Protein AF-0000000069440274 (afdb_homodimer)

Structure (mmCIF, N/CA/C/O backbone):
data_AF-0000000069440274-model_v1
#
loop_
_entity.id
_entity.type
_entity.pdbx_description
1 polymer 'Iron compound ABC transporter,ATP-binding protein'
#
loop_
_atom_site.group_PDB
_atom_site.id
_atom_site.type_symbol
_atom_site.label_atom_id
_atom_site.label_alt_id
_atom_site.label_comp_id
_atom_site.label_asym_id
_atom_site.label_entity_id
_atom_site.label_seq_id
_atom_site.pdbx_PDB_ins_code
_atom_site.Cartn_x
_atom_site.Cartn_y
_atom_site.Cartn_z
_atom_site.occupancy
_atom_site.B_iso_or_equiv
_atom_site.auth_seq_id
_atom_site.auth_comp_id
_atom_site.auth_asym_id
_atom_site.auth_atom_id
_atom_site.pdbx_PDB_model_num
ATOM 1 N N . MET A 1 1 ? -1.075 24.672 15.391 1 88.06 1 MET A N 1
ATOM 2 C CA . MET A 1 1 ? -2.334 25.312 15.031 1 88.06 1 MET A CA 1
ATOM 3 C C . MET A 1 1 ? -3.436 24.281 14.82 1 88.06 1 MET A C 1
ATOM 5 O O . MET A 1 1 ? -3.178 23.188 14.312 1 88.06 1 MET A O 1
ATOM 9 N N . ASP A 1 2 ? -4.586 24.734 15.258 1 93.81 2 ASP A N 1
ATOM 10 C CA . ASP A 1 2 ? -5.707 23.812 15.117 1 93.81 2 ASP A CA 1
ATOM 11 C C . ASP A 1 2 ? -6.328 23.906 13.727 1 93.81 2 ASP A C 1
ATOM 13 O O . ASP A 1 2 ? -6.117 24.875 13.008 1 93.81 2 ASP A O 1
ATOM 17 N N . VAL A 1 3 ? -6.949 22.844 13.312 1 96.56 3 VAL A N 1
ATOM 18 C CA . VAL A 1 3 ? -7.629 22.797 12.023 1 96.56 3 VAL A CA 1
ATOM 19 C C . VAL A 1 3 ? -9.086 22.391 12.227 1 96.56 3 VAL A C 1
ATOM 21 O O . VAL A 1 3 ? -9.383 21.469 12.992 1 96.56 3 VAL A O 1
ATOM 24 N N . THR A 1 4 ? -9.969 23.141 11.523 1 96.5 4 THR A N 1
ATOM 25 C CA . THR A 1 4 ? -11.391 22.812 11.641 1 96.5 4 THR A CA 1
ATOM 26 C C . THR A 1 4 ? -12.031 22.703 10.258 1 96.5 4 THR A C 1
ATOM 28 O O . THR A 1 4 ? -11.734 23.484 9.367 1 96.5 4 THR A O 1
ATOM 31 N N . PHE A 1 5 ? -12.75 21.656 10.039 1 96.56 5 PHE A N 1
ATOM 32 C CA . PHE A 1 5 ? -13.672 21.484 8.922 1 96.56 5 PHE A CA 1
ATOM 33 C C . PHE A 1 5 ? -15.117 21.641 9.375 1 96.56 5 PHE A C 1
ATOM 35 O O . PHE A 1 5 ? -15.562 20.938 10.289 1 96.56 5 PHE A O 1
ATOM 42 N N . ARG A 1 6 ? -15.789 22.562 8.773 1 96.31 6 ARG A N 1
ATOM 43 C CA . ARG A 1 6 ? -17.188 22.797 9.148 1 96.31 6 ARG A CA 1
ATOM 44 C C . ARG A 1 6 ? -18.109 22.641 7.953 1 96.31 6 ARG A C 1
ATOM 46 O O . ARG A 1 6 ? -18.094 23.453 7.027 1 96.31 6 ARG A O 1
ATOM 53 N N . ASN A 1 7 ? -18.938 21.594 8.008 1 96.69 7 ASN A N 1
ATOM 54 C CA . ASN A 1 7 ? -19.969 21.312 7.016 1 96.69 7 ASN A CA 1
ATOM 55 C C . ASN A 1 7 ? -19.406 21.328 5.598 1 96.69 7 ASN A C 1
ATOM 57 O O . ASN A 1 7 ? -20 21.922 4.695 1 96.69 7 ASN A O 1
ATOM 61 N N . VAL A 1 8 ? -18.328 20.75 5.418 1 96.19 8 VAL A N 1
ATOM 62 C CA . VAL A 1 8 ? -17.625 20.812 4.137 1 96.19 8 VAL A CA 1
ATOM 63 C C . VAL A 1 8 ? -18.219 19.781 3.182 1 96.19 8 VAL A C 1
ATOM 65 O O . VAL A 1 8 ? -18.344 18.609 3.529 1 96.19 8 VAL A O 1
ATOM 68 N N . SER A 1 9 ? -18.609 20.219 2.043 1 96.81 9 SER A N 1
ATOM 69 C CA . SER A 1 9 ? -19.125 19.344 0.999 1 96.81 9 SER A CA 1
ATOM 70 C C . SER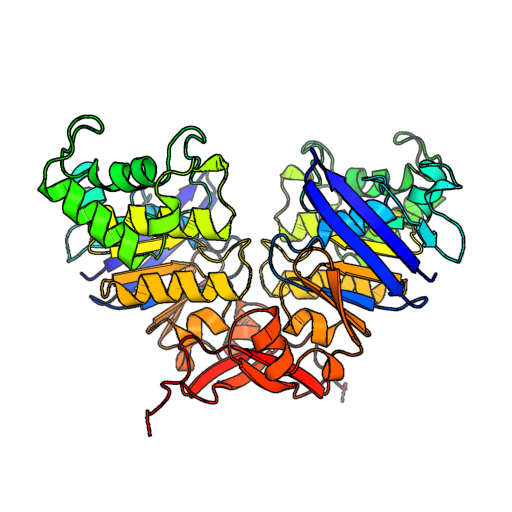 A 1 9 ? -18.438 19.594 -0.335 1 96.81 9 SER A C 1
ATOM 72 O O . SER A 1 9 ? -18.078 20.734 -0.647 1 96.81 9 SER A O 1
ATOM 74 N N . VAL A 1 10 ? -18.156 18.562 -0.993 1 94.69 10 VAL A N 1
ATOM 75 C CA . VAL A 1 10 ? -17.531 18.641 -2.305 1 94.69 10 VAL A CA 1
ATOM 76 C C . VAL A 1 10 ? -18.266 17.75 -3.293 1 94.69 10 VAL A C 1
ATOM 78 O O . VAL A 1 10 ? -18.594 16.594 -2.975 1 94.69 10 VAL A O 1
ATOM 81 N N . SER A 1 11 ? -18.516 18.297 -4.426 1 92.12 11 SER A N 1
ATOM 82 C CA . SER A 1 11 ? -19.062 17.547 -5.555 1 92.12 11 SER A CA 1
ATOM 83 C C . SER A 1 11 ? -18.156 17.656 -6.781 1 92.12 11 SER A C 1
ATOM 85 O O . SER A 1 11 ? -17.609 18.719 -7.047 1 92.12 11 SER A O 1
ATOM 87 N N . ILE A 1 12 ? -17.953 16.547 -7.414 1 85 12 ILE A N 1
ATOM 88 C CA . ILE A 1 12 ? -17.172 16.531 -8.641 1 85 12 ILE A CA 1
ATOM 89 C C . ILE A 1 12 ? -18 15.914 -9.766 1 85 12 ILE A C 1
ATOM 91 O O . ILE A 1 12 ? -18.5 14.797 -9.633 1 85 12 ILE A O 1
ATOM 95 N N . ALA A 1 13 ? -18 16.609 -10.875 1 83.69 13 ALA A N 1
ATOM 96 C CA . ALA A 1 13 ? -18.719 16.141 -12.055 1 83.69 13 ALA A CA 1
ATOM 97 C C . ALA A 1 13 ? -20.125 15.672 -11.688 1 83.69 13 ALA A C 1
ATOM 99 O O . ALA A 1 13 ? -20.547 14.586 -12.086 1 83.69 13 ALA A O 1
ATOM 100 N N . GLY A 1 14 ? -20.781 16.312 -10.734 1 82.5 14 GLY A N 1
ATOM 101 C CA . GLY A 1 14 ? -22.172 16.047 -10.375 1 82.5 14 GLY A CA 1
ATOM 102 C C . GLY A 1 14 ? -22.297 14.992 -9.281 1 82.5 14 GLY A C 1
ATOM 103 O O . GLY A 1 14 ? -23.406 14.766 -8.766 1 82.5 14 GLY A O 1
ATOM 104 N N . ALA A 1 15 ? -21.234 14.359 -8.945 1 86.06 15 ALA A N 1
ATOM 105 C CA . ALA A 1 15 ? -21.281 13.352 -7.898 1 86.06 15 ALA A CA 1
ATOM 106 C C . ALA A 1 15 ? -20.781 13.914 -6.57 1 86.06 15 ALA A C 1
ATOM 108 O O . ALA A 1 15 ? -19.719 14.531 -6.512 1 86.06 15 ALA A O 1
ATOM 109 N N . GLN A 1 16 ? -21.625 13.703 -5.59 1 90.38 16 GLN A N 1
ATOM 110 C CA . GLN A 1 16 ? -21.219 14.133 -4.254 1 90.38 16 GLN A CA 1
ATOM 111 C C . GLN A 1 16 ? -20.156 13.203 -3.682 1 90.38 16 GLN A C 1
ATOM 113 O O . GLN A 1 16 ? -20.406 12.016 -3.463 1 90.38 16 GLN A O 1
ATOM 118 N N . ILE A 1 17 ? -19 13.734 -3.428 1 91.25 17 ILE A N 1
ATOM 119 C CA . ILE A 1 17 ? -17.875 12.938 -2.961 1 91.25 17 ILE A CA 1
ATOM 120 C C . ILE A 1 17 ? -17.828 12.961 -1.434 1 91.25 17 ILE A C 1
ATOM 122 O O . ILE A 1 17 ? -17.75 11.906 -0.794 1 91.25 17 ILE A O 1
ATOM 126 N N . ILE A 1 18 ? -17.891 14.102 -0.834 1 95.25 18 ILE A N 1
ATOM 127 C CA . ILE A 1 18 ? -17.984 14.227 0.615 1 95.25 18 ILE A CA 1
ATOM 128 C C . ILE A 1 18 ? -19.156 15.156 0.97 1 95.25 18 ILE A C 1
ATOM 130 O O . ILE A 1 18 ? -19.453 16.094 0.226 1 95.25 18 ILE A O 1
ATOM 134 N N . SER A 1 19 ? -19.766 14.828 2.078 1 95.06 19 SER A N 1
ATOM 135 C CA . SER A 1 19 ? -20.969 15.547 2.48 1 95.06 19 SER A CA 1
ATOM 136 C C . SER A 1 19 ? -20.906 15.938 3.953 1 95.06 19 SER A C 1
ATOM 138 O O . SER A 1 19 ? -20.828 15.078 4.828 1 95.06 19 SER A O 1
ATOM 140 N N . ASP A 1 20 ? -20.969 17.234 4.141 1 95.38 20 ASP A N 1
ATOM 141 C CA . ASP A 1 20 ? -21.172 17.781 5.477 1 95.38 20 ASP A CA 1
ATOM 142 C C . ASP A 1 20 ? -20.125 17.25 6.453 1 95.38 20 ASP A C 1
ATOM 144 O O . ASP A 1 20 ? -20.469 16.734 7.516 1 95.38 20 ASP A O 1
ATOM 148 N N . ILE A 1 21 ? -18.922 17.359 6.047 1 95.56 21 ILE A N 1
ATOM 149 C CA . ILE A 1 21 ? -17.797 16.859 6.844 1 95.56 21 ILE A CA 1
ATOM 150 C C . ILE A 1 21 ? -17.516 17.812 8 1 95.56 21 ILE A C 1
ATOM 152 O O . ILE A 1 21 ? -17.391 19.016 7.797 1 95.56 21 ILE A O 1
ATOM 156 N N . HIS A 1 22 ? -17.5 17.297 9.18 1 94.56 22 HIS A N 1
ATOM 157 C CA . HIS A 1 22 ? -17.094 18 10.391 1 94.56 22 HIS A CA 1
ATOM 158 C C . HIS A 1 22 ? -15.898 17.312 11.047 1 94.56 22 HIS A C 1
ATOM 160 O O . HIS A 1 22 ? -15.977 16.141 11.414 1 94.56 22 HIS A O 1
ATOM 166 N N . LEU A 1 23 ? -14.852 18.062 11.125 1 94.06 23 LEU A N 1
ATOM 167 C CA . LEU A 1 23 ? -13.633 17.531 11.734 1 94.06 23 LEU A CA 1
ATOM 168 C C . LEU A 1 23 ? -12.883 18.609 12.492 1 94.06 23 LEU A C 1
ATOM 170 O O . LEU A 1 23 ? -12.828 19.766 12.047 1 94.06 23 LEU A O 1
ATOM 174 N N . ASN A 1 24 ? -12.367 18.219 13.641 1 92.81 24 ASN A N 1
ATOM 175 C CA . ASN A 1 24 ? -11.523 19.125 14.43 1 92.81 24 ASN A CA 1
ATOM 176 C C . ASN A 1 24 ? -10.172 18.484 14.75 1 92.81 24 ASN A C 1
ATOM 178 O O . ASN A 1 24 ? -10.109 17.312 15.148 1 92.81 24 ASN A O 1
ATOM 182 N N . VAL A 1 25 ? -9.172 19.219 14.539 1 94.19 25 VAL A N 1
ATOM 183 C CA . VAL A 1 25 ? -7.809 18.781 14.852 1 94.19 25 VAL A CA 1
ATOM 184 C C . VAL A 1 25 ? -7.184 19.766 15.852 1 94.19 25 VAL A C 1
ATOM 186 O O . VAL A 1 25 ? -7.051 20.953 15.562 1 94.19 25 VAL A O 1
ATOM 189 N N . ALA A 1 26 ? -6.793 19.25 16.969 1 93.69 26 ALA A N 1
ATOM 190 C CA . ALA A 1 26 ? -6.176 20.094 17.984 1 93.69 26 ALA A CA 1
ATOM 191 C C . ALA A 1 26 ? -4.77 20.516 17.578 1 93.69 26 ALA A C 1
ATOM 193 O O . ALA A 1 26 ? -4.074 19.781 16.875 1 93.69 26 ALA A O 1
ATOM 194 N N . ALA A 1 27 ? -4.391 21.656 18.109 1 94.31 27 ALA A N 1
ATOM 195 C CA . ALA A 1 27 ? -3.041 22.156 17.844 1 94.31 27 ALA A CA 1
ATOM 196 C C . ALA A 1 27 ? -1.989 21.156 18.328 1 94.31 27 ALA A C 1
ATOM 198 O O . ALA A 1 27 ? -2.062 20.656 19.453 1 94.31 27 ALA A O 1
ATOM 199 N N . GLY A 1 28 ? -1.095 20.844 17.422 1 93.62 28 GLY A N 1
ATOM 200 C CA . GLY A 1 28 ? 0.003 19.953 17.766 1 93.62 28 GLY A CA 1
ATOM 201 C C . GLY A 1 28 ? -0.392 18.5 17.781 1 93.62 28 GLY A C 1
ATOM 202 O O . GLY A 1 28 ? 0.424 17.625 18.094 1 93.62 28 GLY A O 1
ATOM 203 N N . GLY A 1 29 ? -1.561 18.234 17.422 1 94.38 29 GLY A N 1
ATOM 204 C CA . GLY A 1 29 ? -2.041 16.875 17.438 1 94.38 29 GLY A CA 1
ATOM 205 C C . GLY A 1 29 ? -1.703 16.109 16.172 1 94.38 29 GLY A C 1
ATOM 206 O O . GLY A 1 29 ? -1.372 16.703 15.148 1 94.38 29 GLY A O 1
ATOM 207 N N . PHE A 1 30 ? -1.642 14.789 16.312 1 96.19 30 PHE A N 1
ATOM 208 C CA . PHE A 1 30 ? -1.554 13.867 15.188 1 96.19 30 PHE A CA 1
ATOM 209 C C . PHE A 1 30 ? -2.893 13.18 14.938 1 96.19 30 PHE A C 1
ATOM 211 O O . PHE A 1 30 ? -3.309 12.32 15.719 1 96.19 30 PHE A O 1
ATOM 218 N N . VAL A 1 31 ? -3.502 13.562 13.859 1 97.44 31 VAL A N 1
ATOM 219 C CA . VAL A 1 31 ? -4.848 13.078 13.57 1 97.44 31 VAL A CA 1
ATOM 220 C C . VAL A 1 31 ? -4.816 12.195 12.32 1 97.44 31 VAL A C 1
ATOM 222 O O . VAL A 1 31 ? -4.129 12.5 11.352 1 97.44 31 VAL A O 1
ATOM 225 N N . GLY A 1 32 ? -5.523 11.094 12.398 1 97.62 32 GLY A N 1
ATOM 226 C CA . GLY A 1 32 ? -5.621 10.188 11.266 1 97.62 32 GLY A CA 1
ATOM 227 C C . GLY A 1 32 ? -7.02 10.117 10.68 1 97.62 32 GLY A C 1
ATOM 228 O O . GLY A 1 32 ? -8.008 10.125 11.414 1 97.62 32 GLY A O 1
ATOM 229 N N . ILE A 1 33 ? -7.07 10.211 9.406 1 97.75 33 ILE A N 1
ATOM 230 C CA . ILE A 1 33 ? -8.289 9.898 8.672 1 97.75 33 ILE A CA 1
ATOM 231 C C . ILE A 1 33 ? -8.164 8.523 8.023 1 97.75 33 ILE A C 1
ATOM 233 O O . ILE A 1 33 ? -7.262 8.281 7.219 1 97.75 33 ILE A O 1
ATOM 237 N N . VAL A 1 34 ? -9.07 7.609 8.43 1 97.31 34 VAL A N 1
ATOM 238 C CA . VAL A 1 34 ? -9.031 6.25 7.906 1 97.31 34 VAL A CA 1
ATOM 239 C C . VAL A 1 34 ? -10.375 5.898 7.281 1 97.31 34 VAL A C 1
ATOM 241 O O . VAL A 1 34 ? -11.383 6.555 7.555 1 97.31 34 VAL A O 1
ATOM 244 N N . GLY A 1 35 ? -10.398 4.938 6.43 1 94.44 35 GLY A N 1
ATOM 245 C CA . GLY A 1 35 ? -11.578 4.488 5.703 1 94.44 35 GLY A CA 1
ATOM 246 C C . GLY A 1 35 ? -11.242 3.773 4.41 1 94.44 35 GLY A C 1
ATOM 247 O O . GLY A 1 35 ? -10.094 3.777 3.969 1 94.44 35 GLY A O 1
ATOM 248 N N . PRO A 1 36 ? -12.234 3.145 3.838 1 90.25 36 PRO A N 1
ATOM 249 C CA . PRO A 1 36 ? -12.008 2.434 2.578 1 90.25 36 PRO A CA 1
ATOM 250 C C . PRO A 1 36 ? -11.641 3.371 1.43 1 90.25 36 PRO A C 1
ATOM 252 O O . PRO A 1 36 ? -11.719 4.594 1.576 1 90.25 36 PRO A O 1
ATOM 255 N N . ASN A 1 37 ? -11.125 2.758 0.398 1 84.88 37 ASN A N 1
ATOM 256 C CA . ASN A 1 37 ? -10.844 3.547 -0.798 1 84.88 37 ASN A CA 1
ATOM 257 C C . ASN A 1 37 ? -12.102 4.238 -1.319 1 84.88 37 ASN A C 1
ATOM 259 O O . ASN A 1 37 ? -13.18 3.646 -1.332 1 84.88 37 ASN A O 1
ATOM 263 N N . GLY A 1 38 ? -11.977 5.445 -1.659 1 85.31 38 GLY A N 1
ATOM 264 C CA . GLY A 1 38 ? -13.102 6.191 -2.205 1 85.31 38 GLY A CA 1
ATOM 265 C C . GLY A 1 38 ? -13.953 6.848 -1.14 1 85.31 38 GLY A C 1
ATOM 266 O O . GLY A 1 38 ? -14.992 7.434 -1.445 1 85.31 38 GLY A O 1
ATOM 267 N N . SER A 1 39 ? -13.531 6.789 0.071 1 90.56 39 SER A N 1
ATOM 268 C CA . SER A 1 39 ? -14.359 7.301 1.155 1 90.56 39 SER A CA 1
ATOM 269 C C . SER A 1 39 ? -14.297 8.82 1.233 1 90.56 39 SER A C 1
ATOM 271 O O . SER A 1 39 ? -15.078 9.445 1.957 1 90.56 39 SER A O 1
ATOM 273 N N . GLY A 1 40 ? -13.375 9.438 0.561 1 92.81 40 GLY A N 1
ATOM 274 C CA . GLY A 1 40 ? -13.305 10.891 0.52 1 92.81 40 GLY A CA 1
ATOM 275 C C . GLY A 1 40 ? -12.141 11.453 1.307 1 92.81 40 GLY A C 1
ATOM 276 O O . GLY A 1 40 ? -12.055 12.672 1.507 1 92.81 40 GLY A O 1
ATOM 277 N N . LYS A 1 41 ? -11.273 10.609 1.802 1 94.94 41 LYS A N 1
ATOM 278 C CA . LYS A 1 41 ? -10.156 11.031 2.637 1 94.94 41 LYS A CA 1
ATOM 279 C C . LYS A 1 41 ? -9.312 12.086 1.928 1 94.94 41 LYS A C 1
ATOM 281 O O . LYS A 1 41 ? -9.117 13.188 2.449 1 94.94 41 LYS A O 1
ATOM 286 N N . SER A 1 42 ? -8.859 11.758 0.707 1 92.31 42 SER A N 1
ATOM 287 C CA . SER A 1 42 ? -8.008 12.664 -0.061 1 92.31 42 SER A CA 1
ATOM 288 C C . SER A 1 42 ? -8.758 13.938 -0.43 1 92.31 42 SER A C 1
ATOM 290 O O . SER A 1 42 ? -8.203 15.031 -0.359 1 92.31 42 SER A O 1
ATOM 292 N N . THR A 1 43 ? -10 13.844 -0.781 1 93.44 43 THR A N 1
ATOM 293 C CA . THR A 1 43 ? -10.828 15 -1.119 1 93.44 43 THR A CA 1
ATOM 294 C C . THR A 1 43 ? -10.914 15.961 0.059 1 93.44 43 THR A C 1
ATOM 296 O O . THR A 1 43 ? -10.805 17.172 -0.118 1 93.44 43 THR A O 1
ATOM 299 N N . THR A 1 44 ? -11.07 15.398 1.223 1 95.75 44 THR A N 1
ATOM 300 C CA . THR A 1 44 ? -11.141 16.203 2.439 1 95.75 44 THR A CA 1
ATOM 301 C C . THR A 1 44 ? -9.844 16.969 2.668 1 95.75 44 THR A C 1
ATOM 303 O O . THR A 1 44 ? -9.859 18.172 2.904 1 95.75 44 THR A O 1
ATOM 306 N N . LEU A 1 45 ? -8.727 16.281 2.504 1 95.38 45 LEU A N 1
ATOM 307 C CA . LEU A 1 45 ? -7.422 16.875 2.756 1 95.38 45 LEU A CA 1
ATOM 308 C C . LEU A 1 45 ? -7.105 17.953 1.718 1 95.38 45 LEU A C 1
ATOM 310 O O . LEU A 1 45 ? -6.48 18.969 2.037 1 95.38 45 LEU A O 1
ATOM 314 N N . ARG A 1 46 ? -7.594 17.766 0.551 1 94.25 46 ARG A N 1
ATOM 315 C CA . ARG A 1 46 ? -7.344 18.703 -0.543 1 94.25 46 ARG A CA 1
ATOM 316 C C . ARG A 1 46 ? -8 20.047 -0.276 1 94.25 46 ARG A C 1
ATOM 318 O O . ARG A 1 46 ? -7.543 21.078 -0.773 1 94.25 46 ARG A O 1
ATOM 325 N N . CYS A 1 47 ? -9.062 20.047 0.464 1 95.94 47 CYS A N 1
ATOM 326 C CA . CYS A 1 47 ? -9.727 21.297 0.818 1 95.94 47 CYS A CA 1
ATOM 327 C C . CYS A 1 47 ? -8.867 22.125 1.765 1 95.94 47 CYS A C 1
ATOM 329 O O . CYS A 1 47 ? -8.922 23.359 1.744 1 95.94 47 CYS A O 1
ATOM 331 N N . LEU A 1 48 ? -8.07 21.453 2.551 1 95.88 48 LEU A N 1
ATOM 332 C CA . LEU A 1 48 ? -7.246 22.125 3.547 1 95.88 48 LEU A CA 1
ATOM 333 C C . LEU A 1 48 ? -6.062 22.828 2.889 1 95.88 48 LEU A C 1
ATOM 335 O O . LEU A 1 48 ? -5.777 24 3.186 1 95.88 48 LEU A O 1
ATOM 339 N N . TYR A 1 49 ? -5.371 22.125 1.977 1 92.75 49 TYR A N 1
ATOM 340 C CA . TYR A 1 49 ? -4.227 22.766 1.331 1 92.75 49 TYR A CA 1
ATOM 341 C C . TYR A 1 49 ? -4.633 23.406 0.003 1 92.75 49 TYR A C 1
ATOM 343 O O . TYR A 1 49 ? -3.777 23.734 -0.817 1 92.75 49 TYR A O 1
ATOM 351 N N . ARG A 1 50 ? -5.938 23.484 -0.266 1 93.94 50 ARG A N 1
ATOM 352 C CA . ARG A 1 50 ? -6.594 24.297 -1.281 1 93.94 50 ARG A CA 1
ATOM 353 C C . ARG A 1 50 ? -6.285 23.781 -2.684 1 93.94 50 ARG A C 1
ATOM 355 O O . ARG A 1 50 ? -6.141 24.562 -3.621 1 93.94 50 ARG A O 1
ATOM 362 N N . ALA A 1 51 ? -6.074 22.578 -2.807 1 90.12 51 ALA A N 1
ATOM 363 C CA . ALA A 1 51 ? -6.051 21.938 -4.117 1 90.12 51 ALA A CA 1
ATOM 364 C C . ALA A 1 51 ? -7.469 21.719 -4.648 1 90.12 51 ALA A C 1
ATOM 366 O O . ALA A 1 51 ? -7.66 21.484 -5.84 1 90.12 51 ALA A O 1
ATOM 367 N N . LEU A 1 52 ? -8.414 21.781 -3.789 1 91.94 52 LEU A N 1
ATOM 368 C CA . LEU A 1 52 ? -9.836 21.672 -4.105 1 91.94 52 LEU A CA 1
ATOM 369 C C . LEU A 1 52 ? -10.648 22.688 -3.303 1 91.94 52 LEU A C 1
ATOM 371 O O . LEU A 1 52 ? -10.391 22.891 -2.113 1 91.94 52 LEU A O 1
ATOM 375 N N . THR A 1 53 ? -11.586 23.297 -3.949 1 92.81 53 THR A N 1
ATOM 376 C CA . THR A 1 53 ? -12.484 24.234 -3.271 1 92.81 53 THR A CA 1
ATOM 377 C C . THR A 1 53 ? -13.812 23.547 -2.945 1 92.81 53 THR A C 1
ATOM 379 O O . THR A 1 53 ? -14.484 23.016 -3.836 1 92.81 53 THR A O 1
ATOM 382 N N . PRO A 1 54 ? -14.172 23.531 -1.735 1 94.69 54 PRO A N 1
ATOM 383 C CA . PRO A 1 54 ? -15.453 22.906 -1.384 1 94.69 54 PRO A CA 1
ATOM 384 C C . PRO A 1 54 ? -16.656 23.656 -1.951 1 94.69 54 PRO A C 1
ATOM 386 O O . PRO A 1 54 ? -16.562 24.875 -2.197 1 94.69 54 PRO A O 1
ATOM 389 N N . ALA A 1 55 ? -17.719 22.891 -2.174 1 93.81 55 ALA A N 1
ATOM 390 C CA . ALA A 1 55 ? -18.969 23.484 -2.631 1 93.81 55 ALA A CA 1
ATOM 391 C C . ALA A 1 55 ? -19.656 24.234 -1.499 1 93.81 55 ALA A C 1
ATOM 393 O O . ALA A 1 55 ? -20.312 25.266 -1.73 1 93.81 55 ALA A O 1
ATOM 394 N N . SER A 1 56 ? -19.578 23.734 -0.359 1 95.06 56 SER A N 1
ATOM 395 C CA . SER A 1 56 ? -20.141 24.359 0.835 1 95.06 56 SER A CA 1
ATOM 396 C C . SER A 1 56 ? -19.297 24.062 2.066 1 95.06 56 SER A C 1
ATOM 398 O O . SER A 1 56 ? -18.453 23.156 2.037 1 95.06 56 SER A O 1
ATOM 400 N N . GLY A 1 57 ? -19.5 24.875 3.047 1 95.94 57 GLY A N 1
ATOM 401 C CA . GLY A 1 57 ? -18.734 24.719 4.27 1 95.94 57 GLY A CA 1
ATOM 402 C C . GLY A 1 57 ? -17.422 25.484 4.258 1 95.94 57 GLY A C 1
ATOM 403 O O . GLY A 1 57 ? -17.203 26.328 3.387 1 95.94 57 GLY A O 1
ATOM 404 N N . ASP A 1 58 ? -16.641 25.203 5.355 1 96.31 58 ASP A N 1
ATOM 405 C CA . ASP A 1 58 ? -15.414 25.969 5.484 1 96.31 58 ASP A CA 1
ATOM 406 C C . ASP A 1 58 ? -14.32 25.141 6.164 1 96.31 58 ASP A C 1
ATOM 408 O O . ASP A 1 58 ? -14.609 24.25 6.949 1 96.31 58 ASP A O 1
ATOM 412 N N . VAL A 1 59 ? -13.141 25.375 5.746 1 97.19 59 VAL A N 1
ATOM 413 C CA . VAL A 1 59 ? -11.945 24.828 6.387 1 97.19 59 VAL A CA 1
ATOM 414 C C . VAL A 1 59 ? -11.109 25.969 6.969 1 97.19 59 VAL A C 1
ATOM 416 O O . VAL A 1 59 ? -10.836 26.969 6.285 1 97.19 59 VAL A O 1
ATOM 419 N N . ALA A 1 60 ? -10.75 25.812 8.242 1 97.56 60 ALA A N 1
ATOM 420 C CA . ALA A 1 60 ? -10.031 26.906 8.891 1 97.56 60 ALA A CA 1
ATOM 421 C C . ALA A 1 60 ? -8.797 26.391 9.633 1 97.56 60 ALA A C 1
ATOM 423 O O . ALA A 1 60 ? -8.797 25.266 10.148 1 97.56 60 ALA A O 1
ATOM 424 N N . VAL A 1 61 ? -7.77 27.188 9.617 1 96.5 61 VAL A N 1
ATOM 425 C CA . VAL A 1 61 ? -6.562 26.984 10.414 1 96.5 61 VAL A CA 1
ATOM 426 C C . VAL A 1 61 ? -6.441 28.094 11.453 1 96.5 61 VAL A C 1
ATOM 428 O O . VAL A 1 61 ? -6.426 29.281 11.109 1 96.5 61 VAL A O 1
ATOM 431 N N . ASN A 1 62 ? -6.387 27.656 12.633 1 94.94 62 ASN A N 1
ATOM 432 C CA . ASN A 1 62 ? -6.359 28.609 13.734 1 94.94 62 ASN A CA 1
ATOM 433 C C . ASN A 1 62 ? -7.48 29.641 13.609 1 94.94 62 ASN A C 1
ATOM 435 O O . ASN A 1 62 ? -7.242 30.844 13.742 1 94.94 62 ASN A O 1
ATOM 439 N N . GLY A 1 63 ? -8.594 29.141 13.234 1 94.06 63 GLY A N 1
ATOM 440 C CA . GLY A 1 63 ? -9.789 29.969 13.203 1 94.06 63 GLY A CA 1
ATOM 441 C C . GLY A 1 63 ? -9.906 30.797 11.938 1 94.06 63 GLY A C 1
ATOM 442 O O . GLY A 1 63 ? -10.93 31.438 11.703 1 94.06 63 GLY A O 1
ATOM 443 N N . VAL A 1 64 ? -8.922 30.828 11.141 1 95.12 64 VAL A N 1
ATOM 444 C CA . VAL A 1 64 ? -8.945 31.609 9.906 1 95.12 64 VAL A CA 1
ATOM 445 C C . VAL A 1 64 ? -9.227 30.688 8.719 1 95.12 64 VAL A C 1
ATOM 447 O O . VAL A 1 64 ? -8.523 29.703 8.5 1 95.12 64 VAL A O 1
ATOM 450 N N . SER A 1 65 ? -10.227 31.109 8 1 96.62 65 SER A N 1
ATOM 451 C CA . SER A 1 65 ? -10.586 30.344 6.812 1 96.62 65 SER A CA 1
ATOM 452 C C . SER A 1 65 ? -9.438 30.312 5.812 1 96.62 65 SER A C 1
ATOM 454 O O . SER A 1 65 ? -8.812 31.328 5.543 1 96.62 65 SER A O 1
ATOM 456 N N . VAL A 1 66 ? -9.219 29.109 5.254 1 95.12 66 VAL A N 1
ATOM 457 C CA . VAL A 1 66 ? -8.141 29 4.277 1 95.12 66 VAL A CA 1
ATOM 458 C C . VAL A 1 66 ? -8.508 29.766 3.01 1 95.12 66 VAL A C 1
ATOM 460 O O . VAL A 1 66 ? -7.629 30.109 2.215 1 95.12 66 VAL A O 1
ATOM 463 N N . ARG A 1 67 ? -9.742 30.047 2.838 1 94.25 67 ARG A N 1
ATOM 464 C CA . ARG A 1 67 ? -10.203 30.766 1.657 1 94.25 67 ARG A CA 1
ATOM 465 C C . ARG A 1 67 ? -10.117 32.281 1.871 1 94.25 67 ARG A C 1
ATOM 467 O O . ARG A 1 67 ? -10.25 33.062 0.921 1 94.25 67 ARG A O 1
ATOM 474 N N . ALA A 1 68 ? -9.867 32.688 3.041 1 94.5 68 ALA A N 1
ATOM 475 C CA . ALA A 1 68 ? -9.805 34.125 3.379 1 94.5 68 ALA A CA 1
ATOM 476 C C . ALA A 1 68 ? -8.391 34.656 3.197 1 94.5 68 ALA A C 1
ATOM 478 O O . ALA A 1 68 ? -8.148 35.844 3.357 1 94.5 68 ALA A O 1
ATOM 479 N N . ILE A 1 69 ? -7.469 33.781 2.904 1 93.19 69 ILE A N 1
ATOM 480 C CA . ILE A 1 69 ? -6.082 34.219 2.723 1 93.19 69 ILE A CA 1
ATOM 481 C C . ILE A 1 69 ? -5.602 33.812 1.33 1 93.19 69 ILE A C 1
ATOM 483 O O . ILE A 1 69 ? -6.258 33.031 0.642 1 93.19 69 ILE A O 1
ATOM 487 N N . SER A 1 70 ? -4.461 34.375 0.953 1 93.44 70 SER A N 1
ATOM 488 C CA . SER A 1 70 ? -3.928 34.062 -0.37 1 93.44 70 SER A CA 1
ATOM 489 C C . SER A 1 70 ? -3.367 32.656 -0.425 1 93.44 70 SER A C 1
ATOM 491 O O . SER A 1 70 ? -3.096 32.031 0.613 1 93.44 70 SER A O 1
ATOM 493 N N . MET A 1 71 ? -3.238 32.188 -1.592 1 90.94 71 MET A N 1
ATOM 494 C CA . MET A 1 71 ? -2.639 30.859 -1.796 1 90.94 71 MET A CA 1
ATOM 495 C C . MET A 1 71 ? -1.23 30.812 -1.212 1 90.94 71 MET A C 1
ATOM 497 O O . MET A 1 71 ? -0.833 29.797 -0.631 1 90.94 71 MET A O 1
ATOM 501 N N . ARG A 1 72 ? -0.527 31.875 -1.331 1 90.62 72 ARG A N 1
ATOM 502 C CA . ARG A 1 72 ? 0.834 31.953 -0.811 1 90.62 72 ARG A CA 1
ATOM 503 C C . ARG A 1 72 ? 0.843 31.891 0.713 1 90.62 72 ARG A C 1
ATOM 505 O O . ARG A 1 72 ? 1.661 31.172 1.303 1 90.62 72 ARG A O 1
ATOM 512 N N . GLU A 1 73 ? -0.007 32.594 1.299 1 91.62 73 GLU A N 1
ATOM 513 C CA . GLU A 1 73 ? -0.107 32.594 2.756 1 91.62 73 GLU A CA 1
ATOM 514 C C . GLU A 1 73 ? -0.492 31.203 3.266 1 91.62 73 GLU A C 1
ATOM 516 O O . GLU A 1 73 ? 0.043 30.734 4.273 1 91.62 73 GLU A O 1
ATOM 521 N N . ASN A 1 74 ? -1.437 30.594 2.564 1 93.88 74 ASN A N 1
ATOM 522 C CA . ASN A 1 74 ? -1.816 29.234 2.967 1 93.88 74 ASN A CA 1
ATOM 523 C C . ASN A 1 74 ? -0.658 28.266 2.805 1 93.88 74 ASN A C 1
ATOM 525 O O . ASN A 1 74 ? -0.479 27.359 3.631 1 93.88 74 ASN A O 1
ATOM 529 N N . ALA A 1 75 ? 0.069 28.438 1.768 1 89.62 75 ALA A N 1
ATOM 530 C CA . ALA A 1 75 ? 1.22 27.578 1.515 1 89.62 75 ALA A CA 1
ATOM 531 C C . ALA A 1 75 ? 2.254 27.703 2.629 1 89.62 75 ALA A C 1
ATOM 533 O O . ALA A 1 75 ? 2.992 26.75 2.908 1 89.62 75 ALA A O 1
ATOM 534 N N . ARG A 1 76 ? 2.297 28.781 3.33 1 90.44 76 ARG A N 1
ATOM 535 C CA . ARG A 1 76 ? 3.23 28.984 4.434 1 90.44 76 ARG A CA 1
ATOM 536 C C . ARG A 1 76 ? 2.764 28.266 5.688 1 90.44 76 ARG A C 1
ATOM 538 O O . ARG A 1 76 ? 3.582 27.859 6.52 1 90.44 76 ARG A O 1
ATOM 545 N N . GLN A 1 77 ? 1.508 28.078 5.773 1 93.62 77 GLN A N 1
ATOM 546 C CA . GLN A 1 77 ? 1.048 27.5 7.031 1 93.62 77 GLN A CA 1
ATOM 547 C C . GLN A 1 77 ? 0.718 26.016 6.867 1 93.62 77 GLN A C 1
ATOM 549 O O . GLN A 1 77 ? 0.736 25.266 7.844 1 93.62 77 GLN A O 1
ATOM 554 N N . VAL A 1 78 ? 0.362 25.641 5.641 1 94.81 78 VAL A N 1
ATOM 555 C CA . VAL A 1 78 ? -0.017 24.25 5.414 1 94.81 78 VAL A CA 1
ATOM 556 C C . VAL A 1 78 ? 0.901 23.625 4.359 1 94.81 78 VAL A C 1
ATOM 558 O O . VAL A 1 78 ? 0.946 24.094 3.219 1 94.81 78 VAL A O 1
ATOM 561 N N . ALA A 1 79 ? 1.614 22.578 4.742 1 92.56 79 ALA A N 1
ATOM 562 C CA . ALA A 1 79 ? 2.375 21.766 3.799 1 92.56 79 ALA A CA 1
ATOM 563 C C . ALA A 1 79 ? 1.676 20.422 3.535 1 92.56 79 ALA A C 1
ATOM 565 O O . ALA A 1 79 ? 1.028 19.875 4.426 1 92.56 79 ALA A O 1
ATOM 566 N N . ALA A 1 80 ? 1.838 19.969 2.301 1 91.25 80 ALA A N 1
ATOM 567 C CA . ALA A 1 80 ? 1.191 18.703 1.945 1 91.25 80 ALA A CA 1
ATOM 568 C C . ALA A 1 80 ? 2.174 17.75 1.262 1 91.25 80 ALA A C 1
ATOM 570 O O . ALA A 1 80 ? 2.926 18.172 0.374 1 91.25 80 ALA A O 1
ATOM 571 N N . LEU A 1 81 ? 2.215 16.578 1.791 1 88.44 81 LEU A N 1
ATOM 572 C CA . LEU A 1 81 ? 2.865 15.469 1.115 1 88.44 81 LEU A CA 1
ATOM 573 C C . LEU A 1 81 ? 1.836 14.578 0.428 1 88.44 81 LEU A C 1
ATOM 575 O O . LEU A 1 81 ? 1.055 13.891 1.096 1 88.44 81 LEU A O 1
ATOM 579 N N . THR A 1 82 ? 1.839 14.578 -0.936 1 82.88 82 THR A N 1
ATOM 580 C CA . THR A 1 82 ? 0.832 13.836 -1.688 1 82.88 82 THR A CA 1
ATOM 581 C C . THR A 1 82 ? 1.489 12.82 -2.619 1 82.88 82 THR A C 1
ATOM 583 O O . THR A 1 82 ? 2.707 12.844 -2.811 1 82.88 82 THR A O 1
ATOM 586 N N . GLN A 1 83 ? 0.674 11.797 -3.055 1 64.38 83 GLN A N 1
ATOM 587 C CA . GLN A 1 83 ? 1.123 10.742 -3.963 1 64.38 83 GLN A CA 1
ATOM 588 C C . GLN A 1 83 ? 1.619 11.328 -5.281 1 64.38 83 GLN A C 1
ATOM 590 O O . GLN A 1 83 ? 2.555 10.805 -5.887 1 64.38 83 GLN A O 1
ATOM 595 N N . ASP A 1 84 ? 1.034 12.273 -5.754 1 58.72 84 ASP A N 1
ATOM 596 C CA . ASP A 1 84 ? 1.212 12.797 -7.105 1 58.72 84 ASP A CA 1
ATOM 597 C C . ASP A 1 84 ? 2.35 13.812 -7.152 1 58.72 84 ASP A C 1
ATOM 599 O O . ASP A 1 84 ? 2.459 14.586 -8.109 1 58.72 84 ASP A O 1
ATOM 603 N N . MET A 1 85 ? 3.217 13.734 -6.27 1 57.19 85 MET A N 1
ATOM 604 C CA . MET A 1 85 ? 4.164 14.836 -6.441 1 57.19 85 MET A CA 1
ATOM 605 C C . MET A 1 85 ? 5.102 14.57 -7.613 1 57.19 85 MET A C 1
ATOM 607 O O . MET A 1 85 ? 5.859 13.594 -7.598 1 57.19 85 MET A O 1
ATOM 611 N N . SER A 1 86 ? 4.688 15.07 -8.844 1 55.22 86 SER A N 1
ATOM 612 C CA . SER A 1 86 ? 5.508 15.047 -10.055 1 55.22 86 SER A CA 1
ATOM 613 C C . SER A 1 86 ? 6.691 16 -9.938 1 55.22 86 SER A C 1
ATOM 615 O O . SER A 1 86 ? 6.508 17.219 -9.828 1 55.22 86 SER A O 1
ATOM 617 N N . LEU A 1 87 ? 7.703 15.656 -9.336 1 61.31 87 LEU A N 1
ATOM 618 C CA . LEU A 1 87 ? 8.859 16.547 -9.375 1 61.31 87 LEU A CA 1
ATOM 619 C C . LEU A 1 87 ? 9.719 16.266 -10.609 1 61.31 87 LEU A C 1
ATOM 621 O O . LEU A 1 87 ? 9.695 15.148 -11.141 1 61.31 87 LEU A O 1
ATOM 625 N N . ASP A 1 88 ? 10.172 17.312 -11.094 1 63.28 88 ASP A N 1
ATOM 626 C CA . ASP A 1 88 ? 11.125 17.188 -12.188 1 63.28 88 ASP A CA 1
ATOM 627 C C . ASP A 1 88 ? 12.312 16.312 -11.773 1 63.28 88 ASP A C 1
ATOM 629 O O . ASP A 1 88 ? 12.984 16.594 -10.781 1 63.28 88 ASP A O 1
ATOM 633 N N . PHE A 1 89 ? 12.609 15.359 -12.508 1 71 89 PHE A N 1
ATOM 634 C CA . PHE A 1 89 ? 13.602 14.328 -12.227 1 71 89 PHE A CA 1
ATOM 635 C C . PHE A 1 89 ? 15.016 14.867 -12.414 1 71 89 PHE A C 1
ATOM 637 O O . PHE A 1 89 ? 15.977 14.273 -11.93 1 71 89 PHE A O 1
ATOM 644 N N . ASP A 1 90 ? 15.047 16.062 -12.891 1 85.25 90 ASP A N 1
ATOM 645 C CA . ASP A 1 90 ? 16.391 16.594 -13.133 1 85.25 90 ASP A CA 1
ATOM 646 C C . ASP A 1 90 ? 16.875 17.438 -11.953 1 85.25 90 ASP A C 1
ATOM 648 O O . ASP A 1 90 ? 18.047 17.812 -11.891 1 85.25 90 ASP A O 1
ATOM 652 N N . PHE A 1 91 ? 16.141 17.625 -10.969 1 88.69 91 PHE A N 1
ATOM 653 C CA . PHE A 1 91 ? 16.516 18.391 -9.789 1 88.69 91 PHE A CA 1
ATOM 654 C C . PHE A 1 91 ? 17.234 17.5 -8.781 1 88.69 91 PHE A C 1
ATOM 656 O O . PHE A 1 91 ? 16.938 16.312 -8.664 1 88.69 91 PHE A O 1
ATOM 663 N N . THR A 1 92 ? 18.172 18.125 -8.148 1 93.25 92 THR A N 1
ATOM 664 C CA . THR A 1 92 ? 18.797 17.438 -7.027 1 93.25 92 THR A CA 1
ATOM 665 C C . THR A 1 92 ? 17.875 17.422 -5.816 1 93.25 92 THR A C 1
ATOM 667 O O . THR A 1 92 ? 16.906 18.188 -5.762 1 93.25 92 THR A O 1
ATOM 670 N N . ALA A 1 93 ? 18.172 16.562 -4.953 1 93.94 93 ALA A N 1
ATOM 671 C CA . ALA A 1 93 ? 17.422 16.516 -3.699 1 93.94 93 ALA A CA 1
ATOM 672 C C . ALA A 1 93 ? 17.438 17.875 -3.004 1 93.94 93 ALA A C 1
ATOM 674 O O . ALA A 1 93 ? 16.422 18.359 -2.518 1 93.94 93 ALA A O 1
ATOM 675 N N . ALA A 1 94 ? 18.578 18.5 -3.043 1 94 94 ALA A N 1
ATOM 676 C CA . ALA A 1 94 ? 18.734 19.812 -2.4 1 94 94 ALA A CA 1
ATOM 677 C C . ALA A 1 94 ? 17.844 20.859 -3.068 1 94 94 ALA A C 1
ATOM 679 O O . ALA A 1 94 ? 17.234 21.672 -2.389 1 94 94 ALA A O 1
ATOM 680 N N . GLU A 1 95 ? 17.812 20.797 -4.312 1 91.81 95 GLU A N 1
ATOM 681 C CA . GLU A 1 95 ? 17 21.734 -5.059 1 91.81 95 GLU A CA 1
ATOM 682 C C . GLU A 1 95 ? 15.508 21.516 -4.789 1 91.81 95 GLU A C 1
ATOM 684 O O . GLU A 1 95 ? 14.75 22.484 -4.648 1 91.81 95 GLU A O 1
ATOM 689 N N . VAL A 1 96 ? 15.172 20.25 -4.738 1 90.5 96 VAL A N 1
ATOM 690 C CA . VAL A 1 96 ? 13.789 19.922 -4.43 1 90.5 96 VAL A CA 1
ATOM 691 C C . VAL A 1 96 ? 13.414 20.469 -3.053 1 90.5 96 VAL A C 1
ATOM 693 O O . VAL A 1 96 ? 12.375 21.094 -2.893 1 90.5 96 VAL A O 1
ATOM 696 N N . ILE A 1 97 ? 14.266 20.266 -2.119 1 92 97 ILE A N 1
ATOM 697 C CA . ILE A 1 97 ? 14.023 20.734 -0.758 1 92 97 ILE A CA 1
ATOM 698 C C . ILE A 1 97 ? 13.922 22.25 -0.746 1 92 97 ILE A C 1
ATOM 700 O O . ILE A 1 97 ? 13.047 22.812 -0.081 1 92 97 ILE A O 1
ATOM 704 N N . ALA A 1 98 ? 14.703 22.875 -1.565 1 91.06 98 ALA A N 1
ATOM 705 C CA . ALA A 1 98 ? 14.734 24.344 -1.618 1 91.06 98 ALA A CA 1
ATOM 706 C C . ALA A 1 98 ? 13.414 24.906 -2.135 1 91.06 98 ALA A C 1
ATOM 708 O O . ALA A 1 98 ? 13.039 26.031 -1.8 1 91.06 98 ALA A O 1
ATOM 709 N N . THR A 1 99 ? 12.742 24.141 -2.896 1 88.62 99 THR A N 1
ATOM 710 C CA . THR A 1 99 ? 11.461 24.609 -3.41 1 88.62 99 THR A CA 1
ATOM 711 C C . THR A 1 99 ? 10.453 24.766 -2.277 1 88.62 99 THR A C 1
ATOM 713 O O . THR A 1 99 ? 9.438 25.453 -2.439 1 88.62 99 THR A O 1
ATOM 716 N N . GLY A 1 100 ? 10.688 24.172 -1.206 1 90.06 100 GLY A N 1
ATOM 717 C CA . GLY A 1 100 ? 9.852 24.391 -0.031 1 90.06 100 GLY A CA 1
ATOM 718 C C . GLY A 1 100 ? 9.867 25.812 0.467 1 90.06 100 GLY A C 1
ATOM 719 O O . GLY A 1 100 ? 8.961 26.234 1.195 1 90.06 100 GLY A O 1
ATOM 720 N N . ARG A 1 101 ? 10.859 26.547 0.07 1 91.56 101 ARG A N 1
ATOM 721 C CA . ARG A 1 101 ? 11.023 27.906 0.541 1 91.56 101 ARG A CA 1
ATOM 722 C C . ARG A 1 101 ? 10.289 28.891 -0.37 1 91.56 101 ARG A C 1
ATOM 724 O O . ARG A 1 101 ? 10.164 30.078 -0.044 1 91.56 101 ARG A O 1
ATOM 731 N N . LEU A 1 102 ? 9.734 28.422 -1.403 1 87.75 102 LEU A N 1
ATOM 732 C CA . LEU A 1 102 ? 9.148 29.281 -2.43 1 87.75 102 LEU A CA 1
ATOM 733 C C . LEU A 1 102 ? 8.039 30.141 -1.849 1 87.75 102 LEU A C 1
ATOM 735 O O . LEU A 1 102 ? 7.945 31.344 -2.156 1 87.75 102 LEU A O 1
ATOM 739 N N . PRO A 1 103 ? 7.223 29.625 -1.022 1 87.81 103 PRO A N 1
ATOM 740 C CA . PRO A 1 103 ? 6.168 30.469 -0.455 1 87.81 103 PRO A CA 1
ATOM 741 C C . PRO A 1 103 ? 6.727 31.625 0.383 1 87.81 103 PRO A C 1
ATOM 743 O O . PRO A 1 103 ? 6.016 32.594 0.652 1 87.81 103 PRO A O 1
ATOM 746 N N . HIS A 1 104 ? 7.949 31.547 0.823 1 87.88 104 HIS A N 1
ATOM 747 C CA . HIS A 1 104 ? 8.555 32.562 1.689 1 87.88 104 HIS A CA 1
ATOM 748 C C . HIS A 1 104 ? 9.312 33.594 0.876 1 87.88 104 HIS A C 1
ATOM 750 O O . HIS A 1 104 ? 9.914 34.531 1.441 1 87.88 104 HIS A O 1
ATOM 756 N N . GLY A 1 105 ? 9.062 33.719 -0.421 1 76.12 105 GLY A N 1
ATOM 757 C CA . GLY A 1 105 ? 9.594 34.781 -1.264 1 76.12 105 GLY A CA 1
ATOM 758 C C . GLY A 1 105 ? 10.977 34.469 -1.805 1 76.12 105 GLY A C 1
ATOM 759 O O . GLY A 1 105 ? 11.609 35.312 -2.438 1 76.12 105 GLY A O 1
ATOM 760 N N . ALA A 1 106 ? 11.555 33.406 -1.426 1 59.19 106 ALA A N 1
ATOM 761 C CA . ALA A 1 106 ? 12.922 33.188 -1.871 1 59.19 106 ALA A CA 1
ATOM 762 C C . ALA A 1 106 ? 12.969 32.812 -3.348 1 59.19 106 ALA A C 1
ATOM 764 O O . ALA A 1 106 ? 12.117 32.062 -3.822 1 59.19 106 ALA A O 1
ATOM 765 N N . SER A 1 107 ? 13.453 33.719 -4.289 1 54.69 107 SER A N 1
ATOM 766 C CA . SER A 1 107 ? 13.695 33.25 -5.656 1 54.69 107 SER A CA 1
ATOM 767 C C . SER A 1 107 ? 14.484 31.938 -5.676 1 54.69 107 SER A C 1
ATOM 769 O O . SER A 1 107 ? 15.344 31.719 -4.824 1 54.69 107 SER A O 1
ATOM 771 N N . LEU A 1 108 ? 14.102 30.891 -6.332 1 52.69 108 LEU A N 1
ATOM 772 C CA . LEU A 1 108 ? 14.859 29.641 -6.453 1 52.69 108 LEU A CA 1
ATOM 773 C C . LEU A 1 108 ? 16.359 29.922 -6.531 1 52.69 108 LEU A C 1
ATOM 775 O O . LEU A 1 108 ? 17.156 29.141 -6.031 1 52.69 108 LEU A O 1
ATOM 779 N N . ARG A 1 109 ? 16.766 31.016 -7.25 1 53.25 109 ARG A N 1
ATOM 780 C CA . ARG A 1 109 ? 18.125 31.359 -7.652 1 53.25 109 ARG A CA 1
ATOM 781 C C . ARG A 1 109 ? 18.859 32.094 -6.539 1 53.25 109 ARG A C 1
ATOM 783 O O . ARG A 1 109 ? 20.094 32.156 -6.531 1 53.25 109 ARG A O 1
ATOM 790 N N . GLY A 1 110 ? 18.094 32.625 -5.473 1 53.16 110 GLY A N 1
ATOM 791 C CA . GLY A 1 110 ? 18.812 33.406 -4.48 1 53.16 110 GLY A CA 1
ATOM 792 C C . GLY A 1 110 ? 18.375 33.094 -3.059 1 53.16 110 GLY A C 1
ATOM 793 O O . GLY A 1 110 ? 17.516 33.812 -2.514 1 53.16 110 GLY A O 1
ATOM 794 N N . THR A 1 111 ? 18.641 31.844 -2.586 1 61.78 111 THR A N 1
ATOM 795 C CA . THR A 1 111 ? 18.234 31.453 -1.241 1 61.78 111 THR A CA 1
ATOM 796 C C . THR A 1 111 ? 18.984 32.25 -0.192 1 61.78 111 THR A C 1
ATOM 798 O O . THR A 1 111 ? 20.219 32.344 -0.235 1 61.78 111 THR A O 1
ATOM 801 N N . SER A 1 112 ? 18.297 33.125 0.592 1 80.94 112 SER A N 1
ATOM 802 C CA . SER A 1 112 ? 18.859 33.812 1.745 1 80.94 112 SER A CA 1
ATOM 803 C C . SER A 1 112 ? 19.594 32.844 2.672 1 80.94 112 SER A C 1
ATOM 805 O O . SER A 1 112 ? 19.453 31.625 2.549 1 80.94 112 SER A O 1
ATOM 807 N N . GLN A 1 113 ? 20.625 33.406 3.27 1 87.06 113 GLN A N 1
ATOM 808 C CA . GLN A 1 113 ? 21.328 32.625 4.277 1 87.06 113 GLN A CA 1
ATOM 809 C C . GLN A 1 113 ? 20.344 31.906 5.195 1 87.06 113 GLN A C 1
ATOM 811 O O . GLN A 1 113 ? 20.562 30.75 5.559 1 87.06 113 GLN A O 1
ATOM 816 N N . LEU A 1 114 ? 19.297 32.562 5.418 1 88.31 114 LEU A N 1
ATOM 817 C CA . LEU A 1 114 ? 18.266 31.969 6.277 1 88.31 114 LEU A CA 1
ATOM 818 C C . LEU A 1 114 ? 17.625 30.766 5.602 1 88.31 114 LEU A C 1
ATOM 820 O O . LEU A 1 114 ? 17.438 29.719 6.23 1 88.31 114 LEU A O 1
ATOM 824 N N . ASP A 1 115 ? 17.328 30.875 4.344 1 90.31 115 ASP A N 1
ATOM 825 C CA . ASP A 1 115 ? 16.719 29.781 3.611 1 90.31 115 ASP A CA 1
ATOM 826 C C . ASP A 1 115 ? 17.641 28.562 3.551 1 90.31 115 ASP A C 1
ATOM 828 O O . ASP A 1 115 ? 17.188 27.438 3.682 1 90.31 115 ASP A O 1
ATOM 832 N N . ARG A 1 116 ? 18.875 28.891 3.428 1 91.31 116 ARG A N 1
ATOM 833 C CA . ARG A 1 116 ? 19.859 27.812 3.385 1 91.31 116 ARG A CA 1
ATOM 834 C C . ARG A 1 116 ? 19.922 27.078 4.719 1 91.31 116 ARG A C 1
ATOM 836 O O . ARG A 1 116 ? 20 25.844 4.746 1 91.31 116 ARG A O 1
ATOM 843 N N . GLN A 1 117 ? 19.844 27.797 5.723 1 92.62 117 GLN A N 1
ATOM 844 C CA . GLN A 1 117 ? 19.859 27.203 7.051 1 92.62 117 GLN A CA 1
ATOM 845 C C . GLN A 1 117 ? 18.625 26.344 7.297 1 92.62 117 GLN A C 1
ATOM 847 O O . GLN A 1 117 ? 18.719 25.25 7.848 1 92.62 117 GLN A O 1
ATOM 852 N N . ILE A 1 118 ? 17.531 26.859 6.895 1 91.81 118 ILE A N 1
ATOM 853 C CA . ILE A 1 118 ? 16.266 26.156 7.062 1 91.81 118 ILE A CA 1
ATOM 854 C C . ILE A 1 118 ? 16.297 24.844 6.273 1 91.81 118 ILE A C 1
ATOM 856 O O . ILE A 1 118 ? 15.93 23.781 6.789 1 91.81 118 ILE A O 1
ATOM 860 N N . CYS A 1 119 ? 16.766 24.922 5.059 1 93.62 119 CYS A N 1
ATOM 861 C CA . CYS A 1 119 ? 16.859 23.734 4.211 1 93.62 119 CYS A CA 1
ATOM 862 C C . CYS A 1 119 ? 17.828 22.719 4.797 1 93.62 119 CYS A C 1
ATOM 864 O O . CYS A 1 119 ? 17.578 21.516 4.758 1 93.62 119 CYS A O 1
ATOM 866 N N . ALA A 1 120 ? 18.891 23.234 5.359 1 93.38 120 ALA A N 1
ATOM 867 C CA . ALA A 1 120 ? 19.875 22.344 5.973 1 93.38 120 ALA A CA 1
ATOM 868 C C . ALA A 1 120 ? 19.281 21.594 7.16 1 93.38 120 ALA A C 1
ATOM 870 O O . ALA A 1 120 ? 19.484 20.391 7.305 1 93.38 120 ALA A O 1
ATOM 871 N N . ARG A 1 121 ? 18.562 22.297 7.941 1 90.75 121 ARG A N 1
ATOM 872 C CA . ARG A 1 121 ? 17.922 21.672 9.094 1 90.75 121 ARG A CA 1
ATOM 873 C C . ARG A 1 121 ? 16.891 20.641 8.648 1 90.75 121 ARG A C 1
ATOM 875 O O . ARG A 1 121 ? 16.797 19.562 9.234 1 90.75 121 ARG A O 1
ATOM 882 N N . ALA A 1 122 ? 16.094 21.031 7.664 1 91.19 122 ALA A N 1
ATOM 883 C CA . ALA A 1 122 ? 15.102 20.109 7.113 1 91.19 122 ALA A CA 1
ATOM 884 C C . ALA A 1 122 ? 15.758 18.844 6.586 1 91.19 122 ALA A C 1
ATOM 886 O O . ALA A 1 122 ? 15.273 17.734 6.824 1 91.19 122 ALA A O 1
ATOM 887 N N . THR A 1 123 ? 16.875 19.031 5.973 1 93.12 123 THR A N 1
ATOM 888 C CA . THR A 1 123 ? 17.641 17.922 5.398 1 93.12 123 THR A CA 1
ATOM 889 C C . THR A 1 123 ? 18.141 16.984 6.492 1 93.12 123 THR A C 1
ATOM 891 O O . THR A 1 123 ? 18.047 15.766 6.355 1 93.12 123 THR A O 1
ATOM 894 N N . GLU A 1 124 ? 18.547 17.516 7.527 1 90.56 124 GLU A N 1
ATOM 895 C CA . GLU A 1 124 ? 19.031 16.734 8.664 1 90.56 124 GLU A CA 1
ATOM 896 C C . GLU A 1 124 ? 17.891 16.016 9.359 1 90.56 124 GLU A C 1
ATOM 898 O O . GLU A 1 124 ? 18 14.82 9.664 1 90.56 124 GLU A O 1
ATOM 903 N N . THR A 1 125 ? 16.891 16.719 9.531 1 84.25 125 THR A N 1
ATOM 904 C CA . THR A 1 125 ? 15.758 16.172 10.258 1 84.25 125 THR A CA 1
ATOM 905 C C . THR A 1 125 ? 15.164 14.984 9.5 1 84.25 125 THR A C 1
ATOM 907 O O . THR A 1 125 ? 14.773 13.984 10.117 1 84.25 125 THR A O 1
ATOM 910 N N . ALA A 1 126 ? 15.133 15.094 8.172 1 86.81 126 ALA A N 1
ATOM 911 C CA . ALA A 1 126 ? 14.57 14.031 7.34 1 86.81 126 ALA A CA 1
ATOM 912 C C . ALA A 1 126 ? 15.617 12.969 7.035 1 86.81 126 ALA A C 1
ATOM 914 O O . ALA A 1 126 ? 15.328 11.977 6.355 1 86.81 126 ALA A O 1
ATOM 915 N N . ASP A 1 127 ? 16.828 13.18 7.523 1 86.94 127 ASP A N 1
ATOM 916 C CA . ASP A 1 127 ? 17.922 12.234 7.348 1 86.94 127 ASP A CA 1
ATOM 917 C C . ASP A 1 127 ? 18.203 11.992 5.867 1 86.94 127 ASP A C 1
ATOM 919 O O . ASP A 1 127 ? 18.25 10.844 5.418 1 86.94 127 ASP A O 1
ATOM 923 N N . VAL A 1 128 ? 18.375 13.086 5.133 1 92 128 VAL A N 1
ATOM 924 C CA . VAL A 1 128 ? 18.656 12.938 3.711 1 92 128 VAL A CA 1
ATOM 925 C C . VAL A 1 128 ? 19.875 13.766 3.336 1 92 128 VAL A C 1
ATOM 927 O O . VAL A 1 128 ? 20.016 14.195 2.188 1 92 128 VAL A O 1
ATOM 930 N N . THR A 1 129 ? 20.703 14.086 4.301 1 94.12 129 THR A N 1
ATOM 931 C CA . THR A 1 129 ? 21.906 14.883 4.074 1 94.12 129 THR A CA 1
ATOM 932 C C . THR A 1 129 ? 22.781 14.242 3.004 1 94.12 129 THR A C 1
ATOM 934 O O . THR A 1 129 ? 23.25 14.93 2.092 1 94.12 129 THR A O 1
ATOM 937 N N . ALA A 1 130 ? 22.891 12.961 3.07 1 93.19 130 ALA A N 1
ATOM 938 C CA . ALA A 1 130 ? 23.766 12.227 2.154 1 93.19 130 ALA A CA 1
ATOM 939 C C . ALA A 1 130 ? 23.203 12.234 0.737 1 93.19 130 ALA A C 1
ATOM 941 O O . ALA A 1 130 ? 23.922 11.945 -0.225 1 93.19 130 ALA A O 1
ATOM 942 N N . LEU A 1 131 ? 21.953 12.578 0.599 1 93.44 131 LEU A N 1
ATOM 943 C CA . LEU A 1 131 ? 21.266 12.492 -0.688 1 93.44 131 LEU A CA 1
ATOM 944 C C . LEU A 1 131 ? 21.234 13.859 -1.373 1 93.44 131 LEU A C 1
ATOM 946 O O . LEU A 1 131 ? 20.797 13.961 -2.523 1 93.44 131 LEU A O 1
ATOM 950 N N . SER A 1 132 ? 21.656 14.867 -0.769 1 93.88 132 SER A N 1
ATOM 951 C CA . SER A 1 132 ? 21.422 16.25 -1.169 1 93.88 132 SER A CA 1
ATOM 952 C C . SER A 1 132 ? 21.906 16.5 -2.59 1 93.88 132 SER A C 1
ATOM 954 O O . SER A 1 132 ? 21.25 17.203 -3.363 1 93.88 132 SER A O 1
ATOM 956 N N . GLY A 1 133 ? 23 15.922 -2.943 1 93.56 133 GLY A N 1
ATOM 957 C CA . GLY A 1 133 ? 23.594 16.203 -4.238 1 93.56 133 GLY A CA 1
ATOM 958 C C . GLY A 1 133 ? 23.109 15.258 -5.328 1 93.56 133 GLY A C 1
ATOM 959 O O . GLY A 1 133 ? 23.438 15.453 -6.504 1 93.56 133 GLY A O 1
ATOM 960 N N . ARG A 1 134 ? 22.328 14.375 -5.016 1 93.06 134 ARG A N 1
ATOM 961 C CA . ARG A 1 134 ? 21.844 13.406 -5.988 1 93.06 134 ARG A CA 1
ATOM 962 C C . ARG A 1 134 ? 20.594 13.914 -6.699 1 93.06 134 ARG A C 1
ATOM 964 O O . ARG A 1 134 ? 19.828 14.703 -6.133 1 93.06 134 ARG A O 1
ATOM 971 N N . THR A 1 135 ? 20.484 13.477 -7.914 1 92.06 135 THR A N 1
ATOM 972 C CA . THR A 1 135 ? 19.266 13.82 -8.648 1 92.06 135 THR A CA 1
ATOM 973 C C . THR A 1 135 ? 18.062 13.102 -8.062 1 92.06 135 THR A C 1
ATOM 975 O O . THR A 1 135 ? 18.156 11.938 -7.684 1 92.06 135 THR A O 1
ATOM 978 N N . PHE A 1 136 ? 16.953 13.789 -7.996 1 88.81 136 PHE A N 1
ATOM 979 C CA . PHE A 1 136 ? 15.734 13.289 -7.379 1 88.81 136 PHE A CA 1
ATOM 980 C C . PHE A 1 136 ? 15.266 12.008 -8.07 1 88.81 136 PHE A C 1
ATOM 982 O O . PHE A 1 136 ? 14.82 11.07 -7.41 1 88.81 136 PHE A O 1
ATOM 989 N N . GLY A 1 137 ? 15.391 11.977 -9.312 1 83.75 137 GLY A N 1
ATOM 990 C CA . GLY A 1 137 ? 14.961 10.844 -10.109 1 83.75 137 GLY A CA 1
ATOM 991 C C . GLY A 1 137 ? 15.758 9.586 -9.844 1 83.75 137 GLY A C 1
ATOM 992 O O . GLY A 1 137 ? 15.289 8.477 -10.117 1 83.75 137 GLY A O 1
ATOM 993 N N . SER A 1 138 ? 16.969 9.711 -9.297 1 85.38 138 SER A N 1
ATOM 994 C CA . SER A 1 138 ? 17.859 8.578 -9.062 1 85.38 138 SER A CA 1
ATOM 995 C C . SER A 1 138 ? 17.625 7.965 -7.688 1 85.38 138 SER A C 1
ATOM 997 O O . SER A 1 138 ? 18.203 6.922 -7.363 1 85.38 138 SER A O 1
ATOM 999 N N . LEU A 1 139 ? 16.828 8.57 -6.938 1 85.19 139 LEU A N 1
ATOM 1000 C CA . LEU A 1 139 ? 16.625 8.141 -5.559 1 85.19 139 LEU A CA 1
ATOM 1001 C C . LEU A 1 139 ? 15.641 6.977 -5.496 1 85.19 139 LEU A C 1
ATOM 1003 O O . LEU A 1 139 ? 14.781 6.836 -6.367 1 85.19 139 LEU A O 1
ATOM 1007 N N . SER A 1 140 ? 15.883 6.16 -4.508 1 76 140 SER A N 1
ATOM 1008 C CA . SER A 1 140 ? 14.906 5.109 -4.234 1 76 140 SER A CA 1
ATOM 1009 C C . SER A 1 140 ? 13.578 5.691 -3.773 1 76 140 SER A C 1
ATOM 1011 O O . SER A 1 140 ? 13.484 6.887 -3.48 1 76 140 SER A O 1
ATOM 1013 N N . GLY A 1 141 ? 12.477 4.934 -3.789 1 75.56 141 GLY A N 1
ATOM 1014 C CA . GLY A 1 141 ? 11.164 5.379 -3.33 1 75.56 141 GLY A CA 1
ATOM 1015 C C . GLY A 1 141 ? 11.195 5.973 -1.935 1 75.56 141 GLY A C 1
ATOM 1016 O O . GLY A 1 141 ? 10.664 7.062 -1.706 1 75.56 141 GLY A O 1
ATOM 1017 N N . GLY A 1 142 ? 11.805 5.203 -1.04 1 76.38 142 GLY A N 1
ATOM 1018 C CA . GLY A 1 142 ? 11.922 5.688 0.326 1 76.38 142 GLY A CA 1
ATOM 1019 C C . GLY A 1 142 ? 12.727 6.969 0.441 1 76.38 142 GLY A C 1
ATOM 1020 O O . GLY A 1 142 ? 12.352 7.875 1.189 1 76.38 142 GLY A O 1
ATOM 1021 N N . GLU A 1 143 ? 13.758 7.008 -0.351 1 80.56 143 GLU A N 1
ATOM 1022 C CA . GLU A 1 143 ? 14.594 8.203 -0.369 1 80.56 143 GLU A CA 1
ATOM 1023 C C . GLU A 1 143 ? 13.82 9.406 -0.897 1 80.56 143 GLU A C 1
ATOM 1025 O O . GLU A 1 143 ? 13.898 10.5 -0.329 1 80.56 143 GLU A O 1
ATOM 1030 N N . ARG A 1 144 ? 13.125 9.188 -1.936 1 84.5 144 ARG A N 1
ATOM 1031 C CA . ARG A 1 144 ? 12.32 10.266 -2.516 1 84.5 144 ARG A CA 1
ATOM 1032 C C . ARG A 1 144 ? 11.312 10.805 -1.509 1 84.5 144 ARG A C 1
ATOM 1034 O O . ARG A 1 144 ? 11.133 12.016 -1.387 1 84.5 144 ARG A O 1
ATOM 1041 N N . GLN A 1 145 ? 10.695 9.922 -0.869 1 81.94 145 GLN A N 1
ATOM 1042 C CA . GLN A 1 145 ? 9.703 10.32 0.118 1 81.94 145 GLN A CA 1
ATOM 1043 C C . GLN A 1 145 ? 10.328 11.148 1.232 1 81.94 145 GLN A C 1
ATOM 1045 O O . GLN A 1 145 ? 9.75 12.148 1.673 1 81.94 145 GLN A O 1
ATOM 1050 N N . ARG A 1 146 ? 11.461 10.75 1.68 1 83.5 146 ARG A N 1
ATOM 1051 C CA . ARG A 1 146 ? 12.148 11.5 2.729 1 83.5 146 ARG A CA 1
ATOM 1052 C C . ARG A 1 146 ? 12.547 12.891 2.244 1 83.5 146 ARG A C 1
ATOM 1054 O O . ARG A 1 146 ? 12.5 13.852 3.008 1 83.5 146 ARG A O 1
ATOM 1061 N N . VAL A 1 147 ? 12.953 12.938 1.022 1 89.19 147 VAL A N 1
ATOM 1062 C CA . VAL A 1 147 ? 13.281 14.234 0.442 1 89.19 147 VAL A CA 1
ATOM 1063 C C . VAL A 1 147 ? 12.039 15.117 0.404 1 89.19 147 VAL A C 1
ATOM 1065 O O . VAL A 1 147 ? 12.102 16.312 0.714 1 89.19 147 VAL A O 1
ATOM 1068 N N . LEU A 1 148 ? 10.93 14.523 0.085 1 87.44 148 LEU A N 1
ATOM 1069 C CA . LEU A 1 148 ? 9.688 15.281 0.031 1 87.44 148 LEU A CA 1
ATOM 1070 C C . LEU A 1 148 ? 9.266 15.734 1.425 1 87.44 148 LEU A C 1
ATOM 1072 O O . LEU A 1 148 ? 8.695 16.812 1.586 1 87.44 148 LEU A O 1
ATOM 1076 N N . ILE A 1 149 ? 9.547 14.938 2.346 1 86.56 149 ILE A N 1
ATOM 1077 C CA . ILE A 1 149 ? 9.312 15.336 3.729 1 86.56 149 ILE A CA 1
ATOM 1078 C C . ILE A 1 149 ? 10.203 16.531 4.082 1 86.56 149 ILE A C 1
ATOM 1080 O O . ILE A 1 149 ? 9.742 17.484 4.703 1 86.56 149 ILE A O 1
ATOM 1084 N N . ALA A 1 150 ? 11.43 16.406 3.711 1 90.62 150 ALA A N 1
ATOM 1085 C CA . ALA A 1 150 ? 12.352 17.516 3.932 1 90.62 150 ALA A CA 1
ATOM 1086 C C . ALA A 1 150 ? 11.836 18.797 3.273 1 90.62 150 ALA A C 1
ATOM 1088 O O . ALA A 1 150 ? 11.898 19.875 3.861 1 90.62 150 ALA A O 1
ATOM 1089 N N . ARG A 1 151 ? 11.383 18.609 2.117 1 89.94 151 ARG A N 1
ATOM 1090 C CA . ARG A 1 151 ? 10.805 19.75 1.415 1 89.94 151 ARG A CA 1
ATOM 1091 C C . ARG A 1 151 ? 9.664 20.375 2.219 1 89.94 151 ARG A C 1
ATOM 1093 O O . ARG A 1 151 ? 9.586 21.594 2.357 1 89.94 151 ARG A O 1
ATOM 1100 N N . ALA A 1 152 ? 8.812 19.484 2.658 1 88.5 152 ALA A N 1
ATOM 1101 C CA . ALA A 1 152 ? 7.684 19.938 3.465 1 88.5 152 ALA A CA 1
ATOM 1102 C C . ALA A 1 152 ? 8.164 20.656 4.723 1 88.5 152 ALA A C 1
ATOM 1104 O O . ALA A 1 152 ? 7.613 21.688 5.102 1 88.5 152 ALA A O 1
ATOM 1105 N N . LEU A 1 153 ? 9.227 20.203 5.34 1 88.5 153 LEU A N 1
ATOM 1106 C CA . LEU A 1 153 ? 9.781 20.812 6.543 1 88.5 153 LEU A CA 1
ATOM 1107 C C . LEU A 1 153 ? 10.383 22.172 6.238 1 88.5 153 LEU A C 1
ATOM 1109 O O . LEU A 1 153 ? 10.266 23.109 7.043 1 88.5 153 LEU A O 1
ATOM 1113 N N . ALA A 1 154 ? 11 22.219 5.109 1 91.25 154 ALA A N 1
ATOM 1114 C CA . ALA A 1 154 ? 11.609 23.484 4.707 1 91.25 154 ALA A CA 1
ATOM 1115 C C . ALA A 1 154 ? 10.562 24.578 4.547 1 91.25 154 ALA A C 1
ATOM 1117 O O . ALA A 1 154 ? 10.867 25.766 4.688 1 91.25 154 ALA A O 1
ATOM 1118 N N . GLN A 1 155 ? 9.438 24.125 4.281 1 90.88 155 GLN A N 1
ATOM 1119 C CA . GLN A 1 155 ? 8.336 25.078 4.125 1 90.88 155 GLN A CA 1
ATOM 1120 C C . GLN A 1 155 ? 7.965 25.719 5.461 1 90.88 155 GLN A C 1
ATOM 1122 O O . GLN A 1 155 ? 7.297 26.75 5.496 1 90.88 155 GLN A O 1
ATOM 1127 N N . GLN A 1 156 ? 8.406 25.047 6.598 1 89.69 156 GLN A N 1
ATOM 1128 C CA . GLN A 1 156 ? 8.141 25.484 7.961 1 89.69 156 GLN A CA 1
ATOM 1129 C C . GLN A 1 156 ? 6.648 25.688 8.195 1 89.69 156 GLN A C 1
ATOM 1131 O O . GLN A 1 156 ? 6.223 26.734 8.68 1 89.69 156 GLN A O 1
ATOM 1136 N N . PRO A 1 157 ? 5.918 24.594 7.949 1 92.38 157 PRO A N 1
ATOM 1137 C CA . PRO A 1 157 ? 4.465 24.703 8.102 1 92.38 157 PRO A CA 1
ATOM 1138 C C . PRO A 1 157 ? 4.023 24.609 9.562 1 92.38 157 PRO A C 1
ATOM 1140 O O . PRO A 1 157 ? 4.812 24.234 10.43 1 92.38 157 PRO A O 1
ATOM 1143 N N . HIS A 1 158 ? 2.807 25.094 9.797 1 94.75 158 HIS A N 1
ATOM 1144 C CA . HIS A 1 158 ? 2.174 24.875 11.086 1 94.75 158 HIS A CA 1
ATOM 1145 C C . HIS A 1 158 ? 1.335 23.594 11.078 1 94.75 158 HIS A C 1
ATOM 1147 O O . HIS A 1 158 ? 1.035 23.047 12.141 1 94.75 158 HIS A O 1
ATOM 1153 N N . VAL A 1 159 ? 0.94 23.234 9.906 1 96.56 159 VAL A N 1
ATOM 1154 C CA . VAL A 1 159 ? 0.137 22.031 9.703 1 96.56 159 VAL A CA 1
ATOM 1155 C C . VAL A 1 159 ? 0.736 21.203 8.578 1 96.56 159 VAL A C 1
ATOM 1157 O O . VAL A 1 159 ? 1.073 21.719 7.512 1 96.56 159 VAL A O 1
ATOM 1160 N N . LEU A 1 160 ? 0.941 19.938 8.82 1 94.94 160 LEU A N 1
ATOM 1161 C CA . LEU A 1 160 ? 1.424 19.016 7.801 1 94.94 160 LEU A CA 1
ATOM 1162 C C . LEU A 1 160 ? 0.333 18.016 7.41 1 94.94 160 LEU A C 1
ATOM 1164 O O . LEU A 1 160 ? -0.224 17.344 8.273 1 94.94 160 LEU A O 1
ATOM 1168 N N . VAL A 1 161 ? 0.036 18.016 6.145 1 95.69 161 VAL A N 1
ATOM 1169 C CA . VAL A 1 161 ? -0.924 17.062 5.59 1 95.69 161 VAL A CA 1
ATOM 1170 C C . VAL A 1 161 ? -0.181 15.906 4.93 1 95.69 161 VAL A C 1
ATOM 1172 O O . VAL A 1 161 ? 0.701 16.109 4.094 1 95.69 161 VAL A O 1
ATOM 1175 N N . LEU A 1 162 ? -0.505 14.727 5.34 1 94.19 162 LEU A N 1
ATOM 1176 C CA . LEU A 1 162 ? 0.027 13.516 4.723 1 94.19 162 LEU A CA 1
ATOM 1177 C C . LEU A 1 162 ? -1.077 12.734 4.02 1 94.19 162 LEU A C 1
ATOM 1179 O O . LEU A 1 162 ? -1.916 12.109 4.672 1 94.19 162 LEU A O 1
ATOM 1183 N N . ASP A 1 163 ? -1.097 12.82 2.756 1 92.25 163 ASP A N 1
ATOM 1184 C CA . ASP A 1 163 ? -2.104 12.109 1.972 1 92.25 163 ASP A CA 1
ATOM 1185 C C . ASP A 1 163 ? -1.559 10.781 1.449 1 92.25 163 ASP A C 1
ATOM 1187 O O . ASP A 1 163 ? -0.967 10.734 0.369 1 92.25 163 ASP A O 1
ATOM 1191 N N . GLU A 1 164 ? -1.748 9.695 2.266 1 88.56 164 GLU A N 1
ATOM 1192 C CA . GLU A 1 164 ? -1.304 8.328 2.012 1 88.56 164 GLU A CA 1
ATOM 1193 C C . GLU A 1 164 ? 0.214 8.258 1.872 1 88.56 164 GLU A C 1
ATOM 1195 O O . GLU A 1 164 ? 0.729 7.715 0.895 1 88.56 164 GLU A O 1
ATOM 1200 N N . PRO A 1 165 ? 0.903 8.711 2.867 1 87 165 PRO A N 1
ATOM 1201 C CA . PRO A 1 165 ? 2.361 8.844 2.803 1 87 165 PRO A CA 1
ATOM 1202 C C . PRO A 1 165 ? 3.076 7.492 2.807 1 87 165 PRO A C 1
ATOM 1204 O O . PRO A 1 165 ? 4.262 7.418 2.48 1 87 165 PRO A O 1
ATOM 1207 N N . THR A 1 166 ? 2.316 6.457 3.154 1 88 166 THR A N 1
ATOM 1208 C CA . THR A 1 166 ? 2.98 5.176 3.369 1 88 166 THR A CA 1
ATOM 1209 C C . THR A 1 166 ? 2.787 4.258 2.164 1 88 166 THR A C 1
ATOM 1211 O O . THR A 1 166 ? 3.285 3.131 2.148 1 88 166 THR A O 1
ATOM 1214 N N . ASN A 1 167 ? 2.098 4.742 1.158 1 80.25 167 ASN A N 1
ATOM 1215 C CA . ASN A 1 167 ? 1.862 3.9 -0.011 1 80.25 167 ASN A CA 1
ATOM 1216 C C . ASN A 1 167 ? 3.164 3.576 -0.739 1 80.25 167 ASN A C 1
ATOM 1218 O O . ASN A 1 167 ? 4.066 4.414 -0.812 1 80.25 167 ASN A O 1
ATOM 1222 N N . HIS A 1 168 ? 3.262 2.348 -1.167 1 74.94 168 HIS A N 1
ATOM 1223 C CA . HIS A 1 168 ? 4.355 1.83 -1.982 1 74.94 168 HIS A CA 1
ATOM 1224 C C . HIS A 1 168 ? 5.652 1.757 -1.184 1 74.94 168 HIS A C 1
ATOM 1226 O O . HIS A 1 168 ? 6.727 1.55 -1.753 1 74.94 168 HIS A O 1
ATOM 1232 N N . LEU A 1 169 ? 5.621 2.078 0.104 1 83.44 169 LEU A N 1
ATOM 1233 C CA . LEU A 1 169 ? 6.797 1.993 0.962 1 83.44 169 LEU A CA 1
ATOM 1234 C C . LEU A 1 169 ? 6.859 0.644 1.67 1 83.44 169 LEU A C 1
ATOM 1236 O O . LEU A 1 169 ? 5.82 0.038 1.95 1 83.44 169 LEU A O 1
ATOM 1240 N N . ASP A 1 170 ? 8.039 0.197 1.87 1 87.69 170 ASP A N 1
ATOM 1241 C CA . ASP A 1 170 ? 8.172 -0.966 2.74 1 87.69 170 ASP A CA 1
ATOM 1242 C C . ASP A 1 170 ? 7.953 -0.585 4.203 1 87.69 170 ASP A C 1
ATOM 1244 O O . ASP A 1 170 ? 7.797 0.594 4.527 1 87.69 170 ASP A O 1
ATOM 1248 N N . VAL A 1 171 ? 7.941 -1.545 5.043 1 90.19 171 VAL A N 1
ATOM 1249 C CA . VAL A 1 171 ? 7.535 -1.359 6.43 1 90.19 171 VAL A CA 1
ATOM 1250 C C . VAL A 1 171 ? 8.484 -0.378 7.121 1 90.19 171 VAL A C 1
ATOM 1252 O O . VAL A 1 171 ? 8.039 0.529 7.828 1 90.19 171 VAL A O 1
ATOM 1255 N N . ARG A 1 172 ? 9.766 -0.489 6.984 1 87.38 172 ARG A N 1
ATOM 1256 C CA . ARG A 1 172 ? 10.742 0.375 7.641 1 87.38 172 ARG A CA 1
ATOM 1257 C C . ARG A 1 172 ? 10.516 1.837 7.266 1 87.38 172 ARG A C 1
ATOM 1259 O O . ARG A 1 172 ? 10.523 2.711 8.133 1 87.38 172 ARG A O 1
ATOM 1266 N N . HIS A 1 173 ? 10.273 2.066 6.074 1 84.81 173 HIS A N 1
ATOM 1267 C CA . HIS A 1 173 ? 10.125 3.434 5.586 1 84.81 173 HIS A CA 1
ATOM 1268 C C . HIS A 1 173 ? 8.781 4.023 5.992 1 84.81 173 HIS A C 1
ATOM 1270 O O . HIS A 1 173 ? 8.672 5.23 6.219 1 84.81 173 HIS A O 1
ATOM 1276 N N . GLN A 1 174 ? 7.789 3.123 6.078 1 90.38 174 GLN A N 1
ATOM 1277 C CA . GLN A 1 174 ? 6.492 3.594 6.547 1 90.38 174 GLN A CA 1
ATOM 1278 C C . GLN A 1 174 ? 6.598 4.199 7.941 1 90.38 174 GLN A C 1
ATOM 1280 O O . GLN A 1 174 ? 6.098 5.301 8.188 1 90.38 174 GLN A O 1
ATOM 1285 N N . TYR A 1 175 ? 7.289 3.533 8.766 1 90.94 175 TYR A N 1
ATOM 1286 C CA . TYR A 1 175 ? 7.445 4.016 10.133 1 90.94 175 TYR A CA 1
ATOM 1287 C C . TYR A 1 175 ? 8.383 5.219 10.18 1 90.94 175 TYR A C 1
ATOM 1289 O O . TYR A 1 175 ? 8.164 6.148 10.961 1 90.94 175 TYR A O 1
ATOM 1297 N N . SER A 1 176 ? 9.359 5.199 9.359 1 85.06 176 SER A N 1
ATOM 1298 C CA . SER A 1 176 ? 10.336 6.289 9.336 1 85.06 176 SER A CA 1
ATOM 1299 C C . SER A 1 176 ? 9.672 7.613 8.977 1 85.06 176 SER A C 1
ATOM 1301 O O . SER A 1 176 ? 9.898 8.625 9.641 1 85.06 176 SER A O 1
ATOM 1303 N N . ILE A 1 177 ? 8.828 7.598 7.988 1 87 177 ILE A N 1
ATOM 1304 C CA . ILE A 1 177 ? 8.188 8.828 7.527 1 87 177 ILE A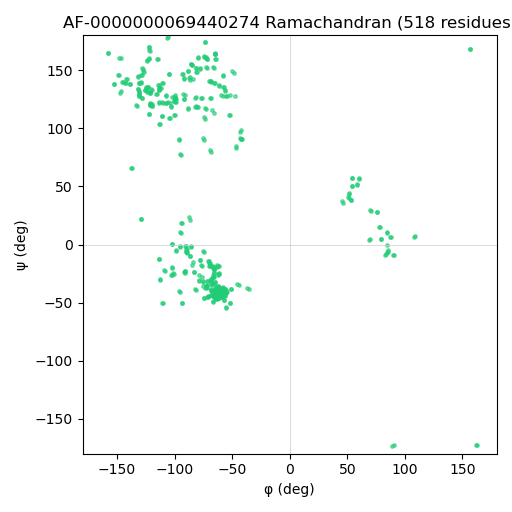 CA 1
ATOM 1305 C C . ILE A 1 177 ? 7.227 9.336 8.594 1 87 177 ILE A C 1
ATOM 1307 O O . ILE A 1 177 ? 7.164 10.539 8.859 1 87 177 ILE A O 1
ATOM 1311 N N . LEU A 1 178 ? 6.52 8.492 9.234 1 91.75 178 LEU A N 1
ATOM 1312 C CA . LEU A 1 178 ? 5.574 8.906 10.266 1 91.75 178 LEU A CA 1
ATOM 1313 C C . LEU A 1 178 ? 6.309 9.383 11.516 1 91.75 178 LEU A C 1
ATOM 1315 O O . LEU A 1 178 ? 5.863 10.328 12.172 1 91.75 178 LEU A O 1
ATOM 1319 N N . ASN A 1 179 ? 7.418 8.734 11.781 1 89.19 179 ASN A N 1
ATOM 1320 C CA . ASN A 1 179 ? 8.258 9.211 12.875 1 89.19 179 ASN A CA 1
ATOM 1321 C C . ASN A 1 179 ? 8.781 10.617 12.609 1 89.19 179 ASN A C 1
ATOM 1323 O O . ASN A 1 179 ? 8.797 11.461 13.508 1 89.19 179 ASN A O 1
ATOM 1327 N N . SER A 1 180 ? 9.203 10.82 11.406 1 84.44 180 SER A N 1
ATOM 1328 C CA . SER A 1 180 ? 9.711 12.133 11.023 1 84.44 180 SER A CA 1
ATOM 1329 C C . SER A 1 180 ? 8.625 13.195 11.125 1 84.44 180 SER A C 1
ATOM 1331 O O . SER A 1 180 ? 8.875 14.305 11.594 1 84.44 180 SER A O 1
ATOM 1333 N N . ALA A 1 181 ? 7.488 12.867 10.688 1 88.69 181 ALA A N 1
ATOM 1334 C CA . ALA A 1 181 ? 6.363 13.797 10.789 1 88.69 181 ALA A CA 1
ATOM 1335 C C . ALA A 1 181 ? 6.047 14.117 12.242 1 88.69 181 ALA A C 1
ATOM 1337 O O . ALA A 1 181 ? 5.84 15.281 12.594 1 88.69 181 ALA A O 1
ATOM 1338 N N . ARG A 1 182 ? 6.047 13.141 13.062 1 89.25 182 ARG A N 1
ATOM 1339 C CA . ARG A 1 182 ? 5.762 13.312 14.484 1 89.25 182 ARG A CA 1
ATOM 1340 C C . ARG A 1 182 ? 6.824 14.18 15.148 1 89.25 182 ARG A C 1
ATOM 1342 O O . ARG A 1 182 ? 6.512 15.008 16.016 1 89.25 182 ARG A O 1
ATOM 1349 N N . ALA A 1 183 ? 8 13.977 14.758 1 82 183 ALA A N 1
ATOM 1350 C CA . ALA A 1 183 ? 9.133 14.664 15.375 1 82 183 ALA A CA 1
ATOM 1351 C C . ALA A 1 183 ? 9.07 16.172 15.117 1 82 183 ALA A C 1
ATOM 1353 O O . ALA A 1 183 ? 9.68 16.953 15.852 1 82 183 ALA A O 1
ATOM 1354 N N . LEU A 1 184 ? 8.359 16.594 14.117 1 81.12 184 LEU A N 1
ATOM 1355 C CA . LEU A 1 184 ? 8.234 18.016 13.812 1 81.12 184 LEU A CA 1
ATOM 1356 C C . LEU A 1 184 ? 7.516 18.75 14.938 1 81.12 184 LEU A C 1
ATOM 1358 O O . LEU A 1 184 ? 7.734 19.938 15.141 1 81.12 184 LEU A O 1
ATOM 1362 N N . GLY A 1 185 ? 6.625 18.094 15.578 1 86.81 185 GLY A N 1
ATOM 1363 C CA . GLY A 1 185 ? 5.941 18.688 16.719 1 86.81 185 GLY A CA 1
ATOM 1364 C C . GLY A 1 185 ? 4.855 19.656 16.312 1 86.81 185 GLY A C 1
ATOM 1365 O O . GLY A 1 185 ? 4.488 20.547 17.094 1 86.81 185 GLY A O 1
ATOM 1366 N N . ILE A 1 186 ? 4.484 19.609 15.086 1 92.31 186 ILE A N 1
ATOM 1367 C CA . ILE A 1 186 ? 3.412 20.469 14.602 1 92.31 186 ILE A CA 1
ATOM 1368 C C . ILE A 1 186 ? 2.143 19.656 14.383 1 92.31 186 ILE A C 1
ATOM 1370 O O . ILE A 1 186 ? 2.123 18.438 14.656 1 92.31 186 ILE A O 1
ATOM 1374 N N . THR A 1 187 ? 1.062 20.328 13.969 1 96.31 187 THR A N 1
ATOM 1375 C CA . THR A 1 187 ? -0.191 19.641 13.688 1 96.31 187 THR A CA 1
ATOM 1376 C C . THR A 1 187 ? -0.058 18.766 12.445 1 96.31 187 THR A C 1
ATOM 1378 O O . THR A 1 187 ? 0.414 19.234 11.398 1 96.31 187 THR A O 1
ATOM 1381 N N . VAL A 1 188 ? -0.395 17.484 12.602 1 96 188 VAL A N 1
ATOM 1382 C CA . VAL A 1 188 ? -0.312 16.562 11.477 1 96 188 VAL A CA 1
ATOM 1383 C C . VAL A 1 188 ? -1.684 15.945 11.211 1 96 188 VAL A C 1
ATOM 1385 O O . VAL A 1 188 ? -2.371 15.523 12.148 1 96 188 VAL A O 1
ATOM 1388 N N . ILE A 1 189 ? -2.105 15.969 9.992 1 97.44 189 ILE A N 1
ATOM 1389 C CA . ILE A 1 189 ? -3.295 15.266 9.531 1 97.44 189 ILE A CA 1
ATOM 1390 C C . ILE A 1 189 ? -2.91 14.258 8.445 1 97.44 189 ILE A C 1
ATOM 1392 O O . ILE A 1 189 ? -2.391 14.641 7.395 1 97.44 189 ILE A O 1
ATOM 1396 N N . ALA A 1 190 ? -3.211 13 8.703 1 96.25 190 ALA A N 1
ATOM 1397 C CA . ALA A 1 190 ? -2.75 11.961 7.785 1 96.25 190 ALA A CA 1
ATOM 1398 C C . ALA A 1 190 ? -3.902 11.055 7.355 1 96.25 190 ALA A C 1
ATOM 1400 O O . ALA A 1 190 ? -4.668 10.578 8.195 1 96.25 190 ALA A O 1
ATOM 1401 N N . ALA A 1 191 ? -4.055 10.945 6.07 1 95.88 191 ALA A N 1
ATOM 1402 C CA . ALA A 1 191 ? -4.887 9.867 5.543 1 95.88 191 ALA A CA 1
ATOM 1403 C C . ALA A 1 191 ? -4.121 8.547 5.516 1 95.88 191 ALA A C 1
ATOM 1405 O O . ALA A 1 191 ? -3.104 8.43 4.828 1 95.88 191 ALA A O 1
ATOM 1406 N N . LEU A 1 192 ? -4.594 7.555 6.246 1 94.31 192 LEU A N 1
ATOM 1407 C CA . LEU A 1 192 ? -3.891 6.281 6.363 1 94.31 192 LEU A CA 1
ATOM 1408 C C . LEU A 1 192 ? -4.816 5.117 6.027 1 94.31 192 LEU A C 1
ATOM 1410 O O . LEU A 1 192 ? -6 5.141 6.363 1 94.31 192 LEU A O 1
ATOM 1414 N N . HIS A 1 193 ? -4.234 4.086 5.496 1 90.38 193 HIS A N 1
ATOM 1415 C CA . HIS A 1 193 ? -4.98 2.859 5.227 1 90.38 193 HIS A CA 1
ATOM 1416 C C . HIS A 1 193 ? -4.703 1.803 6.293 1 90.38 193 HIS A C 1
ATOM 1418 O O . HIS A 1 193 ? -5.5 0.877 6.477 1 90.38 193 HIS A O 1
ATOM 1424 N N . ASP A 1 194 ? -3.611 1.879 6.926 1 93.69 194 ASP A N 1
ATOM 1425 C CA . ASP A 1 194 ? -3.229 0.919 7.957 1 93.69 194 ASP A CA 1
ATOM 1426 C C . ASP A 1 194 ? -3.742 1.353 9.328 1 93.69 194 ASP A C 1
ATOM 1428 O O . ASP A 1 194 ? -3.258 2.334 9.898 1 93.69 194 ASP A O 1
ATOM 1432 N N . LEU A 1 195 ? -4.574 0.547 9.852 1 96.81 195 LEU A N 1
ATOM 1433 C CA . LEU A 1 195 ? -5.227 0.882 11.109 1 96.81 195 LEU A CA 1
ATOM 1434 C C . LEU A 1 195 ? -4.238 0.795 12.273 1 96.81 195 LEU A C 1
ATOM 1436 O O . LEU A 1 195 ? -4.359 1.535 13.25 1 96.81 195 LEU A O 1
ATOM 1440 N N . ASN A 1 196 ? -3.312 -0.074 12.164 1 96.31 196 ASN A N 1
ATOM 1441 C CA . ASN A 1 196 ? -2.33 -0.218 13.234 1 96.31 196 ASN A CA 1
ATOM 1442 C C . ASN A 1 196 ? -1.357 0.958 13.266 1 96.31 196 ASN A C 1
ATOM 1444 O O . ASN A 1 196 ? -0.959 1.412 14.336 1 96.31 196 ASN A O 1
ATOM 1448 N N . LEU A 1 197 ? -1.005 1.433 12.117 1 95.75 197 LEU A N 1
ATOM 1449 C CA . LEU A 1 197 ? -0.216 2.658 12.047 1 95.75 197 LEU A CA 1
ATOM 1450 C C . LEU A 1 197 ? -0.985 3.832 12.648 1 95.75 197 LEU A C 1
ATOM 1452 O O . LEU A 1 197 ? -0.432 4.609 13.422 1 95.75 197 LEU A O 1
ATOM 1456 N N . ALA A 1 198 ? -2.215 3.902 12.258 1 97.12 198 ALA A N 1
ATOM 1457 C CA . ALA A 1 198 ? -3.053 4.969 12.805 1 97.12 198 ALA A CA 1
ATOM 1458 C C . ALA A 1 198 ? -3.104 4.906 14.328 1 97.12 198 ALA A C 1
ATOM 1460 O O . ALA A 1 198 ? -2.98 5.934 15 1 97.12 198 ALA A O 1
ATOM 1461 N N . ALA A 1 199 ? -3.25 3.734 14.828 1 97.56 199 ALA A N 1
ATOM 1462 C CA . ALA A 1 199 ? -3.34 3.549 16.266 1 97.56 199 ALA A CA 1
ATOM 1463 C C . ALA A 1 199 ? -2.057 4 16.969 1 97.56 199 ALA A C 1
ATOM 1465 O O . ALA A 1 199 ? -2.1 4.562 18.062 1 97.56 199 ALA A O 1
ATOM 1466 N N . GLN A 1 200 ? -1.002 3.791 16.375 1 96.31 200 GLN A N 1
ATOM 1467 C CA . GLN A 1 200 ? 0.283 4.02 17.031 1 96.31 200 GLN A CA 1
ATOM 1468 C C . GLN A 1 200 ? 0.686 5.492 16.953 1 96.31 200 GLN A C 1
ATOM 1470 O O . GLN A 1 200 ? 1.428 5.98 17.812 1 96.31 200 GLN A O 1
ATOM 1475 N N . TYR A 1 201 ? 0.169 6.207 15.992 1 96.19 201 TYR A N 1
ATOM 1476 C CA . TYR A 1 201 ? 0.689 7.555 15.789 1 96.19 201 TYR A CA 1
ATOM 1477 C C . TYR A 1 201 ? -0.364 8.602 16.125 1 96.19 201 TYR A C 1
ATOM 1479 O O . TYR A 1 201 ? -0.034 9.695 16.609 1 96.19 201 TYR A O 1
ATOM 1487 N N . CYS A 1 202 ? -1.596 8.258 15.938 1 97.06 202 CYS A N 1
ATOM 1488 C CA . CYS A 1 202 ? -2.631 9.281 16 1 97.06 202 CYS A CA 1
ATOM 1489 C C . CYS A 1 202 ? -3.201 9.398 17.406 1 97.06 202 CYS A C 1
ATOM 1491 O O . CYS A 1 202 ? -3.4 8.391 18.078 1 97.06 202 CYS A O 1
ATOM 1493 N N . ASP A 1 203 ? -3.488 10.633 17.766 1 96.56 203 ASP A N 1
ATOM 1494 C CA . ASP A 1 203 ? -4.23 10.898 18.984 1 96.56 203 ASP A CA 1
ATOM 1495 C C . ASP A 1 203 ? -5.73 10.727 18.766 1 96.56 203 ASP A C 1
ATOM 1497 O O . ASP A 1 203 ? -6.453 10.32 19.688 1 96.56 203 ASP A O 1
ATOM 1501 N N . THR A 1 204 ? -6.078 11.148 17.688 1 97.31 204 THR A N 1
ATOM 1502 C CA . THR A 1 204 ? -7.473 11.062 17.266 1 97.31 204 THR A CA 1
ATOM 1503 C C . THR A 1 204 ? -7.582 10.445 15.875 1 97.31 204 THR A C 1
ATOM 1505 O O . THR A 1 204 ? -6.754 10.719 15 1 97.31 204 THR A O 1
ATOM 1508 N N . ILE A 1 205 ? -8.562 9.594 15.672 1 97.94 205 ILE A N 1
ATOM 1509 C CA . ILE A 1 205 ? -8.828 8.961 14.391 1 97.94 205 ILE A CA 1
ATOM 1510 C C . ILE A 1 205 ? -10.25 9.297 13.93 1 97.94 205 ILE A C 1
ATOM 1512 O O . ILE A 1 205 ? -11.188 9.25 14.727 1 97.94 205 ILE A O 1
ATOM 1516 N N . HIS A 1 206 ? -10.391 9.719 12.734 1 97.88 206 HIS A N 1
ATOM 1517 C CA . HIS A 1 206 ? -11.68 9.898 12.078 1 97.88 206 HIS A CA 1
ATOM 1518 C C . HIS A 1 206 ? -11.906 8.828 11.016 1 97.88 206 HIS A C 1
ATOM 1520 O O . HIS A 1 206 ? -11.109 8.688 10.086 1 97.88 206 HIS A O 1
ATOM 1526 N N . VAL A 1 207 ? -12.977 8.094 11.18 1 98 207 VAL A N 1
ATOM 1527 C CA . VAL A 1 207 ? -13.344 7.098 10.18 1 98 207 VAL A CA 1
ATOM 1528 C C . VAL A 1 207 ? -14.297 7.711 9.156 1 98 207 VAL A C 1
ATOM 1530 O O . VAL A 1 207 ? -15.312 8.297 9.531 1 98 207 VAL A O 1
ATOM 1533 N N . MET A 1 208 ? -13.891 7.586 7.957 1 97.06 208 MET A N 1
ATOM 1534 C CA . MET A 1 208 ? -14.75 8.07 6.883 1 97.06 208 MET A CA 1
ATOM 1535 C C . MET A 1 208 ? -15.312 6.914 6.07 1 97.06 208 MET A C 1
ATOM 1537 O O . MET A 1 208 ? -14.617 5.934 5.805 1 97.06 208 MET A O 1
ATOM 1541 N N . ALA A 1 209 ? -16.531 7.039 5.746 1 94.94 209 ALA A N 1
ATOM 1542 C CA . ALA A 1 209 ? -17.234 6.086 4.887 1 94.94 209 ALA A CA 1
ATOM 1543 C C . ALA A 1 209 ? -18.281 6.793 4.027 1 94.94 209 ALA A C 1
ATOM 1545 O O . ALA A 1 209 ? -19.047 7.625 4.523 1 94.94 209 ALA A O 1
ATOM 1546 N N . ASP A 1 210 ? -18.25 6.484 2.773 1 91.94 210 ASP A N 1
ATOM 1547 C CA . ASP A 1 210 ? -19.234 6.992 1.821 1 91.94 210 ASP A CA 1
ATOM 1548 C C . ASP A 1 210 ? -19.328 8.516 1.894 1 91.94 210 ASP A C 1
ATOM 1550 O O . ASP A 1 210 ? -20.438 9.07 1.95 1 91.94 210 ASP A O 1
ATOM 1554 N N . GLY A 1 211 ? -18.203 9.086 2.07 1 94.88 211 GLY A N 1
ATOM 1555 C CA . GLY A 1 211 ? -18.141 10.539 1.986 1 94.88 211 GLY A CA 1
ATOM 1556 C C . GLY A 1 211 ? -18.5 11.227 3.285 1 94.88 211 GLY A C 1
ATOM 1557 O O . GLY A 1 211 ? -18.719 12.438 3.311 1 94.88 211 GLY A O 1
ATOM 1558 N N . ASN A 1 212 ? -18.609 10.469 4.328 1 96.19 212 ASN A N 1
ATOM 1559 C CA . ASN A 1 212 ? -18.984 11.016 5.629 1 96.19 212 ASN A CA 1
ATOM 1560 C C . ASN A 1 212 ? -18 10.602 6.719 1 96.19 212 ASN A C 1
ATOM 1562 O O . ASN A 1 212 ? -17.344 9.562 6.602 1 96.19 212 ASN A O 1
ATOM 1566 N N . VAL A 1 213 ? -17.906 11.469 7.707 1 97.12 213 VAL A N 1
ATOM 1567 C CA . VAL A 1 213 ? -17.25 11.039 8.93 1 97.12 213 VAL A CA 1
ATOM 1568 C C . VAL A 1 213 ? -18.219 10.258 9.805 1 97.12 213 VAL A C 1
ATOM 1570 O O . VAL A 1 213 ? -19.203 10.812 10.297 1 97.12 213 VAL A O 1
ATOM 1573 N N . VAL A 1 214 ? -17.938 9.062 10.07 1 97.25 214 VAL A N 1
ATOM 1574 C CA . VAL A 1 214 ? -18.953 8.211 10.688 1 97.25 214 VAL A CA 1
ATOM 1575 C C . VAL A 1 214 ? -18.562 7.926 12.141 1 97.25 214 VAL A C 1
ATOM 1577 O O . VAL A 1 214 ? -19.406 7.539 12.945 1 97.25 214 VAL A O 1
ATOM 1580 N N . LEU A 1 215 ? -17.359 8.047 12.453 1 97.12 215 LEU A N 1
ATOM 1581 C CA . LEU A 1 215 ? -16.844 7.781 13.789 1 97.12 215 LEU A CA 1
ATOM 1582 C C . LEU A 1 215 ? -15.586 8.602 14.062 1 97.12 215 LEU A C 1
ATOM 1584 O O . LEU A 1 215 ? -14.75 8.781 13.18 1 97.12 215 LEU A O 1
ATOM 1588 N N . SER A 1 216 ? -15.5 9.148 15.258 1 97.31 216 SER A N 1
ATOM 1589 C CA . SER A 1 216 ? -14.336 9.914 15.68 1 97.31 216 SER A CA 1
ATOM 1590 C C . SER A 1 216 ? -14 9.648 17.141 1 97.31 216 SER A C 1
ATOM 1592 O O . SER A 1 216 ? -14.906 9.516 17.984 1 97.31 216 SER A O 1
ATOM 1594 N N . GLY A 1 217 ? -12.727 9.602 17.391 1 97.44 217 GLY A N 1
ATOM 1595 C CA . GLY A 1 217 ? -12.289 9.406 18.766 1 97.44 217 GLY A CA 1
ATOM 1596 C C . GLY A 1 217 ? -10.852 8.938 18.875 1 97.44 217 GLY A C 1
ATOM 1597 O O . GLY A 1 217 ? -10.094 9.023 17.906 1 97.44 217 GLY A O 1
ATOM 1598 N N . SER A 1 218 ? -10.477 8.609 20.078 1 97.62 218 SER A N 1
ATOM 1599 C CA . SER A 1 218 ? -9.156 8.016 20.297 1 97.62 218 SER A CA 1
ATOM 1600 C C . SER A 1 218 ? -9.047 6.656 19.625 1 97.62 218 SER A C 1
ATOM 1602 O O . SER A 1 218 ? -10.055 6.047 19.266 1 97.62 218 SER A O 1
ATOM 1604 N N . PRO A 1 219 ? -7.832 6.191 19.375 1 97.88 219 PRO A N 1
ATOM 1605 C CA . PRO A 1 219 ? -7.664 4.855 18.797 1 97.88 219 PRO A CA 1
ATOM 1606 C C . PRO A 1 219 ? -8.445 3.783 19.562 1 97.88 219 PRO A C 1
ATOM 1608 O O . PRO A 1 219 ? -9.055 2.91 18.938 1 97.88 219 PRO A O 1
ATOM 1611 N N . HIS A 1 220 ? -8.492 3.883 20.891 1 97.81 220 HIS A N 1
ATOM 1612 C CA . HIS A 1 220 ? -9.195 2.893 21.703 1 97.81 220 HIS A CA 1
ATOM 1613 C C . HIS A 1 220 ? -10.703 2.938 21.438 1 97.81 220 HIS A C 1
ATOM 1615 O O . HIS A 1 220 ? -11.367 1.901 21.453 1 97.81 220 HIS A O 1
ATOM 1621 N N . GLU A 1 221 ? -11.18 4.102 21.188 1 97.5 221 GLU A N 1
ATOM 1622 C CA . GLU A 1 221 ? -12.609 4.289 20.969 1 97.5 221 GLU A CA 1
ATOM 1623 C C . GLU A 1 221 ? -13.008 3.873 19.547 1 97.5 221 GLU A C 1
ATOM 1625 O O . GLU A 1 221 ? -14.109 3.371 19.328 1 97.5 221 GLU A O 1
ATOM 1630 N N . VAL A 1 222 ? -12.164 4.012 18.625 1 97.81 222 VAL A N 1
ATOM 1631 C CA . VAL A 1 222 ? -12.492 3.873 17.219 1 97.81 222 VAL A CA 1
ATOM 1632 C C . VAL A 1 222 ? -12.172 2.457 16.75 1 97.81 222 VAL A C 1
ATOM 1634 O O . VAL A 1 222 ? -12.938 1.861 15.984 1 97.81 222 VAL A O 1
ATOM 1637 N N . LEU A 1 223 ? -11.031 1.89 17.188 1 97.88 223 LEU A N 1
ATOM 1638 C CA . LEU A 1 223 ? -10.547 0.612 16.672 1 97.88 223 LEU A CA 1
ATOM 1639 C C . LEU A 1 223 ? -11.008 -0.539 17.562 1 97.88 223 LEU A C 1
ATOM 1641 O O . LEU A 1 223 ? -10.211 -1.094 18.328 1 97.88 223 LEU A O 1
ATOM 1645 N N . THR A 1 224 ? -12.258 -0.861 17.391 1 97.75 224 THR A N 1
ATOM 1646 C CA . THR A 1 224 ? -12.883 -2.027 18 1 97.75 224 THR A CA 1
ATOM 1647 C C . THR A 1 224 ? -13.312 -3.039 16.938 1 97.75 224 THR A C 1
ATOM 1649 O O . THR A 1 224 ? -13.445 -2.693 15.766 1 97.75 224 THR A O 1
ATOM 1652 N N . ALA A 1 225 ? -13.484 -4.301 17.406 1 96.31 225 ALA A N 1
ATOM 1653 C CA . ALA A 1 225 ? -13.93 -5.336 16.484 1 96.31 225 ALA A CA 1
ATOM 1654 C C . ALA A 1 225 ? -15.234 -4.938 15.805 1 96.31 225 ALA A C 1
ATOM 1656 O O . ALA A 1 225 ? -15.414 -5.156 14.602 1 96.31 225 ALA A O 1
ATOM 1657 N N . GLU A 1 226 ? -16.094 -4.332 16.547 1 96.69 226 GLU A N 1
ATOM 1658 C CA . GLU A 1 226 ? -17.391 -3.912 16.047 1 96.69 226 GLU A CA 1
ATOM 1659 C C . GLU A 1 226 ? -17.25 -2.818 14.992 1 96.69 226 GLU A C 1
ATOM 1661 O O . GLU A 1 226 ? -17.812 -2.916 13.898 1 96.69 226 GLU A O 1
ATOM 1666 N N . SER A 1 227 ? -16.469 -1.823 15.32 1 96.69 227 SER A N 1
ATOM 1667 C CA . SER A 1 227 ? -16.297 -0.7 14.406 1 96.69 227 SER A CA 1
ATOM 1668 C C . SER A 1 227 ? -15.594 -1.134 13.125 1 96.69 227 SER A C 1
ATOM 1670 O O . SER A 1 227 ? -15.992 -0.732 12.031 1 96.69 227 SER A O 1
ATOM 1672 N N . VAL A 1 228 ? -14.547 -1.949 13.258 1 96.12 228 VAL A N 1
ATOM 1673 C CA . VAL A 1 228 ? -13.797 -2.428 12.102 1 96.12 228 VAL A CA 1
ATOM 1674 C C . VAL A 1 228 ? -14.703 -3.277 11.219 1 96.12 228 VAL A C 1
ATOM 1676 O O . VAL A 1 228 ? -14.734 -3.1 9.992 1 96.12 228 VAL A O 1
ATOM 1679 N N . GLY A 1 229 ? -15.414 -4.172 11.828 1 94.88 229 GLY A N 1
ATOM 1680 C CA . GLY A 1 229 ? -16.359 -4.969 11.07 1 94.88 229 GLY A CA 1
ATOM 1681 C C . GLY A 1 229 ? -17.391 -4.129 10.328 1 94.88 229 GLY A C 1
ATOM 1682 O O . GLY A 1 229 ? -17.672 -4.379 9.156 1 94.88 229 GLY A O 1
ATOM 1683 N N . ARG A 1 230 ? -17.906 -3.15 10.953 1 94.88 230 ARG A N 1
ATOM 1684 C CA . ARG A 1 230 ? -18.984 -2.33 10.414 1 94.88 230 ARG A CA 1
ATOM 1685 C C . ARG A 1 230 ? -18.484 -1.448 9.273 1 94.88 230 ARG A C 1
ATOM 1687 O O . ARG A 1 230 ? -19.125 -1.38 8.219 1 94.88 230 ARG A O 1
ATOM 1694 N N . TRP A 1 231 ? -17.359 -0.832 9.477 1 94.75 231 TRP A N 1
ATOM 1695 C CA . TRP A 1 231 ? -17 0.251 8.562 1 94.75 231 TRP A CA 1
ATOM 1696 C C . TRP A 1 231 ? -15.961 -0.211 7.555 1 94.75 231 TRP A C 1
ATOM 1698 O O . TRP A 1 231 ? -15.797 0.404 6.496 1 94.75 231 TRP A O 1
ATOM 1708 N N . PHE A 1 232 ? -15.25 -1.309 7.84 1 93.12 232 PHE A N 1
ATOM 1709 C CA . PHE A 1 232 ? -14.219 -1.783 6.93 1 93.12 232 PHE A CA 1
ATOM 1710 C C . PHE A 1 232 ? -14.602 -3.129 6.328 1 93.12 232 PHE A C 1
ATOM 1712 O O . PHE A 1 232 ? -13.93 -3.625 5.418 1 93.12 232 PHE A O 1
ATOM 1719 N N . GLY A 1 233 ? -15.578 -3.742 6.855 1 90.5 233 GLY A N 1
ATOM 1720 C CA . GLY A 1 233 ? -16.172 -4.918 6.246 1 90.5 233 GLY A CA 1
ATOM 1721 C C . GLY A 1 233 ? -15.336 -6.168 6.406 1 90.5 233 GLY A C 1
ATOM 1722 O O . GLY A 1 233 ? -15.344 -7.047 5.543 1 90.5 233 GLY A O 1
ATOM 1723 N N . ILE A 1 234 ? -14.578 -6.227 7.449 1 90.94 234 ILE A N 1
ATOM 1724 C CA . ILE A 1 234 ? -13.727 -7.383 7.699 1 90.94 234 ILE A CA 1
ATOM 1725 C C . ILE A 1 234 ? -13.688 -7.68 9.195 1 90.94 234 ILE A C 1
ATOM 1727 O O . ILE A 1 234 ? -13.625 -6.762 10.016 1 90.94 234 ILE A O 1
ATOM 1731 N N . ASP A 1 235 ? -13.734 -8.93 9.492 1 93.69 235 ASP A N 1
ATOM 1732 C CA . ASP A 1 235 ? -13.656 -9.328 10.898 1 93.69 235 ASP A CA 1
ATOM 1733 C C . ASP A 1 235 ? -12.219 -9.273 11.406 1 93.69 235 ASP A C 1
ATOM 1735 O O . ASP A 1 235 ? -11.273 -9.445 10.633 1 93.69 235 ASP A O 1
ATOM 1739 N N . CYS A 1 236 ? -12.188 -9.016 12.734 1 95.69 236 CYS A N 1
ATOM 1740 C CA . CYS A 1 236 ? -10.852 -8.875 13.305 1 95.69 236 CYS A CA 1
ATOM 1741 C C . CYS A 1 236 ? -10.867 -9.133 14.805 1 95.69 236 CYS A C 1
ATOM 1743 O O . CYS A 1 236 ? -11.938 -9.297 15.398 1 95.69 236 CYS A O 1
ATOM 1745 N N . HIS A 1 237 ? -9.727 -9.32 15.305 1 95.06 237 HIS A N 1
ATOM 1746 C CA . HIS A 1 237 ? -9.453 -9.328 16.734 1 95.06 237 HIS A CA 1
ATOM 1747 C C . HIS A 1 237 ? -8.57 -8.148 17.141 1 95.06 237 HIS A C 1
ATOM 1749 O O . HIS A 1 237 ? -7.617 -7.812 16.422 1 95.06 237 HIS A O 1
ATOM 1755 N N . VAL A 1 238 ? -8.992 -7.512 18.234 1 96.94 238 VAL A N 1
ATOM 1756 C CA . VAL A 1 238 ? -8.219 -6.363 18.688 1 96.94 238 VAL A CA 1
ATOM 1757 C C . VAL A 1 238 ? -7.457 -6.723 19.953 1 96.94 238 VAL A C 1
ATOM 1759 O O . VAL A 1 238 ? -8.039 -7.246 20.906 1 96.94 238 VAL A O 1
ATOM 1762 N N . ILE A 1 239 ? -6.16 -6.453 19.922 1 95.31 239 ILE A N 1
ATOM 1763 C CA . ILE A 1 239 ? -5.324 -6.703 21.078 1 95.31 239 ILE A CA 1
ATOM 1764 C C . ILE A 1 239 ? -4.633 -5.406 21.516 1 95.31 239 ILE A C 1
ATOM 1766 O O . ILE A 1 239 ? -4.703 -4.398 20.797 1 95.31 239 ILE A O 1
ATOM 1770 N N . THR A 1 240 ? -4.016 -5.461 22.656 1 95.06 240 THR A N 1
ATOM 1771 C CA . THR A 1 240 ? -3.271 -4.309 23.156 1 95.06 240 THR A CA 1
ATOM 1772 C C . THR A 1 240 ? -1.809 -4.383 22.734 1 95.06 240 THR A C 1
ATOM 1774 O O . THR A 1 240 ? -1.165 -5.426 22.891 1 95.06 240 THR A O 1
ATOM 1777 N N . HIS A 1 241 ? -1.35 -3.344 22.188 1 93.38 241 HIS A N 1
ATOM 1778 C CA . HIS A 1 241 ? 0.066 -3.27 21.844 1 93.38 241 HIS A CA 1
ATOM 1779 C C . HIS A 1 241 ? 0.945 -3.514 23.062 1 93.38 241 HIS A C 1
ATOM 1781 O O . HIS A 1 241 ? 0.747 -2.893 24.109 1 93.38 241 HIS A O 1
ATOM 1787 N N . PRO A 1 242 ? 1.926 -4.344 22.938 1 90 242 PRO A N 1
ATOM 1788 C CA . PRO A 1 242 ? 2.684 -4.77 24.109 1 90 242 PRO A CA 1
ATOM 1789 C C . PRO A 1 242 ? 3.475 -3.629 24.75 1 90 242 PRO A C 1
ATOM 1791 O O . PRO A 1 242 ? 3.719 -3.643 25.953 1 90 242 PRO A O 1
ATOM 1794 N N . ARG A 1 243 ? 3.807 -2.635 24.078 1 89.19 243 ARG A N 1
ATOM 1795 C CA . ARG A 1 243 ? 4.629 -1.549 24.594 1 89.19 243 ARG A CA 1
ATOM 1796 C C . ARG A 1 243 ? 3.812 -0.271 24.766 1 89.19 243 ARG A C 1
ATOM 1798 O O . ARG A 1 243 ? 3.729 0.283 25.859 1 89.19 243 ARG A O 1
ATOM 1805 N N . SER A 1 244 ? 3.098 0.124 23.766 1 90.38 244 SER A N 1
ATOM 1806 C CA . SER A 1 244 ? 2.436 1.425 23.766 1 90.38 244 SER A CA 1
ATOM 1807 C C . SER A 1 244 ? 1.027 1.331 24.344 1 90.38 244 SER A C 1
ATOM 1809 O O . SER A 1 244 ? 0.427 2.348 24.703 1 90.38 244 SER A O 1
ATOM 1811 N N . GLY A 1 245 ? 0.463 0.141 24.312 1 94.31 245 GLY A N 1
ATOM 1812 C CA . GLY A 1 245 ? -0.852 -0.068 24.891 1 94.31 245 GLY A CA 1
ATOM 1813 C C . GLY A 1 245 ? -1.987 0.287 23.953 1 94.31 245 GLY A C 1
ATOM 1814 O O . GLY A 1 245 ? -3.156 0.063 24.266 1 94.31 245 GLY A O 1
ATOM 1815 N N . VAL A 1 246 ? -1.667 0.811 22.875 1 95.44 246 VAL A N 1
ATOM 1816 C CA . VAL A 1 246 ? -2.711 1.183 21.922 1 95.44 246 VAL A CA 1
ATOM 1817 C C . VAL A 1 246 ? -3.311 -0.073 21.297 1 95.44 246 VAL A C 1
ATOM 1819 O O . VAL A 1 246 ? -2.689 -1.139 21.312 1 95.44 246 VAL A O 1
ATOM 1822 N N . PRO A 1 247 ? -4.52 0.074 20.75 1 97.31 247 PRO A N 1
ATOM 1823 C CA . PRO A 1 247 ? -5.125 -1.105 20.141 1 97.31 247 PRO A CA 1
ATOM 1824 C C . PRO A 1 247 ? -4.414 -1.526 18.844 1 97.31 247 PRO A C 1
ATOM 1826 O O . PRO A 1 247 ? -3.963 -0.672 18.078 1 97.31 247 PRO A O 1
ATOM 1829 N N . GLN A 1 248 ? -4.297 -2.805 18.688 1 96.38 248 GLN A N 1
ATOM 1830 C CA . GLN A 1 248 ? -3.791 -3.408 17.453 1 96.38 248 GLN A CA 1
ATOM 1831 C C . GLN A 1 248 ? -4.828 -4.344 16.844 1 96.38 248 GLN A C 1
ATOM 1833 O O . GLN A 1 248 ? -5.41 -5.18 17.531 1 96.38 248 GLN A O 1
ATOM 1838 N N . VAL A 1 249 ? -5 -4.195 15.578 1 97 249 VAL A N 1
ATOM 1839 C CA . VAL A 1 249 ? -6.023 -4.949 14.867 1 97 249 VAL A CA 1
ATOM 1840 C C . VAL A 1 249 ? -5.391 -6.145 14.156 1 97 249 VAL A C 1
ATOM 1842 O O . VAL A 1 249 ? -4.422 -5.988 13.414 1 97 249 VAL A O 1
ATOM 1845 N N . ILE A 1 250 ? -5.871 -7.324 14.383 1 96.06 250 ILE A N 1
ATOM 1846 C CA . ILE A 1 250 ? -5.516 -8.555 13.688 1 96.06 250 ILE A CA 1
ATOM 1847 C C . ILE A 1 250 ? -6.695 -9.031 12.844 1 96.06 250 ILE A C 1
ATOM 1849 O O . ILE A 1 250 ? -7.703 -9.492 13.375 1 96.06 250 ILE A O 1
ATOM 1853 N N . PHE A 1 251 ? -6.57 -8.961 11.562 1 94.94 251 PHE A N 1
ATOM 1854 C CA . PHE A 1 251 ? -7.672 -9.273 10.656 1 94.94 251 PHE A CA 1
ATOM 1855 C C . PHE A 1 251 ? -7.793 -10.781 10.445 1 94.94 251 PHE A C 1
ATOM 1857 O O . PHE A 1 251 ? -6.797 -11.5 10.508 1 94.94 251 PHE A O 1
ATOM 1864 N N . TYR A 1 252 ? -8.984 -11.203 10.164 1 91.94 252 TYR A N 1
ATOM 1865 C CA . TYR A 1 252 ? -9.234 -12.609 9.875 1 91.94 252 TYR A CA 1
ATOM 1866 C C . TYR A 1 252 ? -9.336 -12.844 8.367 1 91.94 252 TYR A C 1
ATOM 1868 O O . TYR A 1 252 ? -10.133 -12.195 7.688 1 91.94 252 TYR A O 1
ATOM 1876 N N . ALA A 1 253 ? -8.516 -13.727 7.82 1 82.06 253 ALA A N 1
ATOM 1877 C CA . ALA A 1 253 ? -8.578 -14.086 6.406 1 82.06 253 ALA A CA 1
ATOM 1878 C C . ALA A 1 253 ? -9.93 -14.703 6.051 1 82.06 253 ALA A C 1
ATOM 1880 O O . ALA A 1 253 ? -10.445 -14.484 4.953 1 82.06 253 ALA A O 1
ATOM 1881 N N . GLU A 1 254 ? -10.469 -15.625 6.832 1 76.19 254 GLU A N 1
ATOM 1882 C CA . GLU A 1 254 ? -11.742 -16.297 6.594 1 76.19 254 GLU A CA 1
ATOM 1883 C C . GLU A 1 254 ? -12.781 -15.883 7.633 1 76.19 254 GLU A C 1
ATOM 1885 O O . GLU A 1 254 ? -12.453 -15.664 8.797 1 76.19 254 GLU A O 1
ATOM 1890 N N . PRO A 1 255 ? -14.047 -15.586 7.047 1 64.31 255 PRO A N 1
ATOM 1891 C CA . PRO A 1 255 ? -15.094 -15.289 8.023 1 64.31 255 PRO A CA 1
ATOM 1892 C C . PRO A 1 255 ? -15.32 -16.438 9.008 1 64.31 255 PRO A C 1
ATOM 1894 O O . PRO A 1 255 ? -14.945 -17.578 8.734 1 64.31 255 PRO A O 1
ATOM 1897 N N . GLU A 1 256 ? -15.656 -16.062 10.305 1 56.16 256 GLU A N 1
ATOM 1898 C CA . GLU A 1 256 ? -15.992 -17.109 11.273 1 56.16 256 GLU A CA 1
ATOM 1899 C C . GLU A 1 256 ? -17.062 -18.047 10.734 1 56.16 256 GLU A C 1
ATOM 1901 O O . GLU A 1 256 ? -18 -17.609 10.062 1 56.16 256 GLU A O 1
ATOM 1906 N N . ARG A 1 257 ? -16.703 -19.312 10.453 1 49.03 257 ARG A N 1
ATOM 1907 C CA . ARG A 1 257 ? -17.734 -20.281 10.148 1 49.03 257 ARG A CA 1
ATOM 1908 C C . ARG A 1 257 ? -18.922 -20.141 11.094 1 49.03 257 ARG A C 1
ATOM 1910 O O . ARG A 1 257 ? -18.75 -20.156 12.32 1 49.03 257 ARG A O 1
ATOM 1917 N N . GLN A 1 258 ? -19.891 -19.422 10.844 1 43.69 258 GLN A N 1
ATOM 1918 C CA . GLN A 1 258 ? -21.125 -19.516 11.609 1 43.69 258 GLN A CA 1
ATOM 1919 C C . GLN A 1 258 ? -21.562 -20.969 11.789 1 43.69 258 GLN A C 1
ATOM 1921 O O . GLN A 1 258 ? -21.703 -21.688 10.805 1 43.69 258 GLN A O 1
ATOM 1926 N N . GLU A 1 259 ? -21.141 -21.781 12.68 1 29.28 259 GLU A N 1
ATOM 1927 C CA . GLU A 1 259 ? -21.953 -22.938 13.055 1 29.28 259 GLU A CA 1
ATOM 1928 C C . GLU A 1 259 ? -23.438 -22.547 13.188 1 29.28 259 GLU A C 1
ATOM 1930 O O . GLU A 1 259 ? -23.781 -21.625 13.922 1 29.28 259 GLU A O 1
ATOM 1935 N N . LYS A 1 260 ? -24.281 -22.812 12.125 1 31.98 260 LYS A N 1
ATOM 1936 C CA . LYS A 1 260 ? -25.719 -23 12.289 1 31.98 260 LYS A CA 1
ATOM 1937 C C . LYS A 1 260 ? -26.016 -23.875 13.508 1 31.98 260 LYS A C 1
ATOM 1939 O O . LYS A 1 260 ? -25.641 -25.031 13.547 1 31.98 260 LYS A O 1
ATOM 1944 N N . GLN A 1 261 ? -26.203 -23.078 14.648 1 26.23 261 GLN A N 1
ATOM 1945 C CA . GLN A 1 261 ? -27.156 -23.891 15.391 1 26.23 261 GLN A CA 1
ATOM 1946 C C . GLN A 1 261 ? -28.375 -24.219 14.531 1 26.23 261 GLN A C 1
ATOM 1948 O O . GLN A 1 261 ? -28.906 -23.359 13.836 1 26.23 261 GLN A O 1
ATOM 1953 N N . MET B 1 1 ? 1.118 -27.609 -9.914 1 88.19 1 MET B N 1
ATOM 1954 C CA . MET B 1 1 ? 2.455 -27.812 -10.461 1 88.19 1 MET B CA 1
ATOM 1955 C C . MET B 1 1 ? 3.504 -27.078 -9.625 1 88.19 1 MET B C 1
ATOM 1957 O O . MET B 1 1 ? 3.246 -25.984 -9.109 1 88.19 1 MET B O 1
ATOM 1961 N N . ASP B 1 2 ? 4.617 -27.781 -9.562 1 93.75 2 ASP B N 1
ATOM 1962 C CA . ASP B 1 2 ? 5.676 -27.188 -8.766 1 93.75 2 ASP B CA 1
ATOM 1963 C C . ASP B 1 2 ? 6.492 -26.188 -9.586 1 93.75 2 ASP B C 1
ATOM 1965 O O . ASP B 1 2 ? 6.445 -26.219 -10.82 1 93.75 2 ASP B O 1
ATOM 1969 N N . VAL B 1 3 ? 7.09 -25.25 -8.922 1 96.56 3 VAL B N 1
ATOM 1970 C CA . VAL B 1 3 ? 7.938 -24.266 -9.57 1 96.56 3 VAL B CA 1
ATOM 1971 C C . VAL B 1 3 ? 9.32 -24.266 -8.93 1 96.56 3 VAL B C 1
ATOM 1973 O O . VAL B 1 3 ? 9.445 -24.312 -7.703 1 96.56 3 VAL B O 1
ATOM 1976 N N . THR B 1 4 ? 10.344 -24.234 -9.805 1 96.5 4 THR B N 1
ATOM 1977 C CA . THR B 1 4 ? 11.703 -24.219 -9.289 1 96.5 4 THR B CA 1
ATOM 1978 C C . THR B 1 4 ? 12.523 -23.109 -9.945 1 96.5 4 THR B C 1
ATOM 1980 O O . THR B 1 4 ? 12.406 -22.891 -11.156 1 96.5 4 THR B O 1
ATOM 1983 N N . PHE B 1 5 ? 13.195 -22.359 -9.172 1 96.62 5 PHE B N 1
ATOM 1984 C CA . PHE B 1 5 ? 14.242 -21.438 -9.586 1 96.62 5 PHE B CA 1
ATOM 1985 C C . PHE B 1 5 ? 15.617 -21.984 -9.227 1 96.62 5 PHE B C 1
ATOM 1987 O O . PHE B 1 5 ? 15.883 -22.312 -8.062 1 96.62 5 PHE B O 1
ATOM 1994 N N . ARG B 1 6 ? 16.438 -22.125 -10.211 1 96.38 6 ARG B N 1
ATOM 1995 C CA . ARG B 1 6 ? 17.766 -22.656 -9.977 1 96.38 6 ARG B CA 1
ATOM 1996 C C . ARG B 1 6 ? 18.844 -21.688 -10.445 1 96.38 6 ARG B C 1
ATOM 1998 O O . ARG B 1 6 ? 19.016 -21.469 -11.648 1 96.38 6 ARG B O 1
ATOM 2005 N N . ASN B 1 7 ? 19.578 -21.141 -9.477 1 96.69 7 ASN B N 1
ATOM 2006 C CA . ASN B 1 7 ? 20.719 -20.266 -9.719 1 96.69 7 ASN B CA 1
ATOM 2007 C C . ASN B 1 7 ? 20.375 -19.125 -10.672 1 96.69 7 ASN B C 1
ATOM 2009 O O . ASN B 1 7 ? 21.125 -18.828 -11.602 1 96.69 7 ASN B O 1
ATOM 2013 N N . VAL B 1 8 ? 19.266 -18.547 -10.477 1 96.31 8 VAL B N 1
ATOM 2014 C CA . VAL B 1 8 ? 18.766 -17.531 -11.398 1 96.31 8 VAL B CA 1
ATOM 2015 C C . VAL B 1 8 ? 19.422 -16.188 -11.086 1 96.31 8 VAL B C 1
ATOM 2017 O O . VAL B 1 8 ? 19.406 -15.742 -9.938 1 96.31 8 VAL B O 1
ATOM 2020 N N . SER B 1 9 ? 19.984 -15.594 -12.07 1 96.94 9 SER B N 1
ATOM 2021 C CA . SER B 1 9 ? 20.594 -14.273 -11.945 1 96.94 9 SER B CA 1
ATOM 2022 C C . SER B 1 9 ? 20.125 -13.336 -13.055 1 96.94 9 SER B C 1
ATOM 2024 O O . SER B 1 9 ? 19.891 -13.773 -14.188 1 96.94 9 SER B O 1
ATOM 2026 N N . VAL B 1 10 ? 19.875 -12.164 -12.68 1 94.81 10 VAL B N 1
ATOM 2027 C CA . VAL B 1 10 ? 19.438 -11.148 -13.625 1 94.81 10 VAL B CA 1
ATOM 2028 C C . VAL B 1 10 ? 20.25 -9.867 -13.422 1 94.81 10 VAL B C 1
ATOM 2030 O O . VAL B 1 10 ? 20.438 -9.43 -12.281 1 94.81 10 VAL B O 1
ATOM 2033 N N . SER B 1 11 ? 20.688 -9.336 -14.492 1 92.25 11 SER B N 1
ATOM 2034 C CA . SER B 1 11 ? 21.344 -8.031 -14.516 1 92.25 11 SER B CA 1
ATOM 2035 C C . SER B 1 11 ? 20.625 -7.078 -15.477 1 92.25 11 SER B C 1
ATOM 2037 O O . SER B 1 11 ? 20.188 -7.492 -16.547 1 92.25 11 SER B O 1
ATOM 2039 N N . ILE B 1 12 ? 20.438 -5.883 -15.031 1 85.19 12 ILE B N 1
ATOM 2040 C CA . ILE B 1 12 ? 19.828 -4.855 -15.875 1 85.19 12 ILE B CA 1
ATOM 2041 C C . ILE B 1 12 ? 20.766 -3.646 -15.961 1 85.19 12 ILE B C 1
ATOM 2043 O O . ILE B 1 12 ? 21.172 -3.096 -14.93 1 85.19 12 ILE B O 1
ATOM 2047 N N . ALA B 1 13 ? 20.969 -3.207 -17.172 1 84 13 ALA B N 1
ATOM 2048 C CA . ALA B 1 13 ? 21.828 -2.051 -17.422 1 84 13 ALA B CA 1
ATOM 2049 C C . ALA B 1 13 ? 23.125 -2.141 -16.625 1 84 13 ALA B C 1
ATOM 2051 O O . ALA B 1 13 ? 23.531 -1.181 -15.969 1 84 13 ALA B O 1
ATOM 2052 N N . GLY B 1 14 ? 23.688 -3.33 -16.469 1 82.88 14 GLY B N 1
ATOM 2053 C CA . GLY B 1 14 ? 24.984 -3.533 -15.828 1 82.88 14 GLY B CA 1
ATOM 2054 C C . GLY B 1 14 ? 24.891 -3.748 -14.336 1 82.88 14 GLY B C 1
ATOM 2055 O O . GLY B 1 14 ? 25.875 -4.078 -13.688 1 82.88 14 GLY B O 1
ATOM 2056 N N . ALA B 1 15 ? 23.75 -3.559 -13.781 1 86.25 15 ALA B N 1
ATOM 2057 C CA . ALA B 1 15 ? 23.562 -3.758 -12.344 1 86.25 15 ALA B CA 1
ATOM 2058 C C . ALA B 1 15 ? 22.922 -5.113 -12.055 1 86.25 15 ALA B C 1
ATOM 2060 O O . ALA B 1 15 ? 21.906 -5.473 -12.648 1 86.25 15 ALA B O 1
ATOM 2061 N N . GLN B 1 16 ? 23.609 -5.809 -11.18 1 90.62 16 GLN B N 1
ATOM 2062 C CA . GLN B 1 16 ? 23.062 -7.09 -10.75 1 90.62 16 GLN B CA 1
ATOM 2063 C C . GLN B 1 16 ? 21.859 -6.891 -9.836 1 90.62 16 GLN B C 1
ATOM 2065 O O . GLN B 1 16 ? 21.984 -6.332 -8.742 1 90.62 16 GLN B O 1
ATOM 2070 N N . ILE B 1 17 ? 20.734 -7.34 -10.266 1 91.44 17 ILE B N 1
ATOM 2071 C CA . ILE B 1 17 ? 19.484 -7.133 -9.516 1 91.44 17 ILE B CA 1
ATOM 2072 C C . ILE B 1 17 ? 19.219 -8.336 -8.617 1 91.44 17 ILE B C 1
ATOM 2074 O O . ILE B 1 17 ? 18.984 -8.18 -7.414 1 91.44 17 ILE B O 1
ATOM 2078 N N . ILE B 1 18 ? 19.266 -9.516 -9.133 1 95.5 18 ILE B N 1
ATOM 2079 C CA . ILE B 1 18 ? 19.172 -10.734 -8.336 1 95.5 18 ILE B CA 1
ATOM 2080 C C . ILE B 1 18 ? 20.328 -11.664 -8.68 1 95.5 18 ILE B C 1
ATOM 2082 O O . ILE B 1 18 ? 20.797 -11.688 -9.82 1 95.5 18 ILE B O 1
ATOM 2086 N N . SER B 1 19 ? 20.766 -12.367 -7.672 1 95.25 19 SER B N 1
ATOM 2087 C CA . SER B 1 19 ? 21.953 -13.211 -7.816 1 95.25 19 SER B CA 1
ATOM 2088 C C . SER B 1 19 ? 21.719 -14.602 -7.238 1 95.25 19 SER B C 1
ATOM 2090 O O . SER B 1 19 ? 21.438 -14.742 -6.043 1 95.25 19 SER B O 1
ATOM 2092 N N . ASP B 1 20 ? 21.844 -15.555 -8.125 1 95.56 20 ASP B N 1
ATOM 2093 C CA . ASP B 1 20 ? 21.891 -16.953 -7.719 1 95.56 20 ASP B CA 1
ATOM 2094 C C . ASP B 1 20 ? 20.672 -17.328 -6.859 1 95.56 20 ASP B C 1
ATOM 2096 O O . ASP B 1 20 ? 20.828 -17.859 -5.758 1 95.56 20 ASP B O 1
ATOM 2100 N N . ILE B 1 21 ? 19.547 -17 -7.355 1 95.81 21 ILE B N 1
ATOM 2101 C CA . ILE B 1 21 ? 18.297 -17.219 -6.637 1 95.81 21 ILE B CA 1
ATOM 2102 C C . ILE B 1 21 ? 17.922 -18.703 -6.723 1 95.81 21 ILE B C 1
ATOM 2104 O O . ILE B 1 21 ? 17.906 -19.281 -7.809 1 95.81 21 ILE B O 1
ATOM 2108 N N . HIS B 1 22 ? 17.703 -19.297 -5.609 1 94.69 22 HIS B N 1
ATOM 2109 C CA . HIS B 1 22 ? 17.172 -20.656 -5.48 1 94.69 22 HIS B CA 1
ATOM 2110 C C . HIS B 1 22 ? 15.859 -20.656 -4.715 1 94.69 22 HIS B C 1
ATOM 2112 O O . HIS B 1 22 ? 15.805 -20.219 -3.559 1 94.69 22 HIS B O 1
ATOM 2118 N N . LEU B 1 23 ? 14.859 -21.125 -5.406 1 94.12 23 LEU B N 1
ATOM 2119 C CA . LEU B 1 23 ? 13.531 -21.188 -4.797 1 94.12 23 LEU B CA 1
ATOM 2120 C C . LEU B 1 23 ? 12.766 -22.406 -5.289 1 94.12 23 LEU B C 1
ATOM 2122 O O . LEU B 1 23 ? 12.859 -22.766 -6.461 1 94.12 23 LEU B O 1
ATOM 2126 N N . ASN B 1 24 ? 12.07 -23.016 -4.352 1 92.81 24 ASN B N 1
ATOM 2127 C CA . ASN B 1 24 ? 11.195 -24.125 -4.688 1 92.81 24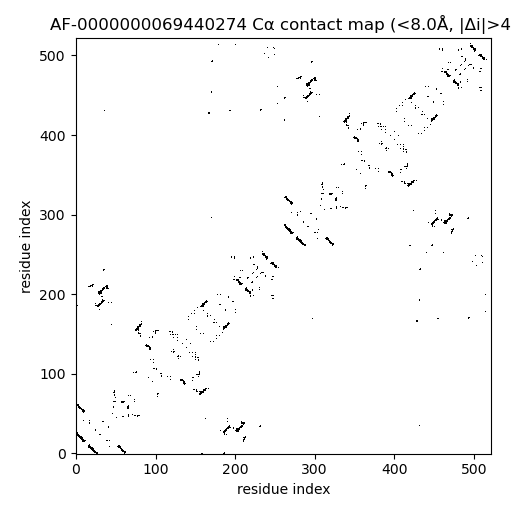 ASN B CA 1
ATOM 2128 C C . ASN B 1 24 ? 9.773 -23.891 -4.188 1 92.81 24 ASN B C 1
ATOM 2130 O O . ASN B 1 24 ? 9.57 -23.484 -3.043 1 92.81 24 ASN B O 1
ATOM 2134 N N . VAL B 1 25 ? 8.852 -24.125 -5.035 1 94.31 25 VAL B N 1
ATOM 2135 C CA . VAL B 1 25 ? 7.438 -24.016 -4.699 1 94.31 25 VAL B CA 1
ATOM 2136 C C . VAL B 1 25 ? 6.75 -25.359 -4.945 1 94.31 25 VAL B C 1
ATOM 2138 O O . VAL B 1 25 ? 6.738 -25.859 -6.07 1 94.31 25 VAL B O 1
ATOM 2141 N N . ALA B 1 26 ? 6.176 -25.891 -3.918 1 93.75 26 ALA B N 1
ATOM 2142 C CA . ALA B 1 26 ? 5.484 -27.172 -4.043 1 93.75 26 ALA B CA 1
ATOM 2143 C C . ALA B 1 26 ? 4.18 -27.016 -4.816 1 93.75 26 ALA B C 1
ATOM 2145 O O . ALA B 1 26 ? 3.537 -25.969 -4.766 1 93.75 26 ALA B O 1
ATOM 2146 N N . ALA B 1 27 ? 3.818 -28.109 -5.461 1 94.38 27 ALA B N 1
ATOM 2147 C CA . ALA B 1 27 ? 2.557 -28.125 -6.199 1 94.38 27 ALA B CA 1
ATOM 2148 C C . ALA B 1 27 ? 1.38 -27.812 -5.273 1 94.38 27 ALA B C 1
ATOM 2150 O O . ALA B 1 27 ? 1.261 -28.391 -4.195 1 94.38 27 ALA B O 1
ATOM 2151 N N . GLY B 1 28 ? 0.602 -26.844 -5.695 1 93.69 28 GLY B N 1
ATOM 2152 C CA . GLY B 1 28 ? -0.591 -26.484 -4.938 1 93.69 28 GLY B CA 1
ATOM 2153 C C . GLY B 1 28 ? -0.301 -25.625 -3.73 1 93.69 28 GLY B C 1
ATOM 2154 O O . GLY B 1 28 ? -1.21 -25.281 -2.971 1 93.69 28 GLY B O 1
ATOM 2155 N N . GLY B 1 29 ? 0.89 -25.266 -3.582 1 94.44 29 GLY B N 1
ATOM 2156 C CA . GLY B 1 29 ? 1.27 -24.469 -2.432 1 94.44 29 GLY B CA 1
ATOM 2157 C C . GLY B 1 29 ? 1.06 -22.984 -2.646 1 94.44 29 GLY B C 1
ATOM 2158 O O . GLY B 1 29 ? 0.909 -22.531 -3.783 1 94.44 29 GLY B O 1
ATOM 2159 N N . PHE B 1 30 ? 0.896 -22.266 -1.552 1 96.31 30 PHE B N 1
ATOM 2160 C CA . PHE B 1 30 ? 0.901 -20.812 -1.519 1 96.31 30 PHE B CA 1
ATOM 2161 C C . PHE B 1 30 ? 2.211 -20.281 -0.944 1 96.31 30 PHE B C 1
ATOM 2163 O O . PHE B 1 30 ? 2.457 -20.391 0.259 1 96.31 30 PHE B O 1
ATOM 2170 N N . VAL B 1 31 ? 2.992 -19.719 -1.809 1 97.44 31 VAL B N 1
ATOM 2171 C CA . VAL B 1 31 ? 4.328 -19.266 -1.412 1 97.44 31 VAL B CA 1
ATOM 2172 C C . VAL B 1 31 ? 4.41 -17.75 -1.476 1 97.44 31 VAL B C 1
ATOM 2174 O O . VAL B 1 31 ? 3.885 -17.125 -2.406 1 97.44 31 VAL B O 1
ATOM 2177 N N . GLY B 1 32 ? 5.023 -17.172 -0.48 1 97.69 32 GLY B N 1
ATOM 2178 C CA . GLY B 1 32 ? 5.211 -15.734 -0.438 1 97.69 32 GLY B CA 1
ATOM 2179 C C . GLY B 1 32 ? 6.668 -15.328 -0.541 1 97.69 32 GLY B C 1
ATOM 2180 O O . GLY B 1 32 ? 7.547 -15.977 0.033 1 97.69 32 GLY B O 1
ATOM 2181 N N . ILE B 1 33 ? 6.906 -14.383 -1.371 1 97.75 33 ILE B N 1
ATOM 2182 C CA . ILE B 1 33 ? 8.188 -13.695 -1.404 1 97.75 33 ILE B CA 1
ATOM 2183 C C . ILE B 1 33 ? 8.062 -12.336 -0.731 1 97.75 33 ILE B C 1
ATOM 2185 O O . ILE B 1 33 ? 7.262 -11.5 -1.157 1 97.75 33 ILE B O 1
ATOM 2189 N N . VAL B 1 34 ? 8.828 -12.148 0.356 1 97.31 34 VAL B N 1
ATOM 2190 C CA . VAL B 1 34 ? 8.773 -10.898 1.102 1 97.31 34 VAL B CA 1
ATOM 2191 C C . VAL B 1 34 ? 10.164 -10.281 1.187 1 97.31 34 VAL B C 1
ATOM 2193 O O . VAL B 1 34 ? 11.172 -10.969 0.987 1 97.31 34 VAL B O 1
ATOM 2196 N N . GLY B 1 35 ? 10.25 -9.016 1.418 1 94.44 35 GLY B N 1
ATOM 2197 C CA . GLY B 1 35 ? 11.484 -8.25 1.493 1 94.44 35 GLY B CA 1
ATOM 2198 C C . GLY B 1 35 ? 11.289 -6.773 1.216 1 94.44 35 GLY B C 1
ATOM 2199 O O . GLY B 1 35 ? 10.211 -6.352 0.78 1 94.44 35 GLY B O 1
ATOM 2200 N N . PRO B 1 36 ? 12.297 -6.012 1.498 1 90.25 36 PRO B N 1
ATOM 2201 C CA . PRO B 1 36 ? 12.195 -4.57 1.257 1 90.25 36 PRO B CA 1
ATOM 2202 C C . PRO B 1 36 ? 12.062 -4.227 -0.225 1 90.25 36 PRO B C 1
ATOM 2204 O O . PRO B 1 36 ? 12.211 -5.102 -1.081 1 90.25 36 PRO B O 1
ATOM 2207 N N . ASN B 1 37 ? 11.656 -3.006 -0.449 1 84.75 37 ASN B N 1
ATOM 2208 C CA . ASN B 1 37 ? 11.602 -2.539 -1.83 1 84.75 37 ASN B CA 1
ATOM 2209 C C . ASN B 1 37 ? 12.961 -2.645 -2.512 1 84.75 37 ASN B C 1
ATOM 2211 O O . ASN B 1 37 ? 13.992 -2.348 -1.903 1 84.75 37 ASN B O 1
ATOM 2215 N N . GLY B 1 38 ? 12.969 -3.111 -3.68 1 85.19 38 GLY B N 1
ATOM 2216 C CA . GLY B 1 38 ? 14.203 -3.221 -4.438 1 85.19 38 GLY B CA 1
ATOM 2217 C C . GLY B 1 38 ? 14.945 -4.52 -4.188 1 85.19 38 GLY B C 1
ATOM 2218 O O . GLY B 1 38 ? 16.062 -4.711 -4.688 1 85.19 38 GLY B O 1
ATOM 2219 N N . SER B 1 39 ? 14.352 -5.402 -3.461 1 90.69 39 SER B N 1
ATOM 2220 C CA . SER B 1 39 ? 15.055 -6.625 -3.086 1 90.69 39 SER B CA 1
ATOM 2221 C C . SER B 1 39 ? 15.086 -7.621 -4.238 1 90.69 39 SER B C 1
ATOM 2223 O O . SER B 1 39 ? 15.805 -8.625 -4.18 1 90.69 39 SER B O 1
ATOM 2225 N N . GLY B 1 40 ? 14.305 -7.406 -5.266 1 92.88 40 GLY B N 1
ATOM 2226 C CA . GLY B 1 40 ? 14.344 -8.266 -6.438 1 92.88 40 GLY B CA 1
ATOM 2227 C C . GLY B 1 40 ? 13.125 -9.156 -6.562 1 92.88 40 GLY B C 1
ATOM 2228 O O . GLY B 1 40 ? 13.086 -10.055 -7.406 1 92.88 40 GLY B O 1
ATOM 2229 N N . LYS B 1 41 ? 12.141 -8.977 -5.723 1 95 41 LYS B N 1
ATOM 2230 C CA . LYS B 1 41 ? 10.945 -9.82 -5.707 1 95 41 LYS B CA 1
ATOM 2231 C C . LYS B 1 41 ? 10.281 -9.852 -7.078 1 95 41 LYS B C 1
ATOM 2233 O O . LYS B 1 41 ? 10.086 -10.93 -7.652 1 95 41 LYS B O 1
ATOM 2238 N N . SER B 1 42 ? 9.977 -8.656 -7.621 1 92.31 42 SER B N 1
ATOM 2239 C CA . SER B 1 42 ? 9.312 -8.562 -8.914 1 92.31 42 SER B CA 1
ATOM 2240 C C . SER B 1 42 ? 10.195 -9.109 -10.031 1 92.31 42 SER B C 1
ATOM 2242 O O . SER B 1 42 ? 9.703 -9.805 -10.93 1 92.31 42 SER B O 1
ATOM 2244 N N . THR B 1 43 ? 11.469 -8.859 -9.992 1 93.44 43 THR B N 1
ATOM 2245 C CA . THR B 1 43 ? 12.414 -9.367 -10.984 1 93.44 43 THR B CA 1
ATOM 2246 C C . THR B 1 43 ? 12.398 -10.898 -11.016 1 93.44 43 THR B C 1
ATOM 2248 O O . THR B 1 43 ? 12.391 -11.5 -12.086 1 93.44 43 THR B O 1
ATOM 225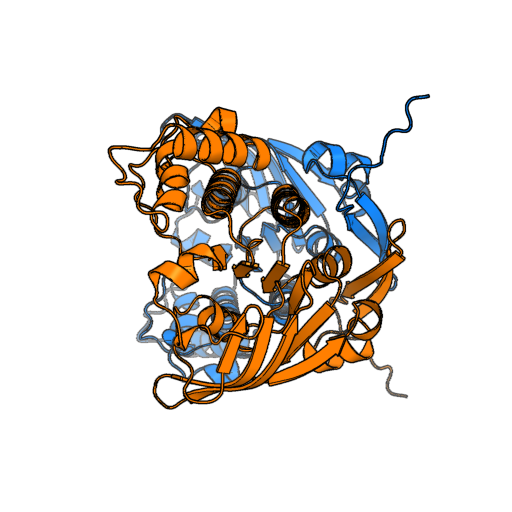1 N N . THR B 1 44 ? 12.352 -11.461 -9.844 1 95.88 44 THR B N 1
ATOM 2252 C CA . THR B 1 44 ? 12.305 -12.914 -9.727 1 95.88 44 THR B CA 1
ATOM 2253 C C . THR B 1 44 ? 11.039 -13.477 -10.367 1 95.88 44 THR B C 1
ATOM 2255 O O . THR B 1 44 ? 11.102 -14.414 -11.164 1 95.88 44 THR B O 1
ATOM 2258 N N . LEU B 1 45 ? 9.906 -12.859 -10.094 1 95.44 45 LEU B N 1
ATOM 2259 C CA . LEU B 1 45 ? 8.625 -13.336 -10.586 1 95.44 45 LEU B CA 1
ATOM 2260 C C . LEU B 1 45 ? 8.531 -13.164 -12.102 1 95.44 45 LEU B C 1
ATOM 2262 O O . LEU B 1 45 ? 7.938 -14 -12.789 1 95.44 45 LEU B O 1
ATOM 2266 N N . ARG B 1 46 ? 9.164 -12.164 -12.602 1 94.31 46 ARG B N 1
ATOM 2267 C CA . ARG B 1 46 ? 9.133 -11.875 -14.031 1 94.31 46 ARG B CA 1
ATOM 2268 C C . ARG B 1 46 ? 9.836 -12.961 -14.828 1 94.31 46 ARG B C 1
ATOM 2270 O O . ARG B 1 46 ? 9.531 -13.172 -16 1 94.31 46 ARG B O 1
ATOM 2277 N N . CYS B 1 47 ? 10.781 -13.609 -14.234 1 96 47 CYS B N 1
ATOM 2278 C CA . CYS B 1 47 ? 11.477 -14.703 -14.906 1 96 47 CYS B CA 1
ATOM 2279 C C . CYS B 1 47 ? 10.547 -15.898 -15.102 1 96 47 CYS B C 1
ATOM 2281 O O . CYS B 1 47 ? 10.688 -16.641 -16.078 1 96 47 CYS B O 1
ATOM 2283 N N . LEU B 1 48 ? 9.609 -16.047 -14.211 1 95.94 48 LEU B N 1
ATOM 2284 C CA . LEU B 1 48 ? 8.703 -17.188 -14.25 1 95.94 48 LEU B CA 1
ATOM 2285 C C . LEU B 1 48 ? 7.672 -17.031 -15.359 1 95.94 48 LEU B C 1
ATOM 2287 O O . LEU B 1 48 ? 7.43 -17.969 -16.125 1 95.94 48 LEU B O 1
ATOM 2291 N N . TYR B 1 49 ? 7.062 -15.836 -15.461 1 92.88 49 TYR B N 1
ATOM 2292 C CA . TYR B 1 49 ? 6.07 -15.656 -16.516 1 92.88 49 TYR B CA 1
ATOM 2293 C C . TYR B 1 49 ? 6.699 -15.031 -17.75 1 92.88 49 TYR B C 1
ATOM 2295 O O . TYR B 1 49 ? 5.992 -14.547 -18.641 1 92.88 49 TYR B O 1
ATOM 2303 N N . ARG B 1 50 ? 8.039 -14.945 -17.797 1 94 50 ARG B N 1
ATOM 2304 C CA . ARG B 1 50 ? 8.883 -14.695 -18.953 1 94 50 ARG B CA 1
ATOM 2305 C C . ARG B 1 50 ? 8.742 -13.258 -19.438 1 94 50 ARG B C 1
ATOM 2307 O O . ARG B 1 50 ? 8.781 -13.008 -20.656 1 94 50 ARG B O 1
ATOM 2314 N N . ALA B 1 51 ? 8.453 -12.414 -18.609 1 90.19 51 ALA B N 1
ATOM 2315 C CA . ALA B 1 51 ? 8.57 -10.984 -18.906 1 90.19 51 ALA B CA 1
ATOM 2316 C C . ALA B 1 51 ? 10.031 -10.539 -18.859 1 90.19 51 ALA B C 1
ATOM 2318 O O . ALA B 1 51 ? 10.367 -9.461 -19.375 1 90.19 51 ALA B O 1
ATOM 2319 N N . LEU B 1 52 ? 10.852 -11.305 -18.25 1 91.94 52 LEU B N 1
ATOM 2320 C CA . LEU B 1 52 ? 12.289 -11.086 -18.172 1 91.94 52 LEU B CA 1
ATOM 2321 C C . LEU B 1 52 ? 13.047 -12.398 -18.359 1 91.94 52 LEU B C 1
ATOM 2323 O O . LEU B 1 52 ? 12.641 -13.438 -17.844 1 91.94 52 LEU B O 1
ATOM 2327 N N . THR B 1 53 ? 14.109 -12.336 -19.109 1 92.81 53 THR B N 1
ATOM 2328 C CA . THR B 1 53 ? 14.969 -13.5 -19.297 1 92.81 53 THR B CA 1
ATOM 2329 C C . THR B 1 53 ? 16.188 -13.422 -18.375 1 92.81 53 THR B C 1
ATOM 2331 O O . THR B 1 53 ? 16.938 -12.453 -18.422 1 92.81 53 THR B O 1
ATOM 2334 N N . PRO B 1 54 ? 16.375 -14.383 -17.578 1 94.69 54 PRO B N 1
ATOM 2335 C CA . PRO B 1 54 ? 17.547 -14.359 -16.703 1 94.69 54 PRO B CA 1
ATOM 2336 C C . PRO B 1 54 ? 18.859 -14.469 -17.469 1 94.69 54 PRO B C 1
ATOM 2338 O O . PRO B 1 54 ? 18.891 -15.016 -18.578 1 94.69 54 PRO B O 1
ATOM 2341 N N . ALA B 1 55 ? 19.891 -13.891 -16.844 1 93.81 55 ALA B N 1
ATOM 2342 C CA . ALA B 1 55 ? 21.219 -13.984 -17.422 1 93.81 55 ALA B CA 1
ATOM 2343 C C . ALA B 1 55 ? 21.812 -15.383 -17.219 1 93.81 55 ALA B C 1
ATOM 2345 O O . ALA B 1 55 ? 22.547 -15.883 -18.078 1 93.81 55 ALA B O 1
ATOM 2346 N N . SER B 1 56 ? 21.531 -15.961 -16.156 1 95.06 56 SER B N 1
ATOM 2347 C CA . SER B 1 56 ? 21.953 -17.312 -15.836 1 95.06 56 SER B CA 1
ATOM 2348 C C . SER B 1 56 ? 20.938 -18.031 -14.969 1 95.06 56 SER B C 1
ATOM 2350 O O . SER B 1 56 ? 20.031 -17.406 -14.406 1 95.06 56 SER B O 1
ATOM 2352 N N . GLY B 1 57 ? 21.047 -19.328 -14.984 1 95.94 57 GLY B N 1
ATOM 2353 C CA . GLY B 1 57 ? 20.109 -20.125 -14.219 1 95.94 57 GLY B CA 1
ATOM 2354 C C . GLY B 1 57 ? 18.875 -20.516 -15.008 1 95.94 57 GLY B C 1
ATOM 2355 O O . GLY B 1 57 ? 18.828 -20.328 -16.234 1 95.94 57 GLY B O 1
ATOM 2356 N N . ASP B 1 58 ? 17.938 -21.125 -14.242 1 96.38 58 ASP B N 1
ATOM 2357 C CA . ASP B 1 58 ? 16.75 -21.625 -14.938 1 96.38 58 ASP B CA 1
ATOM 2358 C C . ASP B 1 58 ? 15.523 -21.578 -14.031 1 96.38 58 ASP B C 1
ATOM 2360 O O . ASP B 1 58 ? 15.641 -21.656 -12.812 1 96.38 58 ASP B O 1
ATOM 2364 N N . VAL B 1 59 ? 14.422 -21.328 -14.625 1 97.25 59 VAL B N 1
ATOM 2365 C CA . VAL B 1 59 ? 13.117 -21.406 -13.977 1 97.25 59 VAL B CA 1
ATOM 2366 C C . VAL B 1 59 ? 12.289 -22.516 -14.641 1 97.25 59 VAL B C 1
ATOM 2368 O O . VAL B 1 59 ? 12.188 -22.578 -15.867 1 97.25 59 VAL B O 1
ATOM 2371 N N . ALA B 1 60 ? 11.75 -23.375 -13.781 1 97.56 60 ALA B N 1
ATOM 2372 C CA . ALA B 1 60 ? 11.023 -24.516 -14.344 1 97.56 60 ALA B CA 1
ATOM 2373 C C . ALA B 1 60 ? 9.664 -24.688 -13.672 1 97.56 60 ALA B C 1
ATOM 2375 O O . ALA B 1 60 ? 9.516 -24.406 -12.477 1 97.56 60 ALA B O 1
ATOM 2376 N N . VAL B 1 61 ? 8.703 -25.094 -14.453 1 96.56 61 VAL B N 1
ATOM 2377 C CA . VAL B 1 61 ? 7.383 -25.516 -13.984 1 96.56 61 VAL B CA 1
ATOM 2378 C C . VAL B 1 61 ? 7.191 -27.016 -14.242 1 96.56 61 VAL B C 1
ATOM 2380 O O . VAL B 1 61 ? 7.301 -27.469 -15.383 1 96.56 61 VAL B O 1
ATOM 2383 N N . ASN B 1 62 ? 6.949 -27.672 -13.18 1 94.94 62 ASN B N 1
ATOM 2384 C CA . ASN B 1 62 ? 6.832 -29.109 -13.266 1 94.94 62 ASN B CA 1
ATOM 2385 C C . ASN B 1 62 ? 8.031 -29.734 -13.984 1 94.94 62 ASN B C 1
ATOM 2387 O O . ASN B 1 62 ? 7.859 -30.562 -14.883 1 94.94 62 ASN B O 1
ATOM 2391 N N . GLY B 1 63 ? 9.141 -29.203 -13.672 1 94 63 GLY B N 1
ATOM 2392 C CA . GLY B 1 63 ? 10.383 -29.781 -14.172 1 94 63 GLY B CA 1
ATOM 2393 C C . GLY B 1 63 ? 10.734 -29.312 -15.57 1 94 63 GLY B C 1
ATOM 2394 O O . GLY B 1 63 ? 11.82 -29.594 -16.078 1 94 63 GLY B O 1
ATOM 2395 N N . VAL B 1 64 ? 9.891 -28.625 -16.203 1 95.12 64 VAL B N 1
ATOM 2396 C CA . VAL B 1 64 ? 10.133 -28.156 -17.562 1 95.12 64 VAL B CA 1
ATOM 2397 C C . VAL B 1 64 ? 10.516 -26.672 -17.531 1 95.12 64 VAL B C 1
ATOM 2399 O O . VAL B 1 64 ? 9.773 -25.844 -17 1 95.12 64 VAL B O 1
ATOM 2402 N N . SER B 1 65 ? 11.641 -26.438 -18.172 1 96.62 65 SER B N 1
ATOM 2403 C CA . SER B 1 65 ? 12.102 -25.062 -18.234 1 96.62 65 SER B CA 1
ATOM 2404 C C . SER B 1 65 ? 11.102 -24.172 -18.969 1 96.62 65 SER B C 1
ATOM 2406 O O . SER B 1 65 ? 10.586 -24.547 -20.031 1 96.62 65 SER B O 1
ATOM 2408 N N . VAL B 1 66 ? 10.883 -22.984 -18.406 1 95.19 66 VAL B N 1
ATOM 2409 C CA . VAL B 1 66 ? 9.945 -22.078 -19.062 1 95.19 66 VAL B CA 1
ATOM 2410 C C . VAL B 1 66 ? 10.531 -21.578 -20.375 1 95.19 66 VAL B C 1
ATOM 2412 O O . VAL B 1 66 ? 9.805 -21.109 -21.25 1 95.19 66 VAL B O 1
ATOM 2415 N N . ARG B 1 67 ? 11.805 -21.703 -20.531 1 94.19 67 ARG B N 1
ATOM 2416 C CA . ARG B 1 67 ? 12.469 -21.25 -21.75 1 94.19 67 ARG B CA 1
ATOM 2417 C C . ARG B 1 67 ? 12.453 -22.344 -22.812 1 94.19 67 ARG B C 1
ATOM 2419 O O . ARG B 1 67 ? 12.766 -22.094 -23.969 1 94.19 67 ARG B O 1
ATOM 2426 N N . ALA B 1 68 ? 12.078 -23.5 -22.469 1 94.44 68 ALA B N 1
ATOM 2427 C CA . ALA B 1 68 ? 12.062 -24.641 -23.375 1 94.44 68 ALA B CA 1
ATOM 2428 C C . ALA B 1 68 ? 10.727 -24.734 -24.109 1 94.44 68 ALA B C 1
ATOM 2430 O O . ALA B 1 68 ? 10.555 -25.594 -24.984 1 94.44 68 ALA B O 1
ATOM 2431 N N . ILE B 1 69 ? 9.797 -23.922 -23.734 1 93.19 69 ILE B N 1
ATOM 2432 C CA . ILE B 1 69 ? 8.484 -23.938 -24.359 1 93.19 69 ILE B CA 1
ATOM 2433 C C . ILE B 1 69 ? 8.172 -22.578 -24.969 1 93.19 69 ILE B C 1
ATOM 2435 O O . ILE B 1 69 ? 8.867 -21.594 -24.688 1 93.19 69 ILE B O 1
ATOM 2439 N N . SER B 1 70 ? 7.137 -22.547 -25.797 1 93.44 70 SER B N 1
ATOM 2440 C CA . SER B 1 70 ? 6.773 -21.297 -26.438 1 93.44 70 SER B CA 1
ATOM 2441 C C . SER B 1 70 ? 6.133 -20.328 -25.438 1 93.44 70 SER B C 1
ATOM 2443 O O . SER B 1 70 ? 5.676 -20.75 -24.375 1 93.44 70 SER B O 1
ATOM 2445 N N . MET B 1 71 ? 6.145 -19.109 -25.797 1 91 71 MET B N 1
ATOM 2446 C CA . MET B 1 71 ? 5.492 -18.094 -24.969 1 91 71 MET B CA 1
ATOM 2447 C C . MET B 1 71 ? 4.016 -18.422 -24.766 1 91 71 MET B C 1
ATOM 2449 O O . MET B 1 71 ? 3.475 -18.219 -23.688 1 91 71 MET B O 1
ATOM 2453 N N . ARG B 1 72 ? 3.404 -18.938 -25.766 1 90.62 72 ARG B N 1
ATOM 2454 C CA . ARG B 1 72 ? 1.993 -19.297 -25.703 1 90.62 72 ARG B CA 1
ATOM 2455 C C . ARG B 1 72 ? 1.766 -20.453 -24.734 1 90.62 72 ARG B C 1
ATOM 2457 O O . ARG B 1 72 ? 0.829 -20.406 -23.938 1 90.62 72 ARG B O 1
ATOM 2464 N N . GLU B 1 73 ? 2.576 -21.406 -24.812 1 91.62 73 GLU B N 1
ATOM 2465 C CA . GLU B 1 73 ? 2.469 -22.547 -23.906 1 91.62 73 GLU B CA 1
ATOM 2466 C C . GLU B 1 73 ? 2.684 -22.109 -22.453 1 91.62 73 GLU B C 1
ATOM 2468 O O . GLU B 1 73 ? 1.981 -22.578 -21.562 1 91.62 73 GLU B O 1
ATOM 2473 N N . ASN B 1 74 ? 3.674 -21.25 -22.281 1 93.88 74 ASN B N 1
ATOM 2474 C CA . ASN B 1 74 ? 3.902 -20.75 -20.922 1 93.88 74 ASN B CA 1
ATOM 2475 C C . ASN B 1 74 ? 2.719 -19.938 -20.406 1 93.88 74 ASN B C 1
ATOM 2477 O O . ASN B 1 74 ? 2.367 -20.016 -19.234 1 93.88 74 ASN B O 1
ATOM 2481 N N . ALA B 1 75 ? 2.158 -19.188 -21.281 1 89.75 75 ALA B N 1
ATOM 2482 C CA . ALA B 1 75 ? 1 -18.375 -20.922 1 89.75 75 ALA B CA 1
ATOM 2483 C C . ALA B 1 75 ? -0.171 -19.25 -20.484 1 89.75 75 ALA B C 1
ATOM 2485 O O . ALA B 1 75 ? -1.002 -18.828 -19.672 1 89.75 75 ALA B O 1
ATOM 2486 N N . ARG B 1 76 ? -0.25 -20.453 -20.922 1 90.5 76 ARG B N 1
ATOM 2487 C CA . ARG B 1 76 ? -1.312 -21.391 -20.547 1 90.5 76 ARG B CA 1
ATOM 2488 C C . ARG B 1 76 ? -1.078 -21.953 -19.141 1 90.5 76 ARG B C 1
ATOM 2490 O O . ARG B 1 76 ? -2.029 -22.281 -18.438 1 90.5 76 ARG B O 1
ATOM 2497 N N . GLN B 1 77 ? 0.142 -22 -18.781 1 93.69 77 GLN B N 1
ATOM 2498 C CA . GLN B 1 77 ? 0.383 -22.672 -17.5 1 93.69 77 GLN B CA 1
ATOM 2499 C C . GLN B 1 77 ? 0.63 -21.641 -16.391 1 93.69 77 GLN B C 1
ATOM 2501 O O . GLN B 1 77 ? 0.425 -21.938 -15.211 1 93.69 77 GLN B O 1
ATOM 2506 N N . VAL B 1 78 ? 1.126 -20.469 -16.781 1 94.81 78 VAL B N 1
ATOM 2507 C CA . VAL B 1 78 ? 1.438 -19.469 -15.781 1 94.81 78 VAL B CA 1
ATOM 2508 C C . VAL B 1 78 ? 0.635 -18.188 -16.062 1 94.81 78 VAL B C 1
ATOM 2510 O O . VAL B 1 78 ? 0.786 -17.578 -17.125 1 94.81 78 VAL B O 1
ATOM 2513 N N . ALA B 1 79 ? -0.198 -17.797 -15.102 1 92.69 79 ALA B N 1
ATOM 2514 C CA . ALA B 1 79 ? -0.874 -16.5 -15.141 1 92.69 79 ALA B CA 1
ATOM 2515 C C . ALA B 1 79 ? -0.233 -15.523 -14.164 1 92.69 79 ALA B C 1
ATOM 2517 O O . ALA B 1 79 ? 0.251 -15.922 -13.102 1 92.69 79 ALA B O 1
ATOM 2518 N N . ALA B 1 80 ? -0.253 -14.25 -14.562 1 91.25 80 ALA B N 1
ATOM 2519 C CA . ALA B 1 80 ? 0.35 -13.242 -13.703 1 91.25 80 ALA B CA 1
ATOM 2520 C C . ALA B 1 80 ? -0.59 -12.055 -13.508 1 91.25 80 ALA B C 1
ATOM 2522 O O . ALA B 1 80 ? -1.182 -11.562 -14.469 1 91.25 80 ALA B O 1
ATOM 2523 N N . LEU B 1 81 ? -0.79 -11.742 -12.273 1 88.44 81 LEU B N 1
ATOM 2524 C CA . LEU B 1 81 ? -1.413 -10.477 -11.898 1 88.44 81 LEU B CA 1
ATOM 2525 C C . LEU B 1 81 ? -0.361 -9.461 -11.469 1 88.44 81 LEU B C 1
ATOM 2527 O O . LEU B 1 81 ? 0.273 -9.617 -10.422 1 88.44 81 LEU B O 1
ATOM 2531 N N . THR B 1 82 ? -0.173 -8.391 -12.297 1 83 82 THR B N 1
ATOM 2532 C CA . THR B 1 82 ? 0.877 -7.41 -12.031 1 83 82 THR B CA 1
ATOM 2533 C C . THR B 1 82 ? 0.288 -6.012 -11.883 1 83 82 THR B C 1
ATOM 2535 O O . THR B 1 82 ? -0.886 -5.789 -12.188 1 83 82 THR B O 1
ATOM 2538 N N . GLN B 1 83 ? 1.068 -5.094 -11.227 1 64.5 83 GLN B N 1
ATOM 2539 C CA . GLN B 1 83 ? 0.677 -3.707 -11 1 64.5 83 GLN B CA 1
ATOM 2540 C C . GLN B 1 83 ? 0.402 -2.99 -12.32 1 64.5 83 GLN B C 1
ATOM 2542 O O . GLN B 1 83 ? -0.474 -2.127 -12.391 1 64.5 83 GLN B O 1
ATOM 2547 N N . ASP B 1 84 ? 1.11 -3.211 -13.281 1 58.62 84 ASP B N 1
ATOM 2548 C CA . ASP B 1 84 ? 1.155 -2.445 -14.523 1 58.62 84 ASP B CA 1
ATOM 2549 C C . ASP B 1 84 ? 0.095 -2.936 -15.508 1 58.62 84 ASP B C 1
ATOM 2551 O O . ASP B 1 84 ? 0.147 -2.609 -16.688 1 58.62 84 ASP B O 1
ATOM 2555 N N . MET B 1 85 ? -0.872 -3.561 -15.039 1 56.84 85 MET B N 1
ATOM 2556 C CA . MET B 1 85 ? -1.712 -4.023 -16.141 1 56.84 85 MET B CA 1
ATOM 2557 C C . MET B 1 85 ? -2.51 -2.871 -16.734 1 56.84 85 MET B C 1
ATOM 2559 O O . MET B 1 85 ? -3.338 -2.264 -16.062 1 56.84 85 MET B O 1
ATOM 2563 N N . SER B 1 86 ? -1.88 -2.174 -17.781 1 54.66 86 SER B N 1
ATOM 2564 C CA . SER B 1 86 ? -2.535 -1.147 -18.594 1 54.66 86 SER B CA 1
ATOM 2565 C C . SER B 1 86 ? -3.611 -1.75 -19.484 1 54.66 86 SER B C 1
ATOM 2567 O O . SER B 1 86 ? -3.312 -2.555 -20.375 1 54.66 86 SER B O 1
ATOM 2569 N N . LEU B 1 87 ? -4.727 -2.023 -19.016 1 60.69 87 LEU B N 1
ATOM 2570 C CA . LEU B 1 87 ? -5.77 -2.455 -19.938 1 60.69 87 LEU B CA 1
ATOM 2571 C C . LEU B 1 87 ? -6.461 -1.255 -20.578 1 60.69 87 LEU B C 1
ATOM 2573 O O . LEU B 1 87 ? -6.461 -0.158 -20.016 1 60.69 87 LEU B O 1
ATOM 2577 N N . ASP B 1 88 ? -6.738 -1.487 -21.781 1 62.88 88 ASP B N 1
ATOM 2578 C CA . ASP B 1 88 ? -7.535 -0.482 -22.484 1 62.88 88 ASP B CA 1
ATOM 2579 C C . ASP B 1 88 ? -8.836 -0.196 -21.734 1 62.88 88 ASP B C 1
ATOM 2581 O O . ASP B 1 88 ? -9.625 -1.107 -21.469 1 62.88 88 ASP B O 1
ATOM 2585 N N . PHE B 1 89 ? -9.102 0.986 -21.469 1 69.94 89 PHE B N 1
ATOM 2586 C CA . PHE B 1 89 ? -10.195 1.471 -20.641 1 69.94 89 PHE B CA 1
ATOM 2587 C C . PHE B 1 89 ? -11.523 1.356 -21.391 1 69.94 89 PHE B C 1
ATOM 2589 O O . PHE B 1 89 ? -12.594 1.4 -20.766 1 69.94 89 PHE B O 1
ATOM 2596 N N . ASP B 1 90 ? -11.414 0.992 -22.609 1 84.94 90 ASP B N 1
ATOM 2597 C CA . ASP B 1 90 ? -12.664 0.938 -23.359 1 84.94 90 ASP B CA 1
ATOM 2598 C C . ASP B 1 90 ? -13.242 -0.477 -23.359 1 84.94 90 ASP B C 1
ATOM 2600 O O . ASP B 1 90 ? -14.375 -0.689 -23.797 1 84.94 90 ASP B O 1
ATOM 2604 N N . PHE B 1 91 ? -12.656 -1.408 -22.797 1 88.5 91 PHE B N 1
ATOM 2605 C CA . PHE B 1 91 ? -13.141 -2.783 -22.719 1 88.5 91 PHE B CA 1
ATOM 2606 C C . PHE B 1 91 ? -14.047 -2.977 -21.516 1 88.5 91 PHE B C 1
ATOM 2608 O O . PHE B 1 91 ? -13.844 -2.352 -20.469 1 88.5 91 PHE B O 1
ATOM 2615 N N . THR B 1 92 ? -15.031 -3.787 -21.75 1 93.12 92 THR B N 1
ATOM 2616 C CA . THR B 1 92 ? -15.852 -4.191 -20.609 1 93.12 92 THR B CA 1
ATOM 2617 C C . THR B 1 92 ? -15.109 -5.203 -19.75 1 93.12 92 THR B C 1
ATOM 2619 O O . THR B 1 92 ? -14.109 -5.785 -20.172 1 93.12 92 THR B O 1
ATOM 2622 N N . ALA B 1 93 ? -15.578 -5.332 -18.578 1 93.88 93 ALA B N 1
ATOM 2623 C CA . ALA B 1 93 ? -15.016 -6.34 -17.688 1 93.88 93 ALA B CA 1
ATOM 2624 C C . ALA B 1 93 ? -15.055 -7.723 -18.328 1 93.88 93 ALA B C 1
ATOM 2626 O O . ALA B 1 93 ? -14.07 -8.469 -18.266 1 93.88 93 ALA B O 1
ATOM 2627 N N . ALA B 1 94 ? -16.125 -7.988 -19 1 93.94 94 ALA B N 1
ATOM 2628 C CA . ALA B 1 94 ? -16.266 -9.289 -19.656 1 93.94 94 ALA B CA 1
ATOM 2629 C C . ALA B 1 94 ? -15.227 -9.477 -20.766 1 93.94 94 ALA B C 1
ATOM 2631 O O . ALA B 1 94 ? -14.664 -10.555 -20.906 1 93.94 94 ALA B O 1
ATOM 2632 N N . GLU B 1 95 ? -15.039 -8.469 -21.453 1 91.69 95 GLU B N 1
ATOM 2633 C CA . GLU B 1 95 ? -14.062 -8.531 -22.531 1 91.69 95 GLU B CA 1
ATOM 2634 C C . GLU B 1 95 ? -12.648 -8.703 -21.984 1 91.69 95 GLU B C 1
ATOM 2636 O O . GLU B 1 95 ? -11.852 -9.461 -22.547 1 91.69 95 GLU B O 1
ATOM 2641 N N . VAL B 1 96 ? -12.414 -7.988 -20.922 1 90.38 96 VAL B N 1
ATOM 2642 C CA . VAL B 1 96 ? -11.109 -8.117 -20.281 1 90.38 96 VAL B CA 1
ATOM 2643 C C . VAL B 1 96 ? -10.898 -9.555 -19.812 1 90.38 96 VAL B C 1
ATOM 2645 O O . VAL B 1 96 ? -9.844 -10.148 -20.078 1 90.38 96 VAL B O 1
ATOM 2648 N N . ILE B 1 97 ? -11.875 -10.102 -19.219 1 92.06 97 ILE B N 1
ATOM 2649 C CA . ILE B 1 97 ? -11.797 -11.477 -18.719 1 92.06 97 ILE B CA 1
ATOM 2650 C C . ILE B 1 97 ? -11.594 -12.43 -19.891 1 92.06 97 ILE B C 1
ATOM 2652 O O . ILE B 1 97 ? -10.789 -13.359 -19.812 1 92.06 97 ILE B O 1
ATOM 2656 N N . ALA B 1 98 ? -12.203 -12.125 -20.984 1 91.12 98 ALA B N 1
ATOM 2657 C CA . ALA B 1 98 ? -12.133 -12.984 -22.172 1 91.12 98 ALA B CA 1
ATOM 2658 C C . ALA B 1 98 ? -10.719 -13.023 -22.734 1 91.12 98 ALA B C 1
ATOM 2660 O O . ALA B 1 98 ? -10.32 -14.008 -23.359 1 91.12 98 ALA B O 1
ATOM 2661 N N . THR B 1 99 ? -10.008 -12 -22.516 1 88.62 99 THR B N 1
ATOM 2662 C CA . THR B 1 99 ? -8.641 -11.977 -23.016 1 88.62 99 THR B CA 1
ATOM 2663 C C . THR B 1 99 ? -7.793 -13.039 -22.312 1 88.62 99 THR B C 1
ATOM 2665 O O . THR B 1 99 ? -6.719 -13.406 -22.797 1 88.62 99 THR B O 1
ATOM 2668 N N . GLY B 1 100 ? -8.211 -13.492 -21.219 1 90.06 100 GLY B N 1
ATOM 2669 C CA . GLY B 1 100 ? -7.543 -14.602 -20.562 1 90.06 100 GLY B CA 1
ATOM 2670 C C . GLY B 1 100 ? -7.531 -15.875 -21.375 1 90.06 100 GLY B C 1
ATOM 2671 O O . GLY B 1 100 ? -6.719 -16.766 -21.141 1 90.06 100 GLY B O 1
ATOM 2672 N N . ARG B 1 101 ? -8.406 -15.938 -22.328 1 91.69 101 ARG B N 1
ATOM 2673 C CA . ARG B 1 101 ? -8.539 -17.141 -23.141 1 91.69 101 ARG B CA 1
ATOM 2674 C C . ARG B 1 101 ? -7.621 -17.078 -24.359 1 91.69 101 ARG B C 1
ATOM 2676 O O . ARG B 1 101 ? -7.461 -18.078 -25.078 1 91.69 101 ARG B O 1
ATOM 2683 N N . LEU B 1 102 ? -6.957 -16.031 -24.547 1 87.94 102 LEU B N 1
ATOM 2684 C CA . LEU B 1 102 ? -6.18 -15.789 -25.75 1 87.94 102 LEU B CA 1
ATOM 2685 C C . LEU B 1 102 ? -5.105 -16.859 -25.922 1 87.94 102 LEU B C 1
ATOM 2687 O O . LEU B 1 102 ? -4.891 -17.359 -27.031 1 87.94 102 LEU B O 1
ATOM 2691 N N . PRO B 1 103 ? -4.453 -17.25 -24.906 1 87.94 103 PRO B N 1
ATOM 2692 C CA . PRO B 1 103 ? -3.438 -18.281 -25.078 1 87.94 103 PRO B CA 1
ATOM 2693 C C . PRO B 1 103 ? -4.031 -19.609 -25.547 1 87.94 103 PRO B C 1
ATOM 2695 O O . PRO B 1 103 ? -3.305 -20.469 -26.047 1 87.94 103 PRO B O 1
ATOM 2698 N N . HIS B 1 104 ? -5.305 -19.812 -25.406 1 88.06 104 HIS B N 1
ATOM 2699 C CA . HIS B 1 104 ? -5.957 -21.078 -25.766 1 88.06 104 HIS B CA 1
ATOM 2700 C C . HIS B 1 104 ? -6.527 -21.016 -27.172 1 88.06 104 HIS B C 1
ATOM 2702 O O . HIS B 1 104 ? -7.156 -21.984 -27.625 1 88.06 104 HIS B O 1
ATOM 2708 N N . GLY B 1 105 ? -6.098 -20.094 -28 1 76.56 105 GLY B N 1
ATOM 2709 C CA . GLY B 1 105 ? -6.445 -20.031 -29.406 1 76.56 105 GLY B CA 1
ATOM 2710 C C . GLY B 1 105 ? -7.758 -19.328 -29.672 1 76.56 105 GLY B C 1
ATOM 2711 O O . GLY B 1 105 ? -8.258 -19.328 -30.797 1 76.56 105 GLY B O 1
ATOM 2712 N N . ALA B 1 106 ? -8.398 -18.891 -28.688 1 60.09 106 ALA B N 1
ATOM 2713 C CA . ALA B 1 106 ? -9.711 -18.297 -28.922 1 60.09 106 ALA B CA 1
ATOM 2714 C C . ALA B 1 106 ? -9.57 -16.906 -29.547 1 60.09 106 ALA B C 1
ATOM 2716 O O . ALA B 1 106 ? -8.688 -16.125 -29.156 1 60.09 106 ALA B O 1
ATOM 2717 N N . SER B 1 107 ? -9.93 -16.688 -30.875 1 55.38 107 SER B N 1
ATOM 2718 C CA . SER B 1 107 ? -10 -15.32 -31.375 1 55.38 107 SER B CA 1
ATOM 2719 C C . SER B 1 107 ? -10.859 -14.445 -30.469 1 55.38 107 SER B C 1
ATOM 2721 O O . SER B 1 107 ? -11.844 -14.914 -29.891 1 55.38 107 SER B O 1
ATOM 2723 N N . LEU B 1 108 ? -10.453 -13.289 -29.984 1 53.34 108 LEU B N 1
ATOM 2724 C CA . LEU B 1 108 ? -11.258 -12.375 -29.172 1 53.34 108 LEU B CA 1
ATOM 2725 C C . LEU B 1 108 ? -12.703 -12.359 -29.656 1 53.34 108 LEU B C 1
ATOM 2727 O O . LEU B 1 108 ? -13.625 -12.219 -28.844 1 53.34 108 LEU B O 1
ATOM 2731 N N . ARG B 1 109 ? -12.969 -12.43 -31 1 53.72 109 ARG B N 1
ATOM 2732 C CA . ARG B 1 109 ? -14.234 -12.227 -31.703 1 53.72 109 ARG B CA 1
ATOM 2733 C C . ARG B 1 109 ? -15.055 -13.516 -31.719 1 53.72 109 ARG B C 1
ATOM 2735 O O . ARG B 1 109 ? -16.266 -13.477 -31.906 1 53.72 109 ARG B O 1
ATOM 2742 N N . GLY B 1 110 ? -14.398 -14.719 -31.438 1 53.72 110 GLY B N 1
ATOM 2743 C CA . GLY B 1 110 ? -15.164 -15.945 -31.578 1 53.72 110 GLY B CA 1
ATOM 2744 C C . GLY B 1 110 ? -14.93 -16.922 -30.438 1 53.72 110 GLY B C 1
ATOM 2745 O O . GLY B 1 110 ? -14.109 -17.828 -30.562 1 53.72 110 GLY B O 1
ATOM 2746 N N . THR B 1 111 ? -15.359 -16.547 -29.188 1 62.12 111 THR B N 1
ATOM 2747 C CA . THR B 1 111 ? -15.156 -17.406 -28.031 1 62.12 111 THR B CA 1
ATOM 2748 C C . THR B 1 111 ? -16 -18.672 -28.141 1 62.12 111 THR B C 1
ATOM 2750 O O . THR B 1 111 ? -17.203 -18.594 -28.406 1 62.12 111 THR B O 1
ATOM 2753 N N . SER B 1 112 ? -15.383 -19.859 -28.234 1 81.19 112 SER B N 1
ATOM 2754 C CA . SER B 1 112 ? -16.062 -21.156 -28.156 1 81.19 112 SER B CA 1
ATOM 2755 C C . SER B 1 112 ? -16.969 -21.234 -26.953 1 81.19 112 SER B C 1
ATOM 2757 O O . SER B 1 112 ? -16.891 -20.406 -26.047 1 81.19 112 SER B O 1
ATOM 2759 N N . GLN B 1 113 ? -18.031 -22.016 -27.172 1 87.06 113 GLN B N 1
ATOM 2760 C CA . GLN B 1 113 ? -18.922 -22.266 -26.047 1 87.06 113 GLN B CA 1
ATOM 2761 C C . GLN B 1 113 ? -18.125 -22.609 -24.781 1 87.06 113 GLN B C 1
ATOM 2763 O O . GLN B 1 113 ? -18.484 -22.156 -23.688 1 87.06 113 GLN B O 1
ATOM 2768 N N . LEU B 1 114 ? -17.078 -23.25 -25.016 1 88.38 114 LEU B N 1
ATOM 2769 C CA . LEU B 1 114 ? -16.234 -23.625 -23.891 1 88.38 114 LEU B CA 1
ATOM 2770 C C . LEU B 1 114 ? -15.586 -22.406 -23.25 1 88.38 114 LEU B C 1
ATOM 2772 O O . LEU B 1 114 ? -15.562 -22.266 -22.031 1 88.38 114 LEU B O 1
ATOM 2776 N N . ASP B 1 115 ? -15.109 -21.516 -24.062 1 90.31 115 ASP B N 1
ATOM 2777 C CA . ASP B 1 115 ? -14.461 -20.312 -23.562 1 90.31 115 ASP B CA 1
ATOM 2778 C C . ASP B 1 115 ? -15.453 -19.453 -22.781 1 90.31 115 ASP B C 1
ATOM 2780 O O . ASP B 1 115 ? -15.102 -18.875 -21.734 1 90.31 115 ASP B O 1
ATOM 2784 N N . ARG B 1 116 ? -16.641 -19.469 -23.281 1 91.44 116 ARG B N 1
ATOM 2785 C CA . ARG B 1 116 ? -17.672 -18.703 -22.594 1 91.44 116 ARG B CA 1
ATOM 2786 C C . ARG B 1 116 ? -17.969 -19.281 -21.219 1 91.44 116 ARG B C 1
ATOM 2788 O O . ARG B 1 116 ? -18.156 -18.547 -20.25 1 91.44 116 ARG B O 1
ATOM 2795 N N . GLN B 1 117 ? -17.984 -20.516 -21.172 1 92.62 117 GLN B N 1
ATOM 2796 C CA . GLN B 1 117 ? -18.25 -21.188 -19.906 1 92.62 117 GLN B CA 1
ATOM 2797 C C . GLN B 1 117 ? -17.109 -20.938 -18.922 1 92.62 117 GLN B C 1
ATOM 2799 O O . GLN B 1 117 ? -17.359 -20.688 -17.734 1 92.62 117 GLN B O 1
ATOM 2804 N N . ILE B 1 118 ? -15.93 -21.016 -19.391 1 91.94 118 ILE B N 1
ATOM 2805 C CA . ILE B 1 118 ? -14.75 -20.797 -18.562 1 91.94 118 ILE B CA 1
ATOM 2806 C C . ILE B 1 118 ? -14.758 -19.375 -18.016 1 91.94 118 ILE B C 1
ATOM 2808 O O . ILE B 1 118 ? -14.547 -19.156 -16.828 1 91.94 118 ILE B O 1
ATOM 2812 N N . CYS B 1 119 ? -15.062 -18.438 -18.875 1 93.69 119 CYS B N 1
ATOM 2813 C CA . CYS B 1 119 ? -15.117 -17.031 -18.484 1 93.69 119 CYS B CA 1
ATOM 2814 C C . CYS B 1 119 ? -16.234 -16.797 -17.469 1 93.69 119 CYS B C 1
ATOM 2816 O O . CYS B 1 119 ? -16.047 -16.031 -16.516 1 93.69 119 CYS B O 1
ATOM 2818 N N . ALA B 1 120 ? -17.312 -17.469 -17.672 1 93.5 120 ALA B N 1
ATOM 2819 C CA . ALA B 1 120 ? -18.43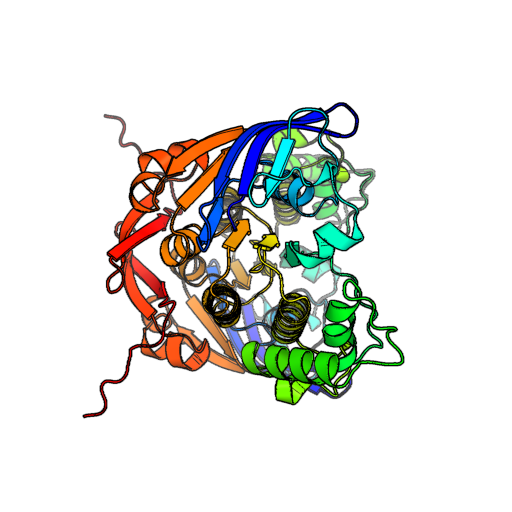8 -17.344 -16.75 1 93.5 120 ALA B CA 1
ATOM 2820 C C . ALA B 1 120 ? -18.062 -17.844 -15.359 1 93.5 120 ALA B C 1
ATOM 2822 O O . ALA B 1 120 ? -18.375 -17.203 -14.352 1 93.5 120 ALA B O 1
ATOM 2823 N N . ARG B 1 121 ? -17.406 -18.938 -15.328 1 90.94 121 ARG B N 1
ATOM 2824 C CA . ARG B 1 121 ? -16.984 -19.516 -14.055 1 90.94 121 ARG B CA 1
ATOM 2825 C C . ARG B 1 121 ? -15.977 -18.594 -13.359 1 90.94 121 ARG B C 1
ATOM 2827 O O . ARG B 1 121 ? -16.047 -18.391 -12.148 1 90.94 121 ARG B O 1
ATOM 2834 N N . ALA B 1 122 ? -15.023 -18.125 -14.164 1 91.25 122 ALA B N 1
ATOM 2835 C CA . ALA B 1 122 ? -14.031 -17.203 -13.633 1 91.25 122 ALA B CA 1
ATOM 2836 C C . ALA B 1 122 ? -14.695 -15.953 -13.047 1 91.25 122 ALA B C 1
ATOM 2838 O O . ALA B 1 122 ? -14.32 -15.492 -11.969 1 91.25 122 ALA B O 1
ATOM 2839 N N . THR B 1 123 ? -15.695 -15.508 -13.719 1 93.19 123 THR B N 1
ATOM 2840 C CA . THR B 1 123 ? -16.453 -14.32 -13.312 1 93.19 123 THR B CA 1
ATOM 2841 C C . THR B 1 123 ? -17.156 -14.562 -11.984 1 93.19 123 THR B C 1
ATOM 2843 O O . THR B 1 123 ? -17.125 -13.711 -11.094 1 93.19 123 THR B O 1
ATOM 2846 N N . GLU B 1 124 ? -17.672 -15.672 -11.836 1 90.81 124 GLU B N 1
ATOM 2847 C CA . GLU B 1 124 ? -18.359 -16.047 -10.609 1 90.81 124 GLU B CA 1
ATOM 2848 C C . GLU B 1 124 ? -17.391 -16.234 -9.453 1 90.81 124 GLU B C 1
ATOM 2850 O O . GLU B 1 124 ? -17.609 -15.727 -8.352 1 90.81 124 GLU B O 1
ATOM 2855 N N . THR B 1 125 ? -16.391 -16.875 -9.766 1 84.5 125 THR B N 1
ATOM 2856 C CA . THR B 1 125 ? -15.398 -17.188 -8.734 1 84.5 125 THR B CA 1
ATOM 2857 C C . THR B 1 125 ? -14.781 -15.906 -8.18 1 84.5 125 THR B C 1
ATOM 2859 O O . THR B 1 125 ? -14.562 -15.797 -6.969 1 84.5 125 THR B O 1
ATOM 2862 N N . ALA B 1 126 ? -14.555 -14.938 -9.07 1 86.94 126 ALA B N 1
ATOM 2863 C CA . ALA B 1 126 ? -13.953 -13.672 -8.664 1 86.94 126 ALA B CA 1
ATOM 2864 C C . ALA B 1 126 ? -15.016 -12.703 -8.156 1 86.94 126 ALA B C 1
ATOM 2866 O O . ALA B 1 126 ? -14.703 -11.578 -7.754 1 86.94 126 ALA B O 1
ATOM 2867 N N . ASP B 1 127 ? -16.266 -13.125 -8.195 1 86.94 127 ASP B N 1
ATOM 2868 C CA . ASP B 1 127 ? -17.391 -12.32 -7.723 1 86.94 127 ASP B CA 1
ATOM 2869 C C . ASP B 1 127 ? -17.469 -10.992 -8.461 1 86.94 127 ASP B C 1
ATOM 2871 O O . ASP B 1 127 ? -17.516 -9.93 -7.84 1 86.94 127 ASP B O 1
ATOM 2875 N N . VAL B 1 128 ? -17.453 -11.086 -9.781 1 92.12 128 VAL B N 1
ATOM 2876 C CA . VAL B 1 128 ? -17.547 -9.852 -10.57 1 92.12 128 VAL B CA 1
ATOM 2877 C C . VAL B 1 128 ? -18.641 -9.984 -11.617 1 92.12 128 VAL B C 1
ATOM 2879 O O . VAL B 1 128 ? -18.594 -9.336 -12.664 1 92.12 128 VAL B O 1
ATOM 2882 N N . THR B 1 129 ? -19.578 -10.875 -11.398 1 94.19 129 THR B N 1
ATOM 2883 C CA . THR B 1 129 ? -20.672 -11.102 -12.328 1 94.19 129 THR B CA 1
ATOM 2884 C C . THR B 1 129 ? -21.422 -9.805 -12.594 1 94.19 129 THR B C 1
ATOM 2886 O O . THR B 1 129 ? -21.719 -9.469 -13.75 1 94.19 129 THR B O 1
ATOM 2889 N N . ALA B 1 130 ? -21.641 -9.055 -11.57 1 93.19 130 ALA B N 1
ATOM 2890 C CA . ALA B 1 130 ? -22.406 -7.824 -11.672 1 93.19 130 ALA B CA 1
ATOM 2891 C C . ALA B 1 130 ? -21.641 -6.758 -12.453 1 93.19 130 ALA B C 1
ATOM 2893 O O . ALA B 1 130 ? -22.234 -5.773 -12.906 1 93.19 130 ALA B O 1
ATOM 2894 N N . LEU B 1 131 ? -20.359 -6.949 -12.633 1 93.5 131 LEU B N 1
ATOM 2895 C CA . LEU B 1 131 ? -19.516 -5.938 -13.242 1 93.5 131 LEU B CA 1
ATOM 2896 C C . LEU B 1 131 ? -19.281 -6.242 -14.719 1 93.5 131 LEU B C 1
ATOM 2898 O O . LEU B 1 131 ? -18.688 -5.438 -15.438 1 93.5 131 LEU B O 1
ATOM 2902 N N . SER B 1 132 ? -19.734 -7.309 -15.203 1 93.88 132 SER B N 1
ATOM 2903 C CA . SER B 1 132 ? -19.344 -7.863 -16.5 1 93.88 132 SER B CA 1
ATOM 2904 C C . SER B 1 132 ? -19.609 -6.875 -17.625 1 93.88 132 SER B C 1
ATOM 2906 O O . SER B 1 132 ? -18.797 -6.746 -18.547 1 93.88 132 SER B O 1
ATOM 2908 N N . GLY B 1 133 ? -20.672 -6.168 -17.547 1 93.56 133 GLY B N 1
ATOM 2909 C CA . GLY B 1 133 ? -21.062 -5.281 -18.625 1 93.56 133 GLY B CA 1
ATOM 2910 C C . GLY B 1 133 ? -20.5 -3.879 -18.484 1 93.56 133 GLY B C 1
ATOM 2911 O O . GLY B 1 133 ? -20.641 -3.053 -19.391 1 93.56 133 GLY B O 1
ATOM 2912 N N . ARG B 1 134 ? -19.828 -3.635 -17.5 1 93 134 ARG B N 1
ATOM 2913 C CA . ARG B 1 134 ? -19.281 -2.305 -17.25 1 93 134 ARG B CA 1
ATOM 2914 C C . ARG B 1 134 ? -17.906 -2.15 -17.906 1 93 134 ARG B C 1
ATOM 2916 O O . ARG B 1 134 ? -17.172 -3.131 -18.062 1 93 134 ARG B O 1
ATOM 2923 N N . THR B 1 135 ? -17.656 -0.926 -18.281 1 92 135 THR B N 1
ATOM 2924 C CA . THR B 1 135 ? -16.328 -0.647 -18.828 1 92 135 THR B CA 1
ATOM 2925 C C . THR B 1 135 ? -15.258 -0.756 -17.734 1 92 135 THR B C 1
ATOM 2927 O O . THR B 1 135 ? -15.477 -0.327 -16.609 1 92 135 THR B O 1
ATOM 2930 N N . PHE B 1 136 ? -14.133 -1.323 -18.078 1 88.69 136 PHE B N 1
ATOM 2931 C CA . PHE B 1 136 ? -13.055 -1.585 -17.141 1 88.69 136 PHE B CA 1
ATOM 2932 C C . PHE B 1 136 ? -12.57 -0.292 -16.484 1 88.69 136 PHE B C 1
ATOM 2934 O O . PHE B 1 136 ? -12.297 -0.26 -15.289 1 88.69 136 PHE B O 1
ATOM 2941 N N . GLY B 1 137 ? -12.523 0.724 -17.234 1 83.69 137 GLY B N 1
ATOM 2942 C CA . GLY B 1 137 ? -12.047 2.018 -16.766 1 83.69 137 GLY B CA 1
ATOM 2943 C C . GLY B 1 137 ? -12.961 2.645 -15.734 1 83.69 137 GLY B C 1
ATOM 2944 O O . GLY B 1 137 ? -12.531 3.512 -14.969 1 83.69 137 GLY B O 1
ATOM 2945 N N . SER B 1 138 ? -14.227 2.223 -15.672 1 85.38 138 SER B N 1
ATOM 2946 C CA . SER B 1 138 ? -15.219 2.809 -14.781 1 85.38 138 SER B CA 1
ATOM 2947 C C . SER B 1 138 ? -15.234 2.092 -13.43 1 85.38 138 SER B C 1
ATOM 2949 O O . SER B 1 138 ? -15.914 2.525 -12.5 1 85.38 138 SER B O 1
ATOM 2951 N N . LEU B 1 139 ? -14.523 1.069 -13.336 1 85.19 139 LEU B N 1
ATOM 2952 C CA . LEU B 1 139 ? -14.539 0.237 -12.141 1 85.19 139 LEU B CA 1
ATOM 2953 C C . LEU B 1 139 ? -13.664 0.839 -11.047 1 85.19 139 LEU B C 1
ATOM 2955 O O . LEU B 1 139 ? -12.695 1.55 -11.336 1 85.19 139 LEU B O 1
ATOM 2959 N N . SER B 1 140 ? -14.086 0.595 -9.836 1 76.31 140 SER B N 1
ATOM 2960 C CA . SER B 1 140 ? -13.242 0.964 -8.703 1 76.31 140 SER B CA 1
ATOM 2961 C C . SER B 1 140 ? -11.953 0.149 -8.695 1 76.31 140 SER B C 1
ATOM 2963 O O . SER B 1 140 ? -11.82 -0.823 -9.438 1 76.31 140 SER B O 1
ATOM 2965 N N . GLY B 1 141 ? -10.914 0.548 -7.949 1 75.81 141 GLY B N 1
ATOM 2966 C CA . GLY B 1 141 ? -9.664 -0.176 -7.832 1 75.81 141 GLY B CA 1
ATOM 2967 C C . GLY B 1 141 ? -9.844 -1.634 -7.461 1 75.81 141 GLY B C 1
ATOM 2968 O O . GLY B 1 141 ? -9.273 -2.521 -8.102 1 75.81 141 GLY B O 1
ATOM 2969 N N . GLY B 1 142 ? -10.633 -1.819 -6.41 1 76.56 142 GLY B N 1
ATOM 2970 C CA . GLY B 1 142 ? -10.906 -3.182 -5.977 1 76.56 142 GLY B CA 1
ATOM 2971 C C . GLY B 1 142 ? -11.625 -4.008 -7.027 1 76.56 142 GLY B C 1
ATOM 2972 O O . GLY B 1 142 ? -11.305 -5.18 -7.23 1 76.56 142 GLY B O 1
ATOM 2973 N N . GLU B 1 143 ? -12.523 -3.34 -7.68 1 80.94 143 GLU B N 1
ATOM 2974 C CA . GLU B 1 143 ? -13.273 -4.008 -8.742 1 80.94 143 GLU B CA 1
ATOM 2975 C C . GLU B 1 143 ? -12.352 -4.395 -9.898 1 80.94 143 GLU B C 1
ATOM 2977 O O . GLU B 1 143 ? -12.438 -5.508 -10.422 1 80.94 143 GLU B O 1
ATOM 2982 N N . ARG B 1 144 ? -11.523 -3.49 -10.266 1 84.56 144 ARG B N 1
ATOM 2983 C CA . ARG B 1 144 ? -10.586 -3.758 -11.344 1 84.56 144 ARG B CA 1
ATOM 2984 C C . ARG B 1 144 ? -9.695 -4.949 -11.016 1 84.56 144 ARG B C 1
ATOM 2986 O O . ARG B 1 144 ? -9.453 -5.809 -11.867 1 84.56 144 ARG B O 1
ATOM 2993 N N . GLN B 1 145 ? -9.242 -4.949 -9.844 1 82.06 145 GLN B N 1
ATOM 2994 C CA . GLN B 1 145 ? -8.367 -6.039 -9.414 1 82.06 145 GLN B CA 1
ATOM 2995 C C . GLN B 1 145 ? -9.094 -7.379 -9.484 1 82.06 145 GLN B C 1
ATOM 2997 O O . GLN B 1 145 ? -8.523 -8.383 -9.914 1 82.06 145 GLN B O 1
ATOM 3002 N N . ARG B 1 146 ? -10.297 -7.398 -9.07 1 83.69 146 ARG B N 1
ATOM 3003 C CA . ARG B 1 146 ? -11.078 -8.633 -9.109 1 83.69 146 ARG B CA 1
ATOM 3004 C C . ARG B 1 146 ? -11.305 -9.086 -10.547 1 83.69 146 ARG B C 1
ATOM 3006 O O . ARG B 1 146 ? -11.297 -10.281 -10.836 1 83.69 146 ARG B O 1
ATOM 3013 N N . VAL B 1 147 ? -11.523 -8.141 -11.383 1 89.31 147 VAL B N 1
ATOM 3014 C CA . VAL B 1 147 ? -11.68 -8.469 -12.797 1 89.31 147 VAL B CA 1
ATOM 3015 C C . VAL B 1 147 ? -10.391 -9.07 -13.336 1 89.31 147 VAL B C 1
ATOM 3017 O O . VAL B 1 147 ? -10.414 -10.047 -14.094 1 89.31 147 VAL B O 1
ATOM 3020 N N . LEU B 1 148 ? -9.289 -8.531 -12.914 1 87.5 148 LEU B N 1
ATOM 3021 C CA . LEU B 1 148 ? -8 -9.047 -13.359 1 87.5 148 LEU B CA 1
ATOM 3022 C C . LEU B 1 148 ? -7.758 -10.445 -12.812 1 87.5 148 LEU B C 1
ATOM 3024 O O . LEU B 1 148 ? -7.145 -11.281 -13.484 1 87.5 148 LEU B O 1
ATOM 3028 N N . ILE B 1 149 ? -8.219 -10.656 -11.664 1 86.62 149 ILE B N 1
ATOM 3029 C CA . ILE B 1 149 ? -8.156 -12 -11.109 1 86.62 149 ILE B CA 1
ATOM 3030 C C . ILE B 1 149 ? -9.008 -12.953 -11.953 1 86.62 149 ILE B C 1
ATOM 3032 O O . ILE B 1 149 ? -8.578 -14.062 -12.266 1 86.62 149 ILE B O 1
ATOM 3036 N N . ALA B 1 150 ? -10.18 -12.492 -12.258 1 90.69 150 ALA B N 1
ATOM 3037 C CA . ALA B 1 150 ? -11.039 -13.289 -13.133 1 90.69 150 ALA B CA 1
ATOM 3038 C C . ALA B 1 150 ? -10.344 -13.594 -14.453 1 90.69 150 ALA B C 1
ATOM 3040 O O . ALA B 1 150 ? -10.43 -14.719 -14.961 1 90.69 150 ALA B O 1
ATOM 3041 N N . ARG B 1 151 ? -9.758 -12.609 -14.945 1 90 151 ARG B N 1
ATOM 3042 C CA . ARG B 1 151 ? -9.008 -12.805 -16.188 1 90 151 ARG B CA 1
ATOM 3043 C C . ARG B 1 151 ? -7.949 -13.891 -16.016 1 90 151 ARG B C 1
ATOM 3045 O O . ARG B 1 151 ? -7.809 -14.766 -16.875 1 90 151 ARG B O 1
ATOM 3052 N N . ALA B 1 152 ? -7.227 -13.75 -14.938 1 88.5 152 ALA B N 1
ATOM 3053 C CA . ALA B 1 152 ? -6.195 -14.75 -14.656 1 88.5 152 ALA B CA 1
ATOM 3054 C C . ALA B 1 152 ? -6.805 -16.141 -14.523 1 88.5 152 ALA B C 1
ATOM 3056 O O . ALA B 1 152 ? -6.242 -17.125 -15.023 1 88.5 152 ALA B O 1
ATOM 3057 N N . LEU B 1 153 ? -7.965 -16.266 -13.945 1 88.62 153 LEU B N 1
ATOM 3058 C CA . LEU B 1 153 ? -8.648 -17.547 -13.766 1 88.62 153 LEU B CA 1
ATOM 3059 C C . LEU B 1 153 ? -9.109 -18.109 -15.109 1 88.62 153 LEU B C 1
ATOM 3061 O O . LEU B 1 153 ? -9.039 -19.328 -15.336 1 88.62 153 LEU B O 1
ATOM 3065 N N . ALA B 1 154 ? -9.555 -17.203 -15.906 1 91.38 154 ALA B N 1
ATOM 3066 C CA . ALA B 1 154 ? -10.016 -17.625 -17.234 1 91.38 154 ALA B CA 1
ATOM 3067 C C . ALA B 1 154 ? -8.883 -18.25 -18.031 1 91.38 154 ALA B C 1
ATOM 3069 O O . ALA B 1 154 ? -9.117 -19.062 -18.922 1 91.38 154 ALA B O 1
ATOM 3070 N N . GLN B 1 155 ? -7.762 -17.859 -17.688 1 91 155 GLN B N 1
ATOM 3071 C CA . GLN B 1 155 ? -6.586 -18.391 -18.375 1 91 155 GLN B CA 1
ATOM 3072 C C . GLN B 1 155 ? -6.363 -19.859 -18.016 1 91 155 GLN B C 1
ATOM 3074 O O . GLN B 1 155 ? -5.637 -20.578 -18.703 1 91 155 GLN B O 1
ATOM 3079 N N . GLN B 1 156 ? -7.008 -20.312 -16.859 1 89.81 156 GLN B N 1
ATOM 3080 C CA . GLN B 1 156 ? -6.906 -21.672 -16.344 1 89.81 156 GLN B CA 1
ATOM 3081 C C . GLN B 1 156 ? -5.453 -22.078 -16.156 1 89.81 156 GLN B C 1
ATOM 3083 O O . GLN B 1 156 ? -5.027 -23.141 -16.625 1 89.81 156 GLN B O 1
ATOM 3088 N N . PRO B 1 157 ? -4.762 -21.266 -15.344 1 92.44 157 PRO B N 1
ATOM 3089 C CA . PRO B 1 157 ? -3.34 -21.547 -15.133 1 92.44 157 PRO B CA 1
ATOM 3090 C C . PRO B 1 157 ? -3.107 -22.672 -14.117 1 92.44 157 PRO B C 1
ATOM 3092 O O . PRO B 1 157 ? -4.035 -23.062 -13.406 1 92.44 157 PRO B O 1
ATOM 3095 N N . HIS B 1 158 ? -1.903 -23.219 -14.188 1 94.81 158 HIS B N 1
ATOM 3096 C CA . HIS B 1 158 ? -1.471 -24.141 -13.141 1 94.81 158 HIS B CA 1
ATOM 3097 C C . HIS B 1 158 ? -0.726 -23.406 -12.031 1 94.81 158 HIS B C 1
ATOM 3099 O O . HIS B 1 158 ? -0.614 -23.922 -10.914 1 94.81 158 HIS B O 1
ATOM 3105 N N . VAL B 1 159 ? -0.196 -22.297 -12.406 1 96.56 159 VAL B N 1
ATOM 3106 C CA . VAL B 1 159 ? 0.544 -21.453 -11.477 1 96.56 159 VAL B CA 1
ATOM 3107 C C . VAL B 1 159 ? 0.051 -20 -11.586 1 96.56 159 VAL B C 1
ATOM 3109 O O . VAL B 1 159 ? -0.101 -19.469 -12.688 1 96.56 159 VAL B O 1
ATOM 3112 N N . LEU B 1 160 ? -0.27 -19.406 -10.477 1 95.06 160 LEU B N 1
ATOM 3113 C CA . LEU B 1 160 ? -0.667 -18 -10.43 1 95.06 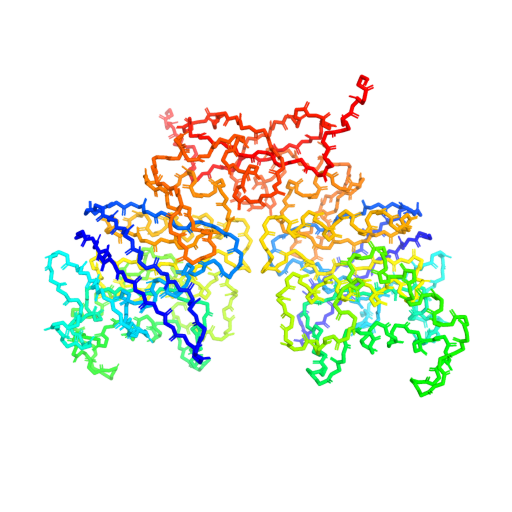160 LEU B CA 1
ATOM 3114 C C . LEU B 1 160 ? 0.398 -17.156 -9.742 1 95.06 160 LEU B C 1
ATOM 3116 O O . LEU B 1 160 ? 0.783 -17.438 -8.609 1 95.06 160 LEU B O 1
ATOM 3120 N N . VAL B 1 161 ? 0.876 -16.188 -10.461 1 95.75 161 VAL B N 1
ATOM 3121 C CA . VAL B 1 161 ? 1.837 -15.227 -9.922 1 95.75 161 VAL B CA 1
ATOM 3122 C C . VAL B 1 161 ? 1.115 -13.945 -9.516 1 95.75 161 VAL B C 1
ATOM 3124 O O . VAL B 1 161 ? 0.373 -13.367 -10.312 1 95.75 161 VAL B O 1
ATOM 3127 N N . LEU B 1 162 ? 1.292 -13.562 -8.305 1 94.25 162 LEU B N 1
ATOM 3128 C CA . LEU B 1 162 ? 0.769 -12.297 -7.797 1 94.25 162 LEU B CA 1
ATOM 3129 C C . LEU B 1 162 ? 1.903 -11.336 -7.461 1 94.25 162 LEU B C 1
ATOM 3131 O O . LEU B 1 162 ? 2.596 -11.516 -6.453 1 94.25 162 LEU B O 1
ATOM 3135 N N . ASP B 1 163 ? 2.1 -10.398 -8.297 1 92.31 163 ASP B N 1
ATOM 3136 C CA . ASP B 1 163 ? 3.154 -9.414 -8.078 1 92.31 163 ASP B CA 1
ATOM 3137 C C . ASP B 1 163 ? 2.598 -8.148 -7.426 1 92.31 163 ASP B C 1
ATOM 3139 O O . ASP B 1 163 ? 2.16 -7.23 -8.117 1 92.31 163 ASP B O 1
ATOM 3143 N N . GLU B 1 164 ? 2.607 -8.133 -6.066 1 88.69 164 GLU B N 1
ATOM 3144 C CA . GLU B 1 164 ? 2.111 -7.059 -5.211 1 88.69 164 GLU B CA 1
ATOM 3145 C C . GLU B 1 164 ? 0.625 -6.809 -5.449 1 88.69 164 GLU B C 1
ATOM 3147 O O . GLU B 1 164 ? 0.212 -5.672 -5.684 1 88.69 164 GLU B O 1
ATOM 3152 N N . PRO B 1 165 ? -0.16 -7.812 -5.281 1 87.12 165 PRO B N 1
ATOM 3153 C CA . PRO B 1 165 ? -1.583 -7.75 -5.621 1 87.12 165 PRO B CA 1
ATOM 3154 C C . PRO B 1 165 ? -2.381 -6.867 -4.664 1 87.12 165 PRO B C 1
ATOM 3156 O O . PRO B 1 165 ? -3.514 -6.484 -4.969 1 87.12 165 PRO B O 1
ATOM 3159 N N . THR B 1 166 ? -1.758 -6.543 -3.533 1 88.25 166 THR B N 1
ATOM 3160 C CA . THR B 1 166 ? -2.531 -5.875 -2.492 1 88.25 166 THR B CA 1
ATOM 3161 C C . THR B 1 166 ? -2.234 -4.379 -2.479 1 88.25 166 THR B C 1
ATOM 3163 O O . THR B 1 166 ? -2.801 -3.635 -1.674 1 88.25 166 THR B O 1
ATOM 3166 N N . ASN B 1 167 ? -1.38 -3.938 -3.375 1 80.5 167 ASN B N 1
ATOM 3167 C CA . ASN B 1 167 ? -1.042 -2.52 -3.396 1 80.5 167 ASN B CA 1
ATOM 3168 C C . ASN B 1 167 ? -2.25 -1.66 -3.762 1 80.5 167 ASN B C 1
ATOM 3170 O O . ASN B 1 167 ? -3.072 -2.059 -4.59 1 80.5 167 ASN B O 1
ATOM 3174 N N . HIS B 1 168 ? -2.375 -0.557 -3.07 1 75.25 168 HIS B N 1
ATOM 3175 C CA . HIS B 1 168 ? -3.377 0.476 -3.314 1 75.25 168 HIS B CA 1
ATOM 3176 C C . HIS B 1 168 ? -4.773 -0.017 -2.957 1 75.25 168 HIS B C 1
ATOM 3178 O O . HIS B 1 168 ? -5.77 0.623 -3.305 1 75.25 168 HIS B O 1
ATOM 3184 N N . LEU B 1 169 ? -4.906 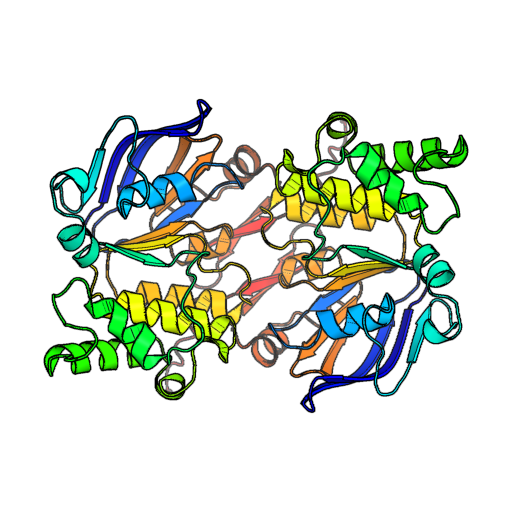-1.22 -2.412 1 83.75 169 LEU B N 1
ATOM 3185 C CA . LEU B 1 169 ? -6.195 -1.758 -1.992 1 83.75 169 LEU B CA 1
ATOM 3186 C C . LEU B 1 169 ? -6.449 -1.475 -0.515 1 83.75 169 LEU B C 1
ATOM 3188 O O . LEU B 1 169 ? -5.504 -1.389 0.274 1 83.75 169 LEU B O 1
ATOM 3192 N N . ASP B 1 170 ? -7.68 -1.283 -0.212 1 87.88 170 ASP B N 1
ATOM 3193 C CA . ASP B 1 170 ? -8.016 -1.238 1.209 1 87.88 170 ASP B CA 1
ATOM 3194 C C . ASP B 1 170 ? -7.973 -2.635 1.826 1 87.88 170 ASP B C 1
ATOM 3196 O O . ASP B 1 170 ? -7.785 -3.627 1.119 1 87.88 170 ASP B O 1
ATOM 3200 N N . VAL B 1 171 ? -8.133 -2.703 3.088 1 90.25 171 VAL B N 1
ATOM 3201 C CA . VAL B 1 171 ? -7.91 -3.934 3.838 1 90.25 171 VAL B CA 1
ATOM 3202 C C . VAL B 1 171 ? -8.875 -5.016 3.357 1 90.25 171 VAL B C 1
ATOM 3204 O O . VAL B 1 171 ? -8.469 -6.16 3.139 1 90.25 171 VAL B O 1
ATOM 3207 N N . ARG B 1 172 ? -10.133 -4.758 3.188 1 87.56 172 ARG B N 1
ATOM 3208 C CA . ARG B 1 172 ? -11.125 -5.742 2.771 1 87.56 172 ARG B CA 1
ATOM 3209 C C . ARG B 1 172 ? -10.758 -6.367 1.433 1 87.56 172 ARG B C 1
ATOM 3211 O O . ARG B 1 172 ? -10.828 -7.586 1.271 1 87.56 172 ARG B O 1
ATOM 3218 N N . HIS B 1 173 ? -10.344 -5.598 0.564 1 84.94 173 HIS B N 1
ATOM 3219 C CA . HIS B 1 173 ? -10.039 -6.07 -0.782 1 84.94 173 HIS B CA 1
ATOM 3220 C C . HIS B 1 173 ? -8.719 -6.844 -0.811 1 84.94 173 HIS B C 1
ATOM 3222 O O . HIS B 1 173 ? -8.562 -7.77 -1.607 1 84.94 173 HIS B O 1
ATOM 3228 N N . GLN B 1 174 ? -7.816 -6.414 0.079 1 90.5 174 GLN B N 1
ATOM 3229 C CA . GLN B 1 174 ? -6.566 -7.16 0.171 1 90.5 174 GLN B CA 1
ATOM 3230 C C . GLN B 1 174 ? -6.824 -8.625 0.528 1 90.5 174 GLN B C 1
ATOM 3232 O O . GLN B 1 174 ? -6.297 -9.531 -0.118 1 90.5 174 GLN B O 1
ATOM 3237 N N . TYR B 1 175 ? -7.656 -8.797 1.462 1 91 175 TYR B N 1
ATOM 3238 C CA . TYR B 1 175 ? -7.969 -10.156 1.887 1 91 175 TYR B CA 1
ATOM 3239 C C . TYR B 1 175 ? -8.82 -10.875 0.845 1 91 175 TYR B C 1
ATOM 3241 O O . TYR B 1 175 ? -8.656 -12.078 0.616 1 91 175 TYR B O 1
ATOM 3249 N N . SER B 1 176 ? -9.68 -10.156 0.229 1 85.12 176 SER B N 1
ATOM 3250 C CA . SER B 1 176 ? -10.555 -10.734 -0.777 1 85.12 176 SER B CA 1
ATOM 3251 C C . SER B 1 176 ? -9.758 -11.32 -1.937 1 85.12 176 SER B C 1
ATOM 3253 O O . SER B 1 176 ? -10.008 -12.453 -2.359 1 85.12 176 SER B O 1
ATOM 3255 N N . ILE B 1 177 ? -8.789 -10.602 -2.414 1 87.12 177 ILE B N 1
ATOM 3256 C CA . ILE B 1 177 ? -8.008 -11.039 -3.564 1 87.12 177 ILE B CA 1
ATOM 3257 C C . ILE B 1 177 ? -7.176 -12.258 -3.184 1 87.12 177 ILE B C 1
ATOM 3259 O O . ILE B 1 177 ? -7.07 -13.219 -3.957 1 87.12 177 ILE B O 1
ATOM 3263 N N . LEU B 1 178 ? -6.625 -12.281 -2.033 1 91.94 178 LEU B N 1
ATOM 3264 C CA . LEU B 1 178 ? -5.805 -13.406 -1.602 1 91.94 178 LEU B CA 1
ATOM 3265 C C . LEU B 1 178 ? -6.672 -14.633 -1.326 1 91.94 178 LEU B C 1
ATOM 3267 O O . LEU B 1 178 ? -6.258 -15.766 -1.6 1 91.94 178 LEU B O 1
ATOM 3271 N N . ASN B 1 179 ? -7.848 -14.359 -0.805 1 89.38 179 ASN B N 1
ATOM 3272 C CA . ASN B 1 179 ? -8.797 -15.461 -0.634 1 89.38 179 ASN B CA 1
ATOM 3273 C C . ASN B 1 179 ? -9.18 -16.078 -1.973 1 89.38 179 ASN B C 1
ATOM 3275 O O . ASN B 1 179 ? -9.266 -17.312 -2.094 1 89.38 179 ASN B O 1
ATOM 3279 N N . SER B 1 180 ? -9.422 -15.234 -2.914 1 84.56 180 SER B N 1
ATOM 3280 C CA . SER B 1 180 ? -9.781 -15.711 -4.246 1 84.56 180 SER B CA 1
ATOM 3281 C C . SER B 1 180 ? -8.648 -16.516 -4.867 1 84.56 180 SER B C 1
ATOM 3283 O O . SER B 1 180 ? -8.883 -17.562 -5.488 1 84.56 180 SER B O 1
ATOM 3285 N N . ALA B 1 181 ? -7.484 -16.062 -4.723 1 88.88 181 ALA B N 1
ATOM 3286 C CA . ALA B 1 181 ? -6.324 -16.781 -5.23 1 88.88 181 ALA B CA 1
ATOM 3287 C C . ALA B 1 181 ? -6.195 -18.141 -4.559 1 88.88 181 ALA B C 1
ATOM 3289 O O . ALA B 1 181 ? -5.961 -19.156 -5.227 1 88.88 181 ALA B O 1
ATOM 3290 N N . ARG B 1 182 ? -6.371 -18.188 -3.287 1 89.44 182 ARG B N 1
ATOM 3291 C CA . ARG B 1 182 ? -6.277 -19.422 -2.525 1 89.44 182 ARG B CA 1
ATOM 3292 C C . ARG B 1 182 ? -7.363 -20.406 -2.947 1 89.44 182 ARG B C 1
ATOM 3294 O O . ARG B 1 182 ? -7.113 -21.609 -3.027 1 89.44 182 ARG B O 1
ATOM 3301 N N . ALA B 1 183 ? -8.484 -19.891 -3.197 1 82.19 183 ALA B N 1
ATOM 3302 C CA . ALA B 1 183 ? -9.648 -20.719 -3.521 1 82.19 183 ALA B CA 1
ATOM 3303 C C . ALA B 1 183 ? -9.438 -21.453 -4.844 1 82.19 183 ALA B C 1
ATOM 3305 O O . ALA B 1 183 ? -10.094 -22.469 -5.102 1 82.19 183 ALA B O 1
ATOM 3306 N N . LEU B 1 184 ? -8.562 -20.984 -5.68 1 81.5 184 LEU B N 1
ATOM 3307 C CA . LEU B 1 184 ? -8.297 -21.625 -6.961 1 81.5 184 LEU B CA 1
ATOM 3308 C C . LEU B 1 184 ? -7.691 -23.016 -6.758 1 81.5 184 LEU B C 1
ATOM 3310 O O . LEU B 1 184 ? -7.852 -23.891 -7.602 1 81.5 184 LEU B O 1
ATOM 3314 N N . GLY B 1 185 ? -6.945 -23.172 -5.723 1 87.25 185 GLY B N 1
ATOM 3315 C CA . GLY B 1 185 ? -6.387 -24.469 -5.406 1 87.25 185 GLY B CA 1
ATOM 3316 C C . GLY B 1 185 ? -5.191 -24.828 -6.266 1 87.25 185 GLY B C 1
ATOM 3317 O O . GLY B 1 185 ? -4.879 -26.016 -6.438 1 87.25 185 GLY B O 1
ATOM 3318 N N . ILE B 1 186 ? -4.66 -23.875 -6.906 1 92.5 186 ILE B N 1
ATOM 3319 C CA . ILE B 1 186 ? -3.473 -24.094 -7.727 1 92.5 186 ILE B CA 1
ATOM 3320 C C . ILE B 1 186 ? -2.246 -23.5 -7.035 1 92.5 186 ILE B C 1
ATOM 3322 O O . ILE B 1 186 ? -2.348 -22.969 -5.93 1 92.5 186 ILE B O 1
ATOM 3326 N N . THR B 1 187 ? -1.07 -23.672 -7.676 1 96.44 187 THR B N 1
ATOM 3327 C CA . THR B 1 187 ? 0.159 -23.109 -7.129 1 96.44 187 THR B CA 1
ATOM 3328 C C . THR B 1 187 ? 0.142 -21.594 -7.215 1 96.44 187 THR B C 1
ATOM 3330 O O . THR B 1 187 ? -0.149 -21.031 -8.273 1 96.44 187 THR B O 1
ATOM 3333 N N . VAL B 1 188 ? 0.367 -20.953 -6.082 1 96.12 188 VAL B N 1
ATOM 3334 C CA . VAL B 1 188 ? 0.378 -19.484 -6.047 1 96.12 188 VAL B CA 1
ATOM 3335 C C . VAL B 1 188 ? 1.728 -19 -5.531 1 96.12 188 VAL B C 1
ATOM 3337 O O . VAL B 1 188 ? 2.25 -19.516 -4.543 1 96.12 188 VAL B O 1
ATOM 3340 N N . ILE B 1 189 ? 2.311 -18.078 -6.23 1 97.5 189 ILE B N 1
ATOM 3341 C CA . ILE B 1 189 ? 3.502 -17.359 -5.793 1 97.5 189 ILE B CA 1
ATOM 3342 C C . ILE B 1 189 ? 3.205 -15.859 -5.715 1 97.5 189 ILE B C 1
ATOM 3344 O O . ILE B 1 189 ? 2.867 -15.234 -6.723 1 97.5 189 ILE B O 1
ATOM 3348 N N . ALA B 1 190 ? 3.371 -15.305 -4.531 1 96.31 190 ALA B N 1
ATOM 3349 C CA . ALA B 1 190 ? 2.973 -13.914 -4.336 1 96.31 190 ALA B CA 1
ATOM 3350 C C . ALA B 1 190 ? 4.109 -13.102 -3.727 1 96.31 190 ALA B C 1
ATOM 3352 O O . ALA B 1 190 ? 4.715 -13.508 -2.736 1 96.31 190 ALA B O 1
ATOM 3353 N N . ALA B 1 191 ? 4.434 -12.023 -4.395 1 95.88 191 ALA B N 1
ATOM 3354 C CA . ALA B 1 191 ? 5.254 -11 -3.75 1 95.88 191 ALA B CA 1
ATOM 3355 C C . ALA B 1 191 ? 4.41 -10.109 -2.844 1 95.88 191 ALA B C 1
ATOM 3357 O O . ALA B 1 191 ? 3.494 -9.43 -3.311 1 95.88 191 ALA B O 1
ATOM 3358 N N . LEU B 1 192 ? 4.703 -10.109 -1.547 1 94.31 192 LEU B N 1
ATOM 3359 C CA . LEU B 1 192 ? 3.902 -9.367 -0.579 1 94.31 192 LEU B CA 1
ATOM 3360 C C . LEU B 1 192 ? 4.781 -8.445 0.263 1 94.31 192 LEU B C 1
ATOM 3362 O O . LEU B 1 192 ? 5.906 -8.812 0.615 1 94.31 192 LEU B O 1
ATOM 3366 N N . HIS B 1 193 ? 4.215 -7.344 0.663 1 90.38 193 HIS B N 1
ATOM 3367 C CA . HIS B 1 193 ? 4.902 -6.434 1.566 1 90.38 193 HIS B CA 1
ATOM 3368 C C . HIS B 1 193 ? 4.414 -6.602 3 1 90.38 193 HIS B C 1
ATOM 3370 O O . HIS B 1 193 ? 5.113 -6.238 3.947 1 90.38 193 HIS B O 1
ATOM 3376 N N . ASP B 1 194 ? 3.244 -7.062 3.164 1 93.69 194 ASP B N 1
ATOM 3377 C CA . ASP B 1 194 ? 2.656 -7.254 4.488 1 93.69 194 ASP B CA 1
ATOM 3378 C C . ASP B 1 194 ? 3.004 -8.633 5.047 1 93.69 194 ASP B C 1
ATOM 3380 O O . ASP B 1 194 ? 2.512 -9.648 4.555 1 93.69 194 ASP B O 1
ATOM 3384 N N . LEU B 1 195 ? 3.709 -8.594 6.113 1 96.88 195 LEU B N 1
ATOM 3385 C CA . LEU B 1 195 ? 4.199 -9.836 6.703 1 96.88 195 LEU B CA 1
ATOM 3386 C C . LEU B 1 195 ? 3.057 -10.625 7.336 1 96.88 195 LEU B C 1
ATOM 3388 O O . LEU B 1 195 ? 3.09 -11.859 7.367 1 96.88 195 LEU B O 1
ATOM 3392 N N . ASN B 1 196 ? 2.094 -9.938 7.824 1 96.38 196 ASN B N 1
ATOM 3393 C CA . ASN B 1 196 ? 0.966 -10.625 8.445 1 96.38 196 ASN B CA 1
ATOM 3394 C C . ASN B 1 196 ? 0.08 -11.305 7.406 1 96.38 196 ASN B C 1
ATOM 3396 O O . ASN B 1 196 ? -0.434 -12.398 7.645 1 96.38 196 ASN B O 1
ATOM 3400 N N . LEU B 1 197 ? -0.082 -10.688 6.293 1 95.81 197 LEU B N 1
ATOM 3401 C CA . LEU B 1 197 ? -0.769 -11.336 5.184 1 95.81 197 LEU B CA 1
ATOM 3402 C C . LEU B 1 197 ? -0.011 -12.578 4.73 1 95.81 197 LEU B C 1
ATOM 3404 O O . LEU B 1 197 ? -0.611 -13.633 4.52 1 95.81 197 LEU B O 1
ATOM 3408 N N . ALA B 1 198 ? 1.268 -12.398 4.613 1 97.19 198 ALA B N 1
ATOM 3409 C CA . ALA B 1 198 ? 2.094 -13.539 4.223 1 97.19 198 ALA B CA 1
ATOM 3410 C C . ALA B 1 198 ? 1.928 -14.703 5.203 1 97.19 198 ALA B C 1
ATOM 3412 O O . ALA B 1 198 ? 1.779 -15.852 4.789 1 97.19 198 ALA B O 1
ATOM 3413 N N . ALA B 1 199 ? 1.928 -14.375 6.449 1 97.62 199 ALA B N 1
ATOM 3414 C CA . ALA B 1 199 ? 1.804 -15.398 7.484 1 97.62 199 ALA B CA 1
ATOM 3415 C C . ALA B 1 199 ? 0.472 -16.141 7.367 1 97.62 199 ALA B C 1
ATOM 3417 O O . ALA B 1 199 ? 0.404 -17.344 7.598 1 97.62 199 ALA B O 1
ATOM 3418 N N . GLN B 1 200 ? -0.507 -15.484 7.027 1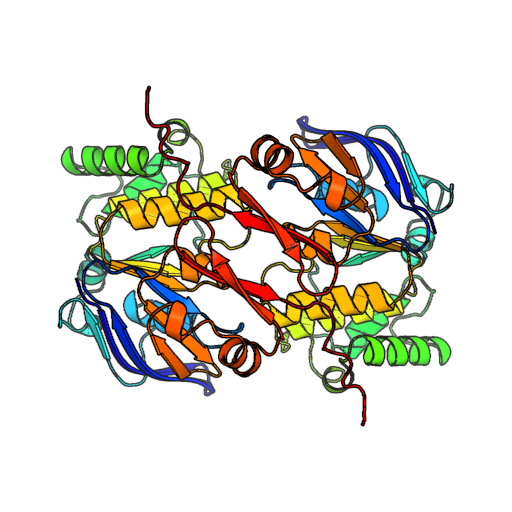 96.31 200 GLN B N 1
ATOM 3419 C CA . GLN B 1 200 ? -1.852 -16.047 7.066 1 96.31 200 GLN B CA 1
ATOM 3420 C C . GLN B 1 200 ? -2.137 -16.875 5.809 1 96.31 200 GLN B C 1
ATOM 3422 O O . GLN B 1 200 ? -2.959 -17.781 5.836 1 96.31 200 GLN B O 1
ATOM 3427 N N . TYR B 1 201 ? -1.441 -16.594 4.742 1 96.25 201 TYR B N 1
ATOM 3428 C CA . TYR B 1 201 ? -1.832 -17.234 3.492 1 96.25 201 TYR B CA 1
ATOM 3429 C C . TYR B 1 201 ? -0.766 -18.219 3.025 1 96.25 201 TYR B C 1
ATOM 3431 O O . TYR B 1 201 ? -1.083 -19.25 2.424 1 96.25 201 TYR B O 1
ATOM 3439 N N . CYS B 1 202 ? 0.455 -17.938 3.354 1 97.06 202 CYS B N 1
ATOM 3440 C CA . CYS B 1 202 ? 1.538 -18.688 2.729 1 97.06 202 CYS B CA 1
ATOM 3441 C C . CYS B 1 202 ? 1.915 -19.906 3.566 1 97.06 202 CYS B C 1
ATOM 3443 O O . CYS B 1 202 ? 1.949 -19.828 4.797 1 97.06 202 CYS B O 1
ATOM 3445 N N . ASP B 1 203 ? 2.236 -20.969 2.852 1 96.62 203 ASP B N 1
ATOM 3446 C CA . ASP B 1 203 ? 2.816 -22.141 3.492 1 96.62 203 ASP B CA 1
ATOM 3447 C C . ASP B 1 203 ? 4.32 -21.969 3.699 1 96.62 203 ASP B C 1
ATOM 3449 O O . ASP B 1 203 ? 4.879 -22.484 4.672 1 96.62 203 ASP B O 1
ATOM 3453 N N . THR B 1 204 ? 4.84 -21.391 2.764 1 97.31 204 THR B N 1
ATOM 3454 C CA . THR B 1 204 ? 6.27 -21.109 2.771 1 97.31 204 THR B CA 1
ATOM 3455 C C . THR B 1 204 ? 6.535 -19.641 2.424 1 97.31 204 THR B C 1
ATOM 3457 O O . THR B 1 204 ? 5.855 -19.062 1.568 1 97.31 204 THR B O 1
ATOM 3460 N N . ILE B 1 205 ? 7.461 -19.016 3.104 1 97.94 205 ILE B N 1
ATOM 3461 C CA . ILE B 1 205 ? 7.863 -17.641 2.861 1 97.94 205 ILE B CA 1
ATOM 3462 C C . ILE B 1 205 ? 9.352 -17.578 2.523 1 97.94 205 ILE B C 1
ATOM 3464 O O . ILE B 1 205 ? 10.164 -18.25 3.172 1 97.94 205 ILE B O 1
ATOM 3468 N N . HIS B 1 206 ? 9.688 -16.922 1.487 1 97.94 206 HIS B N 1
ATOM 3469 C CA . HIS B 1 206 ? 11.07 -16.594 1.131 1 97.94 206 HIS B CA 1
ATOM 3470 C C . HIS B 1 206 ? 11.367 -15.125 1.353 1 97.94 206 HIS B C 1
ATOM 3472 O O . HIS B 1 206 ? 10.695 -14.258 0.788 1 97.94 206 HIS B O 1
ATOM 3478 N N . VAL B 1 207 ? 12.344 -14.867 2.17 1 98 207 VAL B N 1
ATOM 3479 C CA . VAL B 1 207 ? 12.773 -13.492 2.398 1 98 207 VAL B CA 1
ATOM 3480 C C . VAL B 1 207 ? 13.898 -13.133 1.433 1 98 207 VAL B C 1
ATOM 3482 O O . VAL B 1 207 ? 14.898 -13.852 1.342 1 98 207 VAL B O 1
ATOM 3485 N N . MET B 1 208 ? 13.664 -12.094 0.751 1 97.12 208 MET B N 1
ATOM 3486 C CA . MET B 1 208 ? 14.695 -11.602 -0.162 1 97.12 208 MET B CA 1
ATOM 3487 C C . MET B 1 208 ? 15.289 -10.289 0.337 1 97.12 208 MET B C 1
ATOM 3489 O O . MET B 1 208 ? 14.57 -9.438 0.848 1 97.12 208 MET B O 1
ATOM 3493 N N . ALA B 1 209 ? 16.547 -10.188 0.198 1 95 209 ALA B N 1
ATOM 3494 C CA . ALA B 1 209 ? 17.297 -8.977 0.52 1 95 209 ALA B CA 1
ATOM 3495 C C . ALA B 1 209 ? 18.5 -8.812 -0.405 1 95 209 ALA B C 1
ATOM 3497 O O . ALA B 1 209 ? 19.234 -9.766 -0.649 1 95 209 ALA B O 1
ATOM 3498 N N . ASP B 1 210 ? 18.609 -7.645 -0.937 1 92 210 ASP B N 1
ATOM 3499 C CA . ASP B 1 210 ? 19.734 -7.277 -1.774 1 92 210 ASP B CA 1
ATOM 3500 C C . ASP B 1 210 ? 19.938 -8.281 -2.906 1 92 210 ASP B C 1
ATOM 3502 O O . ASP B 1 210 ? 21.047 -8.742 -3.152 1 92 210 ASP B O 1
ATOM 3506 N N . GLY B 1 211 ? 18.844 -8.703 -3.4 1 95 211 GLY B N 1
ATOM 3507 C CA . GLY B 1 211 ? 18.875 -9.531 -4.598 1 95 211 GLY B CA 1
ATOM 3508 C C . GLY B 1 211 ? 19.109 -11 -4.297 1 95 211 GLY B C 1
ATOM 3509 O O . GLY B 1 211 ? 19.406 -11.781 -5.199 1 95 211 GLY B O 1
ATOM 3510 N N . ASN B 1 212 ? 19.031 -11.352 -3.047 1 96.31 212 ASN B N 1
ATOM 3511 C CA . ASN B 1 212 ? 19.25 -12.734 -2.635 1 96.31 212 ASN B CA 1
ATOM 3512 C C . ASN B 1 212 ? 18.094 -13.258 -1.783 1 96.31 212 ASN B C 1
ATOM 3514 O O . ASN B 1 212 ? 17.406 -12.484 -1.128 1 96.31 212 ASN B O 1
ATOM 3518 N N . VAL B 1 213 ? 17.922 -14.57 -1.887 1 97.19 213 VAL B N 1
ATOM 3519 C CA . VAL B 1 213 ? 17.062 -15.219 -0.897 1 97.19 213 VAL B CA 1
ATOM 3520 C C . VAL B 1 213 ? 17.859 -15.477 0.38 1 97.19 213 VAL B C 1
ATOM 3522 O O . VAL B 1 213 ? 18.812 -16.266 0.38 1 97.19 213 VAL B O 1
ATOM 3525 N N . VAL B 1 214 ? 17.469 -14.922 1.446 1 97.31 214 VAL B N 1
ATOM 3526 C CA . VAL B 1 214 ? 18.312 -14.945 2.631 1 97.31 214 VAL B CA 1
ATOM 3527 C C . VAL B 1 214 ? 17.719 -15.883 3.68 1 97.31 214 VAL B C 1
ATOM 3529 O O . VAL B 1 214 ? 18.422 -16.328 4.59 1 97.31 214 VAL B O 1
ATOM 3532 N N . LEU B 1 215 ? 16.484 -16.125 3.6 1 97.19 215 LEU B N 1
ATOM 3533 C CA . LEU B 1 215 ? 15.781 -16.969 4.547 1 97.19 215 LEU B CA 1
ATOM 3534 C C . LEU B 1 215 ? 14.562 -17.609 3.891 1 97.19 215 LEU B C 1
ATOM 3536 O O . LEU B 1 215 ? 13.867 -16.969 3.096 1 97.19 215 LEU B O 1
ATOM 3540 N N . SER B 1 216 ? 14.344 -18.875 4.172 1 97.38 216 SER B N 1
ATOM 3541 C CA . SER B 1 216 ? 13.188 -19.609 3.672 1 97.38 216 SER B CA 1
ATOM 3542 C C . SER B 1 216 ? 12.641 -20.562 4.723 1 97.38 216 SER B C 1
ATOM 3544 O O . SER B 1 216 ? 13.406 -21.203 5.453 1 97.38 216 SER B O 1
ATOM 3546 N N . GLY B 1 217 ? 11.336 -20.641 4.727 1 97.44 217 GLY B N 1
ATOM 3547 C CA . GLY B 1 217 ? 10.703 -21.562 5.652 1 97.44 217 GLY B CA 1
ATOM 3548 C C . GLY B 1 217 ? 9.234 -21.281 5.883 1 97.44 217 GLY B C 1
ATOM 3549 O O . GLY B 1 217 ? 8.625 -20.516 5.125 1 97.44 217 GLY B O 1
ATOM 3550 N N . SER B 1 218 ? 8.672 -22 6.82 1 97.62 218 SER B N 1
ATOM 3551 C CA . SER B 1 218 ? 7.301 -21.719 7.234 1 97.62 218 SER B CA 1
ATOM 3552 C C . SER B 1 218 ? 7.188 -20.328 7.867 1 97.62 218 SER B C 1
ATOM 3554 O O . SER B 1 218 ? 8.195 -19.734 8.273 1 97.62 218 SER B O 1
ATOM 3556 N N . PRO B 1 219 ? 5.992 -19.781 7.914 1 97.94 219 PRO B N 1
ATOM 3557 C CA . PRO B 1 219 ? 5.816 -18.484 8.586 1 97.94 219 PRO B CA 1
ATOM 3558 C C . PRO B 1 219 ? 6.406 -18.469 10 1 97.94 219 PRO B C 1
ATOM 3560 O O . PRO B 1 219 ? 7.035 -17.484 10.398 1 97.94 219 PRO B O 1
ATOM 3563 N N . HIS B 1 220 ? 6.277 -19.578 10.734 1 97.88 220 HIS B N 1
ATOM 3564 C CA . HIS B 1 220 ? 6.789 -19.641 12.094 1 97.88 220 HIS B CA 1
ATOM 3565 C C . HIS B 1 220 ? 8.312 -19.578 12.117 1 97.88 220 HIS B C 1
ATOM 3567 O O . HIS B 1 220 ? 8.898 -18.984 13.031 1 97.88 220 HIS B O 1
ATOM 3573 N N . GLU B 1 221 ? 8.898 -20.125 11.125 1 97.5 221 GLU B N 1
ATOM 3574 C CA . GLU B 1 221 ? 10.359 -20.156 11.039 1 97.5 221 GLU B CA 1
ATOM 3575 C C . GLU B 1 221 ? 10.914 -18.828 10.562 1 97.5 221 GLU B C 1
ATOM 3577 O O . GLU B 1 221 ? 12 -18.422 10.984 1 97.5 221 GLU B O 1
ATOM 3582 N N . VAL B 1 222 ? 10.219 -18.125 9.781 1 97.88 222 VAL B N 1
ATOM 3583 C CA . VAL B 1 222 ? 10.742 -16.953 9.078 1 97.88 222 VAL B CA 1
ATOM 3584 C C . VAL B 1 222 ? 10.391 -15.688 9.852 1 97.88 222 VAL B C 1
ATOM 3586 O O . VAL B 1 222 ? 11.211 -14.773 9.961 1 97.88 222 VAL B O 1
ATOM 3589 N N . LEU B 1 223 ? 9.156 -15.617 10.406 1 97.94 223 LEU B N 1
ATOM 3590 C CA . LEU B 1 223 ? 8.672 -14.391 11.023 1 97.94 223 LEU B CA 1
ATOM 3591 C C . LEU B 1 223 ? 8.914 -14.406 12.531 1 97.94 223 LEU B C 1
ATOM 3593 O O . LEU B 1 223 ? 7.984 -14.617 13.312 1 97.94 223 LEU B O 1
ATOM 3597 N N . THR B 1 224 ? 10.156 -14.148 12.852 1 97.75 224 THR B N 1
ATOM 3598 C CA . THR B 1 224 ? 10.602 -13.953 14.234 1 97.75 224 THR B CA 1
ATOM 3599 C C . THR B 1 224 ? 11.102 -12.523 14.445 1 97.75 224 THR B C 1
ATOM 3601 O O . THR B 1 224 ? 11.422 -11.828 13.484 1 97.75 224 THR B O 1
ATOM 3604 N N . ALA B 1 225 ? 11.125 -12.133 15.742 1 96.31 225 ALA B N 1
ATOM 3605 C CA . ALA B 1 225 ? 11.617 -10.797 16.047 1 96.31 225 ALA B CA 1
ATOM 3606 C C . ALA B 1 225 ? 13.031 -10.602 15.508 1 96.31 225 ALA B C 1
ATOM 3608 O O . ALA B 1 225 ? 13.359 -9.531 14.977 1 96.31 225 ALA B O 1
ATOM 3609 N N . GLU B 1 226 ? 13.812 -11.609 15.602 1 96.69 226 GLU B N 1
ATOM 3610 C CA . GLU B 1 226 ? 15.203 -11.555 15.148 1 96.69 226 GLU B CA 1
ATOM 3611 C C . GLU B 1 226 ? 15.281 -11.398 13.633 1 96.69 226 GLU B C 1
ATOM 3613 O O . GLU B 1 226 ? 15.984 -10.523 13.133 1 96.69 226 GLU B O 1
ATOM 3618 N N . SER B 1 227 ? 14.547 -12.234 12.945 1 96.69 227 SER B N 1
ATOM 3619 C CA . SER B 1 227 ? 14.578 -12.195 11.492 1 96.69 227 SER B CA 1
ATOM 3620 C C . SER B 1 227 ? 14.031 -10.875 10.953 1 96.69 227 SER B C 1
ATOM 3622 O O . SER B 1 227 ? 14.602 -10.289 10.031 1 96.69 227 SER B O 1
ATOM 3624 N N . VAL B 1 228 ? 12.922 -10.406 11.531 1 96.12 228 VAL B N 1
ATOM 3625 C CA . VAL B 1 228 ? 12.312 -9.156 11.094 1 96.12 228 VAL B CA 1
ATOM 3626 C C . VAL B 1 228 ? 13.266 -7.992 11.352 1 96.12 228 VAL B C 1
ATOM 3628 O O . VAL B 1 228 ? 13.477 -7.148 10.477 1 96.12 228 VAL B O 1
ATOM 3631 N N . GLY B 1 229 ? 13.82 -7.969 12.523 1 94.88 229 GLY B N 1
ATOM 3632 C CA . GLY B 1 229 ? 14.805 -6.941 12.82 1 94.88 229 GLY B CA 1
ATOM 3633 C C . GLY B 1 229 ? 15.977 -6.949 11.859 1 94.88 229 GLY B C 1
ATOM 3634 O O . GLY B 1 229 ? 16.406 -5.895 11.391 1 94.88 229 GLY B O 1
ATOM 3635 N N . ARG B 1 230 ? 16.469 -8.078 11.539 1 94.88 230 ARG B N 1
ATOM 3636 C CA . ARG B 1 230 ? 17.672 -8.234 10.727 1 94.88 230 ARG B CA 1
ATOM 3637 C C . ARG B 1 230 ? 17.391 -7.855 9.273 1 94.88 230 ARG B C 1
ATOM 3639 O O . ARG B 1 230 ? 18.172 -7.113 8.664 1 94.88 230 ARG B O 1
ATOM 3646 N N . TRP B 1 231 ? 16.297 -8.312 8.75 1 94.81 231 TRP B N 1
ATOM 3647 C CA . TRP B 1 231 ? 16.141 -8.242 7.305 1 94.81 231 TRP B CA 1
ATOM 3648 C C . TRP B 1 231 ? 15.227 -7.098 6.906 1 94.81 231 TRP B C 1
ATOM 3650 O O . TRP B 1 231 ? 15.258 -6.637 5.762 1 94.81 231 TRP B O 1
ATOM 3660 N N . PHE B 1 232 ? 14.398 -6.602 7.844 1 93.19 232 PHE B N 1
ATOM 3661 C CA . PHE B 1 232 ? 13.469 -5.527 7.516 1 93.19 232 PHE B CA 1
ATOM 3662 C C . PHE B 1 232 ? 13.844 -4.246 8.258 1 93.19 232 PHE B C 1
ATOM 3664 O O . PHE B 1 232 ? 13.266 -3.188 8.008 1 93.19 232 PHE B O 1
ATOM 3671 N N . GLY B 1 233 ? 14.703 -4.352 9.195 1 90.5 233 GLY B N 1
ATOM 3672 C CA . GLY B 1 233 ? 15.297 -3.184 9.82 1 90.5 233 GLY B CA 1
ATOM 3673 C C . GLY B 1 233 ? 14.359 -2.484 10.789 1 90.5 233 GLY B C 1
ATOM 3674 O O . GLY B 1 233 ? 14.438 -1.265 10.961 1 90.5 233 GLY B O 1
ATOM 3675 N N . ILE B 1 234 ? 13.461 -3.209 11.359 1 90.94 234 ILE B N 1
ATOM 3676 C CA . ILE B 1 234 ? 12.5 -2.633 12.305 1 90.94 234 ILE B CA 1
ATOM 3677 C C . ILE B 1 234 ? 12.234 -3.619 13.438 1 90.94 234 ILE B C 1
ATOM 3679 O O . ILE B 1 234 ? 12.117 -4.824 13.203 1 90.94 234 ILE B O 1
ATOM 3683 N N . ASP B 1 235 ? 12.164 -3.086 14.609 1 93.75 235 ASP B N 1
ATOM 3684 C CA . ASP B 1 235 ? 11.867 -3.938 15.75 1 93.75 235 ASP B CA 1
ATOM 3685 C C . ASP B 1 235 ? 10.383 -4.277 15.812 1 93.75 235 ASP B C 1
ATOM 3687 O O . ASP B 1 235 ? 9.539 -3.498 15.352 1 93.75 235 ASP B O 1
ATOM 3691 N N . CYS B 1 236 ? 10.18 -5.465 16.406 1 95.69 236 CYS B N 1
ATOM 3692 C CA . CYS B 1 236 ? 8.789 -5.906 16.453 1 95.69 236 CYS B CA 1
ATOM 3693 C C . CYS B 1 236 ? 8.578 -6.918 17.562 1 95.69 236 CYS B C 1
ATOM 3695 O O . CYS B 1 236 ? 9.531 -7.355 18.203 1 95.69 236 CYS B O 1
ATOM 3697 N N . HIS B 1 237 ? 7.355 -7.117 17.859 1 95.06 237 HIS B N 1
ATOM 3698 C CA . HIS B 1 237 ? 6.883 -8.211 18.688 1 95.06 237 HIS B CA 1
ATOM 3699 C C . HIS B 1 237 ? 6.035 -9.195 17.891 1 95.06 237 HIS B C 1
ATOM 3701 O O . HIS B 1 237 ? 5.223 -8.781 17.062 1 95.06 237 HIS B O 1
ATOM 3707 N N . VAL B 1 238 ? 6.352 -10.477 18.109 1 97 238 VAL B N 1
ATOM 3708 C CA . VAL B 1 238 ? 5.602 -11.492 17.391 1 97 238 VAL B CA 1
ATOM 3709 C C . VAL B 1 238 ? 4.652 -12.219 18.328 1 97 238 VAL B C 1
ATOM 3711 O O . VAL B 1 238 ? 5.066 -12.68 19.406 1 97 238 VAL B O 1
ATOM 3714 N N . ILE B 1 239 ? 3.395 -12.258 17.922 1 95.31 239 ILE B N 1
ATOM 3715 C CA . ILE B 1 239 ? 2.395 -12.969 18.719 1 95.31 239 ILE B CA 1
ATOM 3716 C C . ILE B 1 239 ? 1.741 -14.055 17.859 1 95.31 239 ILE B C 1
ATOM 3718 O O . ILE B 1 239 ? 1.974 -14.133 16.656 1 95.31 239 ILE B O 1
ATOM 3722 N N . THR B 1 240 ? 0.966 -14.898 18.516 1 95.19 240 THR B N 1
ATOM 3723 C CA . THR B 1 240 ? 0.24 -15.953 17.812 1 95.19 240 THR B CA 1
ATOM 3724 C C . THR B 1 240 ? -1.15 -15.469 17.406 1 95.19 240 THR B C 1
ATOM 3726 O O . THR B 1 240 ? -1.878 -14.898 18.219 1 95.19 240 THR B O 1
ATOM 3729 N N . HIS B 1 241 ? -1.451 -15.648 16.188 1 93.56 241 HIS B N 1
ATOM 3730 C CA . HIS B 1 241 ? -2.793 -15.32 15.719 1 93.56 241 HIS B CA 1
ATOM 3731 C C . HIS B 1 241 ? -3.854 -16.062 16.531 1 93.56 241 HIS B C 1
ATOM 3733 O O . HIS B 1 241 ? -3.768 -17.281 16.703 1 93.56 241 HIS B O 1
ATOM 3739 N N . PRO B 1 242 ? -4.859 -15.367 16.969 1 90.19 242 PRO B N 1
ATOM 3740 C CA . PRO B 1 242 ? -5.805 -15.969 17.906 1 90.19 242 PRO B CA 1
ATOM 3741 C C . PRO B 1 242 ? -6.602 -17.125 17.297 1 90.19 242 PRO B C 1
ATOM 3743 O O . PRO B 1 242 ? -7.02 -18.031 18 1 90.19 242 PRO B O 1
ATOM 3746 N N . ARG B 1 243 ? -6.754 -17.203 16.062 1 89.25 243 ARG B N 1
ATOM 3747 C CA . ARG B 1 243 ? -7.566 -18.219 15.414 1 89.25 243 ARG B CA 1
ATOM 3748 C C . ARG B 1 243 ? -6.699 -19.203 14.633 1 89.25 243 ARG B C 1
ATOM 3750 O O . ARG B 1 243 ? -6.734 -20.406 14.883 1 89.25 243 ARG B O 1
ATOM 3757 N N . SER B 1 244 ? -5.828 -18.703 13.82 1 90.44 244 SER B N 1
ATOM 3758 C CA . SER B 1 244 ? -5.086 -19.562 12.891 1 90.44 244 SER B CA 1
ATOM 3759 C C . SER B 1 244 ? -3.783 -20.047 13.508 1 90.44 244 SER B C 1
ATOM 3761 O O . SER B 1 244 ? -3.174 -21 13.016 1 90.44 244 SER B O 1
ATOM 3763 N N . GLY B 1 245 ? -3.295 -19.328 14.492 1 94.38 245 GLY B N 1
ATOM 3764 C CA . GLY B 1 245 ? -2.092 -19.75 15.195 1 94.38 245 GLY B CA 1
ATOM 3765 C C . GLY B 1 245 ? -0.815 -19.312 14.508 1 94.38 245 GLY B C 1
ATOM 3766 O O . GLY B 1 245 ? 0.281 -19.5 15.039 1 94.38 245 GLY B O 1
ATOM 3767 N N . VAL B 1 246 ? -0.945 -18.766 13.398 1 95.56 246 VAL B N 1
ATOM 3768 C CA . VAL B 1 246 ? 0.244 -18.328 12.672 1 95.56 246 VAL B CA 1
ATOM 3769 C C . VAL B 1 246 ? 0.837 -17.094 13.359 1 95.56 246 VAL B C 1
ATOM 3771 O O . VAL B 1 246 ? 0.15 -16.406 14.117 1 95.56 246 VAL B O 1
ATOM 3774 N N . PRO B 1 247 ? 2.117 -16.844 13.086 1 97.38 247 PRO B N 1
ATOM 3775 C CA . PRO B 1 247 ? 2.721 -15.664 13.719 1 97.38 247 PRO B CA 1
ATOM 3776 C C . PRO B 1 247 ? 2.166 -14.352 13.172 1 97.38 247 PRO B C 1
ATOM 3778 O O . PRO B 1 247 ? 1.884 -14.242 11.977 1 97.38 247 PRO B O 1
ATOM 3781 N N . GLN B 1 248 ? 1.974 -13.43 14.062 1 96.38 248 GLN B N 1
ATOM 3782 C CA . GLN B 1 248 ? 1.601 -12.062 13.719 1 96.38 248 GLN B CA 1
ATOM 3783 C C . GLN B 1 248 ? 2.645 -11.062 14.219 1 96.38 248 GLN B C 1
ATOM 3785 O O . GLN B 1 248 ? 3.059 -11.117 15.375 1 96.38 248 GLN B O 1
ATOM 3790 N N . VAL B 1 249 ? 3.01 -10.18 13.359 1 97 249 VAL B N 1
ATOM 3791 C CA . VAL B 1 249 ? 4.07 -9.227 13.664 1 97 249 VAL B CA 1
ATOM 3792 C C . VAL B 1 249 ? 3.459 -7.891 14.078 1 97 249 VAL B C 1
ATOM 3794 O O . VAL B 1 249 ? 2.613 -7.34 13.367 1 97 249 VAL B O 1
ATOM 3797 N N . ILE B 1 250 ? 3.82 -7.375 15.203 1 96 250 ILE B N 1
ATOM 3798 C CA . ILE B 1 250 ? 3.479 -6.043 15.688 1 96 250 ILE B CA 1
ATOM 3799 C C . ILE B 1 250 ? 4.73 -5.168 15.711 1 96 250 ILE B C 1
ATOM 3801 O O . ILE B 1 250 ? 5.617 -5.367 16.547 1 96 250 ILE B O 1
ATOM 3805 N N . PHE B 1 251 ? 4.793 -4.199 14.859 1 95 251 PHE B N 1
ATOM 3806 C CA . PHE B 1 251 ? 5.988 -3.377 14.711 1 95 251 PHE B CA 1
ATOM 3807 C C . PHE B 1 251 ? 6.035 -2.289 15.773 1 95 251 PHE B C 1
ATOM 3809 O O . PHE B 1 251 ? 4.992 -1.823 16.234 1 95 251 PHE B O 1
ATOM 3816 N N . TYR B 1 252 ? 7.211 -1.885 16.109 1 92 252 TYR B N 1
ATOM 3817 C CA . TYR B 1 252 ? 7.406 -0.805 17.078 1 92 252 TYR B CA 1
ATOM 3818 C C . TYR B 1 252 ? 7.703 0.511 16.359 1 92 252 TYR B C 1
ATOM 3820 O O . TYR B 1 252 ? 8.625 0.59 15.547 1 92 252 TYR B O 1
ATOM 3828 N N . ALA B 1 253 ? 6.906 1.551 16.609 1 82.38 253 ALA B N 1
ATOM 3829 C CA . ALA B 1 253 ? 7.137 2.877 16.047 1 82.38 253 ALA B CA 1
ATOM 3830 C C . ALA B 1 253 ? 8.477 3.443 16.5 1 82.38 253 ALA B C 1
ATOM 3832 O O . ALA B 1 253 ? 9.156 4.141 15.742 1 82.38 253 ALA B O 1
ATOM 3833 N N . GLU B 1 254 ? 8.852 3.352 17.781 1 76.44 254 GLU B N 1
ATOM 3834 C CA . GLU B 1 254 ? 10.094 3.863 18.328 1 76.44 254 GLU B CA 1
ATOM 3835 C C . GLU B 1 254 ? 11.008 2.725 18.781 1 76.44 254 GLU B C 1
ATOM 3837 O O . GLU B 1 254 ? 10.531 1.692 19.25 1 76.44 254 GLU B O 1
ATOM 3842 N N . PRO B 1 255 ? 12.352 2.918 18.359 1 64.62 255 PRO B N 1
ATOM 3843 C CA . PRO B 1 255 ? 13.273 1.898 18.859 1 64.62 255 PRO B CA 1
ATOM 3844 C C . PRO B 1 255 ? 13.281 1.809 20.391 1 64.62 255 PRO B C 1
ATOM 3846 O O . PRO B 1 255 ? 12.867 2.75 21.078 1 64.62 255 PRO B O 1
ATOM 3849 N N . GLU B 1 256 ? 13.469 0.545 20.922 1 56.41 256 GLU B N 1
ATOM 3850 C CA . GLU B 1 256 ? 13.586 0.395 22.375 1 56.41 256 GLU B CA 1
ATOM 3851 C C . GLU B 1 256 ? 14.656 1.327 22.938 1 56.41 256 GLU B C 1
ATOM 3853 O O . GLU B 1 256 ? 15.703 1.525 22.312 1 56.41 256 GLU B O 1
ATOM 3858 N N . ARG B 1 257 ? 14.258 2.342 23.703 1 49.12 257 ARG B N 1
ATOM 3859 C CA . ARG B 1 257 ? 15.258 3.115 24.438 1 49.12 257 ARG B CA 1
ATOM 3860 C C . ARG B 1 257 ? 16.312 2.203 25.062 1 49.12 257 ARG B C 1
ATOM 3862 O O . ARG B 1 257 ? 15.969 1.268 25.781 1 49.12 257 ARG B O 1
ATOM 3869 N N . GLN B 1 258 ? 17.344 1.901 24.469 1 43.53 258 GLN B N 1
ATOM 3870 C CA . GLN B 1 258 ? 18.453 1.274 25.172 1 43.53 258 GLN B CA 1
ATOM 3871 C C . GLN B 1 258 ? 18.75 2.014 26.484 1 43.53 258 GLN B C 1
ATOM 3873 O O . GLN B 1 258 ? 18.984 3.225 26.469 1 43.53 258 GLN B O 1
ATOM 3878 N N . GLU B 1 259 ? 18.172 1.84 27.609 1 29.17 259 GLU B N 1
ATOM 3879 C CA . GLU B 1 259 ? 18.859 2.209 28.844 1 29.17 259 GLU B CA 1
ATOM 3880 C C . GLU B 1 259 ? 20.328 1.757 28.828 1 29.17 259 GLU B C 1
ATOM 3882 O O . GLU B 1 259 ? 20.609 0.585 28.578 1 29.17 259 GLU B O 1
ATOM 3887 N N . LYS B 1 260 ? 21.281 2.68 28.453 1 32.31 260 LYS B N 1
ATOM 3888 C CA . LYS B 1 260 ? 22.672 2.57 28.906 1 32.31 260 LYS B CA 1
ATOM 3889 C C . LYS B 1 260 ? 22.75 2.166 30.375 1 32.31 260 LYS B C 1
ATOM 3891 O O . LYS B 1 260 ? 22.281 2.9 31.25 1 32.31 260 LYS B O 1
ATOM 3896 N N . GLN B 1 261 ? 22.797 0.783 30.5 1 26.89 261 GLN B N 1
ATOM 3897 C CA . GLN B 1 261 ? 23.594 0.642 31.719 1 26.89 261 GLN B CA 1
ATOM 3898 C C . GLN B 1 261 ? 24.891 1.429 31.609 1 26.89 261 GLN B C 1
ATOM 3900 O O . GLN B 1 261 ? 25.578 1.385 30.594 1 26.89 261 GLN B O 1
#

Organism: Mycobacteroides abscessus (strain ATCC 19977 / DSM 44196 / CCUG 20993 / CIP 104536 / JCM 13569 / NCTC 13031 / TMC 1543 / L948) (NCBI:txid561007)

Nearest PDB structures (foldseek):
  6pan-assembly1_A  TM=8.586E-01  e=6.662E-22  Novosphingobium aromaticivorans DSM 12444
  9g2t-assembly1_B  TM=8.511E-01  e=1.953E-19  Mycolicibacterium thermoresistibile ATCC 19527
  9fw3-assembly1_B  TM=8.238E-01  e=7.964E-20  Mycolicibacterium thermoresistibile ATCC 19527
  9g2k-assembly1_B  TM=8.175E-01  e=1.285E-19  Mycolicibacterium thermoresistibile ATCC 19527
  3vx4-assembly1_A  TM=8.074E-01  e=1.583E-18  Streptococcus mutans UA159

Radius of gyration: 24.15 Å; Cα contacts (8 Å, |Δi|>4): 1151; chains: 2; bounding box: 52×65×63 Å

Sequence (522 aa):
MDVTFRNVSVSIAGAQIISDIHLNVAAGGFVGIVGPNGSGKSTTLRCLYRALTPASGDVAVNGVSVRAISMRENARQVAALTQDMSLDFDFTAAEVIATGRLPHGASLRGTSQLDRQICARATETADVTALSGRTFGSLSGGERQRVLIARALAQQPHVLVLDEPTNHLDVRHQYSILNSARALGITVIAALHDLNLAAQYCDTIHVMADGNVVLSGSPHEVLTAESVGRWFGIDCHVITHPRSGVPQVIFYAEPERQEKQMDVTFRNVSVSIAGAQIISDIHLNVAAGGFVGIVGPNGSGKSTTLRCLYRALTPASGDVAVNGVSVRAISMRENARQVAALTQDMSLDFDFTAAEVIATGRLPHGASLRGTSQLDRQICARATETADVTALSGRTFGSLSGGERQRVLIARALAQQPHVLVLDEPTNHLDVRHQYSILNSARALGITVIAALHDLNLAAQYCDTIHVMADGNVVLSGSPHEVLTAESVGRWFGIDCHVITHPRSGVPQVIFYAEPERQEKQ

Secondary structure (DSSP, 8-state):
--EEEEEEEEEETTEEEEEEEEEEE-TT-EEEEE-STTSSHHHHHHHHTTSS--SEEEEEETTEEGGGS-HHHHHHHEEEE-TT----TTSBHHHHHHGGGGGGT-BTTB--HHHHHHHHHHHHHTT-GGGTTSBGGGS-HHHHHHHHHHHHHHT--SEEEEESTTTT--HHHHHHHHHHHHHT-SEEEEE-S-HHHHHHH-SEEEEEETTEEEEEE-HHHH--HHHHHHHH---EEEEE-TTT--EEEEE-SS-------/--EEEEEEEEEETTEEEEEEEEEEE-TT-EEEEE-STTSSHHHHHHHHTTSS--SEEEEEETTEEGGGS-HHHHHHHEEEE-TT----TTSBHHHHHHGGGGGGT-BTTB--HHHHHHHHHHHHHTT-GGGTTSBGGGS-HHHHHHHHHHHHHHT--SEEEEESTTTT--HHHHHHHHHHHHHT-SEEEEE-S-HHHHHHH-SEEEEEETTEEEEEE-HHHH--HHHHHHHH---EEEEE-TTT--EEEEE-SS-------

pLDDT: mean 89.07, std 11.77, range [26.23, 98.0]

Foldseek 3Di:
DKKWWAQFWADDPRRTQAGGATDIFDWLFEEEEEADPSLCQVVVLCCQLVVDPTPDTFMDDPNHTPVVDDNLVSLLAEFEDEPPPDDDQADFLLLLLLVLCVSVPADSPHQPPVLVVQLVVLCVLLVLVVRRGPGLNPDDPLNNLSSSSSSRSSSVHQEYEYEASCPPHDPVSSVSNLVSVSVSSHHYYYYYHALQVCQVRGQKYFYGGSNYGDDIGGQQRQDDQVNCCVGVVFGWDWDADPPPRTIDTGTDPDDDPPPDD/DKKWWAQFWADDPRRTQAGGATDIFDWLFAEEEEADPSLCQVVVLCCQLVVDPTPDTFMDDPNHTPVNDDNLVSLLAEFEDEPPPPDDQADFLLLLLLVLCVSVVADSPHQPPVLVVQLVVLCVLLVLVVRRGPGLNPDDPLNNLSSSSSSRSSSVHQEYEAEASCPPHDPVSSVSNLVSVSVSSHHYYYYYHALQVCQVRGQKYFYGGSNYGDDIGGQQRQDDQVNCCVGVVFGWDWDADPPPRTIDTGTDPDDDPPPDD

Solvent-accessible surface area (backbone atoms only — not comparable to full-atom values): 27007 Å² total; per-residue (Å²): 73,29,38,38,36,41,45,29,19,33,64,54,96,87,40,76,45,29,49,58,29,66,45,77,40,57,57,48,31,34,33,25,38,32,49,45,79,81,14,31,60,64,62,57,54,27,42,65,71,60,78,38,79,59,74,37,62,47,42,24,49,66,83,39,46,53,84,77,48,51,70,50,59,43,46,35,38,36,26,72,46,56,79,75,70,80,65,69,49,81,35,26,33,46,55,52,21,50,55,25,34,43,59,76,66,38,51,93,91,55,62,45,74,63,51,50,50,43,34,50,51,19,26,53,69,43,67,37,61,91,44,30,85,38,41,42,61,76,45,54,72,61,52,43,49,32,40,50,48,14,11,38,47,28,30,57,38,40,29,40,36,28,44,45,75,47,66,96,46,36,68,44,49,35,42,47,54,52,48,47,54,58,70,67,62,39,12,33,42,30,34,43,79,50,64,49,60,41,26,73,64,23,60,33,36,36,34,27,49,85,11,25,68,76,45,71,33,38,35,71,72,48,58,36,46,65,48,38,30,70,70,51,64,38,53,48,47,62,44,64,36,90,80,81,55,37,42,32,74,45,72,51,82,63,78,80,77,73,74,79,123,74,28,38,38,34,42,46,28,21,33,63,55,98,87,40,77,44,29,50,60,29,67,46,78,40,56,57,46,32,34,34,25,37,33,50,46,81,82,14,31,60,63,63,55,53,26,42,65,71,60,79,37,80,59,75,36,61,46,40,23,50,66,83,39,46,52,84,78,46,51,72,50,60,44,46,35,38,36,28,72,46,57,79,76,71,78,65,69,50,82,34,27,32,45,54,54,20,50,56,26,33,42,60,74,68,39,50,94,90,55,62,46,74,62,50,49,51,43,35,50,50,18,27,54,69,42,67,39,61,90,44,30,84,37,42,42,60,76,46,53,70,62,54,42,50,34,41,49,48,14,12,37,47,28,30,57,39,39,28,40,36,29,44,45,74,47,66,96,46,37,68,45,48,34,43,49,54,52,46,47,56,57,69,66,62,39,12,32,42,31,35,43,79,51,64,47,58,41,26,74,63,25,60,32,35,35,34,27,50,84,11,25,69,75,46,74,35,37,34,71,71,50,59,35,44,65,47,37,31,70,70,51,65,38,52,49,46,64,43,62,35,92,81,82,56,36,41,32,76,46,73,50,82,64,78,78,76,72,75,78,124

InterPro domains:
  IPR003439 ABC transporter-like, ATP-binding domain [PF00005] (19-167)
  IPR003439 ABC transporter-like, ATP-binding domain [PS50893] (3-235)
  IPR003593 AAA+ ATPase domain [SM00382] (27-212)
  IPR017871 ABC transporter-like, conserved site [PS00211] (139-153)
  IPR027417 P-loop containing nucleoside triphosphate hydrolase [G3DSA:3.40.50.300] (2-253)
  IPR027417 P-loop containing nucleoside triphosphate hydrolase [SSF52540] (3-228)